Protein AF-A0A956ACK4-F1 (afdb_monomer)

Solvent-accessible surface area (backbone atoms only — not comparable to full-atom values): 22025 Å² total; per-residue (Å²): 106,64,41,70,30,30,50,87,20,28,37,77,74,42,79,50,73,48,74,31,63,62,96,62,75,35,42,36,63,44,78,45,77,43,81,58,92,72,33,70,44,82,41,73,73,76,75,71,66,38,78,25,34,53,89,44,61,48,64,34,34,36,31,44,38,33,87,55,76,46,80,47,61,32,31,38,39,38,31,39,67,45,89,90,58,33,70,43,74,45,75,40,36,38,27,18,34,93,57,49,71,44,77,46,76,47,66,36,56,64,33,45,38,29,27,35,38,36,29,37,45,29,39,66,76,38,56,63,58,40,48,40,49,46,75,26,44,63,38,26,51,52,34,32,63,75,35,59,35,52,43,37,40,35,36,28,45,15,46,60,57,87,88,44,92,59,48,24,37,48,42,54,88,62,40,61,44,51,65,44,90,75,80,38,67,68,58,40,53,52,54,46,47,61,37,60,61,75,51,40,82,48,79,76,92,57,48,12,43,69,48,14,51,50,47,33,72,28,76,64,30,39,30,72,67,83,42,74,29,92,42,45,88,68,28,70,89,91,28,34,42,54,92,45,24,20,16,16,88,32,41,82,54,85,54,90,86,31,32,38,40,35,38,39,36,36,49,53,50,60,58,34,77,50,44,57,68,56,54,43,54,53,54,35,44,75,65,35,66,60,38,61,90,34,34,33,33,27,34,33,20,14,40,94,88,27,44,77,63,99,54,39,65,22,38,42,17,58,55,54,51,53,35,10,58,78,32,73,29,51,81,42,52,47,57,45,92,62,47,35,68,57,32,33,51,53,18,47,67,67,31,44,68,70,42,64,50,70,52,80,52,58,57,39,71,95,50,61,44,44,23,51,72,85,42,74,50,94,64,54,58,48,79,42,75,94,48,38,23,43,35,35,38,88,94,50,42,63,52,68,72,36,38,37,39,38,38,27,39,44,53,71,38,83,86,133

Sequence (416 aa):
DFGLVRVGCASQQRKVTIYNTGTAPLEVTKIEPQNCPGEFKLFNLPILPIEVTNTQPVTIEVYYEPTDLGTDTCNLLIQSSDQNNANFVIPMKGEGTDSDFQVDEFVQLSGQKVDILFVVDNSGSMGEEQDNLSANFDALIKEAKKWNSDFQLGIVTVEIEENNSNRGKLRGDPRIIKLGTPPDYTVVESQFKSTIKVGTGYSGAQEAGLEAARIALTPPLITDTGLSCAQDADCPGADLCVQNICGGYNRGFLREDASLEIVIISDEEDQSPGGTDFYIDFFKNIKGYQNDGLMHVSVIVGPKGGCTNEFGSAEYGKRYIEVANATNGDVESICSPTFSQTLEKIGNRAFGLKVQFFLTRAPVESTIKVFVDNVQKSSGWTFAADSNSIIFDQA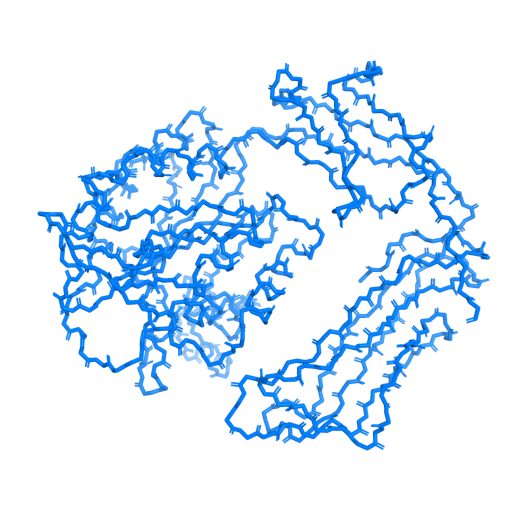NVPQANQKIRVEYTAMCFQYN

Nearest PDB structures (foldseek):
  3vi3-assembly2_D  TM=4.647E-01  e=1.506E-08  Homo sapiens
  8vs6-assembly1_B  TM=4.514E-01  e=1.330E-07  Homo sapiens
  4g1e-assembly1_B  TM=4.912E-01  e=3.837E-07  Homo sapiens
  3fcs-assembly1_B  TM=4.673E-01  e=4.856E-07  Homo sapiens
  7ceb-assembly1_B  TM=4.126E-01  e=2.396E-07  Homo sapiens

pLDDT: mean 92.15, std 6.22, range [60.72, 98.56]

Radius of gyration: 22.8 Å; Cα contacts (8 Å, |Δi|>4): 992; chains: 1; bounding box: 58×52×57 Å

Structure (mmCIF, N/CA/C/O backbone):
data_AF-A0A956ACK4-F1
#
_entry.id   AF-A0A956ACK4-F1
#
loop_
_atom_site.group_PDB
_atom_site.id
_atom_site.type_symbol
_atom_site.label_atom_id
_atom_site.label_alt_id
_atom_site.label_comp_id
_atom_site.label_asym_id
_atom_site.label_entity_id
_atom_site.label_seq_id
_atom_site.pdbx_PDB_ins_code
_atom_site.Cartn_x
_atom_site.Cartn_y
_atom_site.Cartn_z
_atom_site.occupancy
_atom_site.B_iso_or_equiv
_atom_site.auth_seq_id
_atom_site.auth_comp_id
_atom_site.auth_asym_id
_atom_site.auth_atom_id
_atom_site.pdbx_PDB_model_num
ATOM 1 N N . ASP A 1 1 ? -9.048 -9.052 12.118 1.00 89.00 1 ASP A N 1
ATOM 2 C CA . ASP A 1 1 ? -9.277 -8.538 13.481 1.00 89.00 1 ASP A CA 1
ATOM 3 C C . ASP A 1 1 ? -10.528 -7.672 13.465 1.00 89.00 1 ASP A C 1
ATOM 5 O O . ASP A 1 1 ? -10.607 -6.818 12.600 1.00 89.00 1 ASP A O 1
ATOM 9 N N . PHE A 1 2 ? -11.510 -7.927 14.324 1.00 91.06 2 PHE A N 1
ATOM 10 C CA . PHE A 1 2 ? -12.758 -7.170 14.453 1.00 91.06 2 PHE A CA 1
ATOM 11 C C . PHE A 1 2 ? -12.688 -6.073 15.525 1.00 91.06 2 PHE A C 1
ATOM 13 O O . PHE A 1 2 ? -13.624 -5.283 15.628 1.00 91.06 2 PHE A O 1
ATOM 20 N N . GLY A 1 3 ? -11.581 -5.987 16.269 1.00 90.44 3 GLY A N 1
ATOM 21 C CA . GLY A 1 3 ? -11.399 -5.028 17.350 1.00 90.44 3 GLY A CA 1
ATOM 22 C C . GLY A 1 3 ? -12.316 -5.298 18.543 1.00 90.44 3 GLY A C 1
ATOM 23 O O . GLY A 1 3 ? -12.787 -6.418 18.752 1.00 90.44 3 GLY A O 1
ATOM 24 N N . LEU A 1 4 ? -12.557 -4.245 19.325 1.00 94.19 4 LEU A N 1
ATOM 25 C CA . LEU A 1 4 ? -13.415 -4.281 20.507 1.00 94.19 4 LEU A CA 1
ATOM 26 C C . LEU A 1 4 ? -14.894 -4.179 20.123 1.00 94.19 4 LEU A C 1
ATOM 28 O O . LEU A 1 4 ? -15.324 -3.221 19.471 1.00 94.19 4 LEU A O 1
ATOM 32 N N . VAL A 1 5 ? -15.700 -5.124 20.595 1.00 95.38 5 VAL A N 1
ATOM 33 C CA . VAL A 1 5 ? -17.146 -5.171 20.358 1.00 95.38 5 VAL A CA 1
ATOM 34 C C . VAL A 1 5 ? -17.860 -5.356 21.687 1.00 95.38 5 VAL A C 1
ATOM 36 O O . VAL A 1 5 ? -17.441 -6.146 22.528 1.00 95.38 5 VAL A O 1
ATOM 39 N N . ARG A 1 6 ? -18.932 -4.592 21.917 1.00 96.12 6 ARG A N 1
ATOM 40 C CA . ARG A 1 6 ? -19.667 -4.700 23.177 1.00 96.12 6 ARG A CA 1
ATOM 41 C C . ARG A 1 6 ? -20.482 -5.994 23.196 1.00 96.12 6 ARG A C 1
ATOM 43 O O . ARG A 1 6 ? -21.187 -6.255 22.225 1.00 96.12 6 ARG A O 1
ATOM 50 N N . VAL A 1 7 ? -20.462 -6.741 24.298 1.00 96.00 7 VAL A N 1
ATOM 51 C CA . VAL A 1 7 ? -21.335 -7.913 24.495 1.00 96.00 7 VAL A CA 1
ATOM 52 C C . VAL A 1 7 ? -22.799 -7.529 24.248 1.00 96.00 7 VAL A C 1
ATOM 54 O O . VAL A 1 7 ? -23.279 -6.492 24.717 1.00 96.00 7 VAL A O 1
ATOM 57 N N . GLY A 1 8 ? -23.503 -8.354 23.470 1.00 93.19 8 GLY A N 1
ATOM 58 C CA . GLY A 1 8 ? -24.870 -8.079 23.008 1.00 93.19 8 GLY A CA 1
ATOM 59 C C . GLY A 1 8 ? -24.970 -7.185 21.761 1.00 93.19 8 GLY A C 1
ATOM 60 O O . GLY A 1 8 ? -26.079 -6.851 21.346 1.00 93.19 8 GLY A O 1
ATOM 61 N N . CYS A 1 9 ? -23.841 -6.803 21.162 1.00 95.56 9 CYS A N 1
ATOM 62 C CA . CYS A 1 9 ? -23.752 -6.138 19.863 1.00 95.56 9 CYS A CA 1
ATOM 63 C C . CYS A 1 9 ? -22.944 -6.990 18.881 1.00 95.56 9 CYS A C 1
ATOM 65 O O . CYS A 1 9 ? -22.081 -7.761 19.290 1.00 95.56 9 CYS A O 1
ATOM 67 N N . ALA A 1 10 ? -23.167 -6.786 17.586 1.00 95.69 10 ALA A N 1
ATOM 68 C CA . ALA A 1 10 ? -22.303 -7.315 16.540 1.00 95.69 10 ALA A CA 1
ATOM 69 C C . ALA A 1 10 ? -21.249 -6.281 16.106 1.00 95.69 10 ALA A C 1
ATOM 71 O O . ALA A 1 10 ? -21.428 -5.069 16.277 1.00 95.69 10 ALA A O 1
ATOM 72 N N . SER A 1 11 ? -20.153 -6.754 15.511 1.00 93.94 11 SER A N 1
ATOM 73 C CA . SER A 1 11 ? -19.184 -5.920 14.796 1.00 93.94 11 SER A CA 1
ATOM 74 C C . SER A 1 11 ? -19.764 -5.400 13.480 1.00 93.94 11 SER A C 1
ATOM 76 O O . SER A 1 11 ? -20.755 -5.916 12.966 1.00 93.94 11 SER A O 1
ATOM 78 N N . GLN A 1 12 ? -19.083 -4.451 12.838 1.00 90.50 12 GLN A N 1
ATOM 79 C CA . GLN A 1 12 ? -19.294 -4.240 11.405 1.00 90.50 12 GLN A CA 1
ATOM 80 C C . GLN A 1 12 ? -18.927 -5.530 10.647 1.00 90.50 12 GLN A C 1
ATOM 82 O O . GLN A 1 12 ? -17.947 -6.197 10.999 1.00 90.50 12 GLN A O 1
ATOM 87 N N . GLN A 1 13 ? -19.710 -5.888 9.629 1.00 91.94 13 GLN A N 1
ATOM 88 C CA . GLN A 1 13 ? -19.359 -6.960 8.699 1.00 91.94 13 GLN A CA 1
ATOM 89 C C . GLN A 1 13 ? -18.055 -6.627 7.971 1.00 91.94 13 GLN A C 1
ATOM 91 O O . GLN A 1 13 ? -17.860 -5.517 7.474 1.00 91.94 13 GLN A O 1
ATOM 96 N N . ARG A 1 14 ? -17.161 -7.610 7.895 1.00 90.38 14 ARG A N 1
ATOM 97 C CA . ARG A 1 14 ? -15.949 -7.572 7.081 1.00 90.38 14 ARG A CA 1
ATOM 98 C C . ARG A 1 14 ? -16.129 -8.498 5.893 1.00 90.38 14 ARG A C 1
ATOM 100 O O . ARG A 1 14 ? -16.574 -9.632 6.045 1.00 90.38 14 ARG A O 1
ATOM 107 N N . LYS A 1 15 ? -15.767 -8.006 4.714 1.00 92.19 15 LYS A N 1
ATOM 108 C CA . LYS A 1 15 ? -15.808 -8.781 3.477 1.00 92.19 15 LYS A CA 1
ATOM 109 C C . LYS A 1 15 ? -14.541 -9.615 3.346 1.00 92.19 15 LYS A C 1
ATOM 111 O O . LYS A 1 15 ? -13.446 -9.127 3.615 1.00 92.19 15 LYS A O 1
ATOM 116 N N . VAL A 1 16 ? -14.704 -10.856 2.912 1.00 94.06 16 VAL A N 1
ATOM 117 C CA . VAL A 1 16 ? -13.621 -11.725 2.454 1.00 94.06 16 VAL A CA 1
ATOM 118 C C . VAL A 1 16 ? -13.928 -12.065 1.005 1.00 94.06 16 VAL A C 1
ATOM 120 O O . VAL A 1 16 ? -14.880 -12.794 0.727 1.00 94.06 16 VAL A O 1
ATOM 123 N N . THR A 1 17 ? -13.146 -11.503 0.087 1.00 94.38 17 THR A N 1
ATOM 124 C CA . THR A 1 17 ? -13.298 -11.741 -1.350 1.00 94.38 17 THR A CA 1
ATOM 125 C C . THR A 1 17 ? -12.246 -12.732 -1.827 1.00 94.38 17 THR A C 1
ATOM 127 O O . THR A 1 17 ? -11.049 -12.543 -1.619 1.00 94.38 17 THR A O 1
ATOM 130 N N . ILE A 1 18 ? -12.710 -13.804 -2.458 1.00 94.75 18 ILE A N 1
ATOM 131 C CA . ILE A 1 18 ? -11.896 -14.857 -3.049 1.00 94.75 18 ILE A CA 1
ATOM 132 C C . ILE A 1 18 ? -11.708 -14.513 -4.522 1.00 94.75 18 ILE A C 1
ATOM 134 O O . ILE A 1 18 ? -12.677 -14.451 -5.283 1.00 94.75 18 ILE A O 1
ATOM 138 N N . TYR A 1 19 ? -10.454 -14.308 -4.909 1.00 93.81 19 TYR A N 1
ATOM 139 C CA . TYR A 1 19 ? -10.049 -14.039 -6.282 1.00 93.81 19 TYR A CA 1
ATOM 140 C C . TYR A 1 19 ? -9.322 -15.248 -6.865 1.00 93.81 19 TYR A C 1
ATOM 142 O O . TYR A 1 19 ? -8.560 -15.916 -6.168 1.00 93.81 19 TYR A O 1
ATOM 150 N N . ASN A 1 20 ? -9.521 -15.490 -8.158 1.00 91.31 20 ASN A N 1
ATOM 151 C CA . ASN A 1 20 ? -8.718 -16.428 -8.928 1.00 91.31 20 ASN A CA 1
ATOM 152 C C . ASN A 1 20 ? -7.841 -15.649 -9.914 1.00 91.31 20 ASN A C 1
ATOM 154 O O . ASN A 1 20 ? -8.349 -15.047 -10.857 1.00 91.31 20 ASN A O 1
ATOM 158 N N . THR A 1 21 ? -6.530 -15.657 -9.689 1.00 86.62 21 THR A N 1
ATOM 159 C CA . THR A 1 21 ? -5.537 -15.022 -10.572 1.00 86.62 21 THR A CA 1
ATOM 160 C C . THR A 1 21 ? -4.876 -16.011 -11.533 1.00 86.62 21 THR A C 1
ATOM 162 O O . THR A 1 21 ? -4.009 -15.625 -12.317 1.00 86.62 21 THR A O 1
ATOM 165 N N . GLY A 1 22 ? -5.262 -17.288 -11.469 1.00 85.44 22 GLY A N 1
ATOM 166 C CA . GLY A 1 22 ? -4.795 -18.333 -12.366 1.00 85.44 22 GLY A CA 1
ATOM 167 C C . GLY A 1 22 ? -5.517 -18.329 -13.714 1.00 85.44 22 GLY A C 1
ATOM 168 O O . GLY A 1 22 ? -6.481 -17.602 -13.950 1.00 85.44 22 GLY A O 1
ATOM 169 N N . THR A 1 23 ? -5.047 -19.188 -14.615 1.00 82.94 23 THR A N 1
ATOM 170 C CA . THR A 1 23 ? -5.594 -19.336 -15.975 1.00 82.94 23 THR A CA 1
ATOM 171 C C . THR A 1 23 ? -6.707 -20.381 -16.079 1.00 82.94 23 THR A C 1
ATOM 173 O O . THR A 1 23 ? -7.383 -20.454 -17.105 1.00 82.94 23 THR A O 1
ATOM 176 N N . ALA A 1 24 ? -6.911 -21.186 -15.034 1.00 89.19 24 ALA A N 1
ATOM 177 C CA . ALA A 1 24 ? -7.972 -22.183 -14.939 1.00 89.19 24 ALA A CA 1
ATOM 178 C C . ALA A 1 24 ? -8.961 -21.799 -13.827 1.00 89.19 24 ALA A C 1
ATOM 180 O O . ALA A 1 24 ? -8.530 -21.214 -12.830 1.00 89.19 24 ALA A O 1
ATOM 181 N N . PRO A 1 25 ? -10.261 -22.126 -13.957 1.00 90.94 25 PRO A N 1
ATOM 182 C CA . PRO A 1 25 ? -11.226 -21.883 -12.892 1.00 90.94 25 PRO A CA 1
ATOM 183 C C . PRO A 1 25 ? -10.829 -22.570 -11.580 1.00 90.94 25 PRO A C 1
ATOM 185 O O . PRO A 1 25 ? -10.330 -23.697 -11.580 1.00 90.94 25 PRO A O 1
ATOM 188 N N . LEU A 1 26 ? -11.051 -21.876 -10.464 1.00 95.12 26 LEU A N 1
ATOM 189 C CA . LEU A 1 26 ? -10.757 -22.361 -9.121 1.00 95.12 26 LEU A CA 1
ATOM 190 C C . LEU A 1 26 ? -12.045 -22.899 -8.501 1.00 95.12 26 LEU A C 1
ATOM 192 O O . LEU A 1 26 ? -12.998 -22.147 -8.323 1.00 95.12 26 LEU A O 1
ATOM 196 N N . GLU A 1 27 ? -12.085 -24.175 -8.134 1.00 97.25 27 GLU A N 1
ATOM 197 C CA . GLU A 1 27 ? -13.221 -24.743 -7.411 1.00 97.25 27 GLU A CA 1
ATOM 198 C C . GLU A 1 27 ? -13.005 -24.567 -5.906 1.00 97.25 27 GLU A C 1
ATOM 200 O O . GLU A 1 27 ? -12.081 -25.145 -5.336 1.00 97.25 27 GLU A O 1
ATOM 205 N N . VAL A 1 28 ? -13.850 -23.774 -5.248 1.00 97.62 28 VAL A N 1
ATOM 206 C CA . VAL A 1 28 ? -13.884 -23.649 -3.786 1.00 97.62 28 VAL A CA 1
ATOM 207 C C . VAL A 1 28 ? -14.867 -24.677 -3.244 1.00 97.62 28 VAL A C 1
ATOM 209 O O . VAL A 1 28 ? -16.065 -24.614 -3.521 1.00 97.62 28 VAL A O 1
ATOM 212 N N . THR A 1 29 ? -14.371 -25.629 -2.459 1.00 97.56 29 THR A N 1
ATOM 213 C CA . THR A 1 29 ? -15.160 -26.768 -1.966 1.00 97.56 29 THR A CA 1
ATOM 214 C C . THR A 1 29 ? -15.630 -26.583 -0.530 1.00 97.56 29 THR A C 1
ATOM 216 O O . THR A 1 29 ? -16.609 -27.207 -0.117 1.00 97.56 29 THR A O 1
ATOM 219 N N . LYS A 1 30 ? -14.951 -25.727 0.244 1.00 96.81 30 LYS A N 1
ATOM 220 C CA . LYS A 1 30 ? -15.250 -25.520 1.661 1.00 96.81 30 LYS A CA 1
ATOM 221 C C . LYS A 1 30 ? -14.932 -24.100 2.103 1.00 96.81 30 LYS A C 1
ATOM 223 O O . LYS A 1 30 ? -13.857 -23.593 1.806 1.00 96.81 30 LYS A O 1
ATOM 228 N N . ILE A 1 31 ? -15.848 -23.504 2.860 1.00 96.88 31 ILE A N 1
ATOM 229 C CA . ILE A 1 31 ? -15.660 -22.246 3.585 1.00 96.88 31 ILE A CA 1
ATOM 230 C C . ILE A 1 31 ? -16.223 -22.483 4.982 1.00 96.88 31 ILE A C 1
ATOM 232 O O . ILE A 1 31 ? -17.437 -22.604 5.141 1.00 96.88 31 ILE A O 1
ATOM 236 N N . GLU A 1 32 ? -15.358 -22.618 5.984 1.00 93.75 32 GLU A N 1
ATOM 237 C CA . GLU A 1 32 ? -15.812 -22.903 7.345 1.00 93.75 32 GLU A CA 1
ATOM 238 C C . GLU A 1 32 ? -14.960 -22.227 8.424 1.00 93.75 32 GLU A C 1
ATOM 240 O O . GLU A 1 32 ? -13.736 -22.131 8.286 1.00 93.75 32 GLU A O 1
ATOM 245 N N . PRO A 1 33 ? -15.573 -21.815 9.542 1.00 92.56 33 PRO A N 1
ATOM 246 C CA . PRO A 1 33 ? -14.835 -21.429 10.728 1.00 92.56 33 PRO A CA 1
ATOM 247 C C . PRO A 1 33 ? -14.231 -22.683 11.395 1.00 92.56 33 PRO A C 1
ATOM 249 O O . PRO A 1 33 ? -14.919 -23.682 11.607 1.00 92.56 33 PRO A O 1
ATOM 252 N N . GLN A 1 34 ? -12.947 -22.640 11.744 1.00 91.62 34 GLN A N 1
ATOM 253 C CA . GLN A 1 34 ? -12.211 -23.689 12.445 1.00 91.62 34 GLN A CA 1
ATOM 254 C C . GLN A 1 34 ? -11.770 -23.217 13.828 1.00 91.62 34 GLN A C 1
ATOM 256 O O . GLN A 1 34 ? -11.177 -22.146 13.977 1.00 91.62 34 GLN A O 1
ATOM 261 N N . ASN A 1 35 ? -12.006 -24.070 14.831 1.00 85.88 35 ASN A N 1
ATOM 262 C CA . ASN A 1 35 ? -11.687 -23.808 16.238 1.00 85.88 35 ASN A CA 1
ATOM 263 C C . ASN A 1 35 ? -12.356 -22.528 16.777 1.00 85.88 35 ASN A C 1
ATOM 265 O O . ASN A 1 35 ? -11.722 -21.740 17.471 1.00 85.88 35 ASN A O 1
ATOM 269 N N . CYS A 1 36 ? -13.628 -22.298 16.431 1.00 84.56 36 CYS A N 1
ATOM 270 C CA . CYS A 1 36 ? -14.342 -21.067 16.776 1.00 84.56 36 CYS A CA 1
ATOM 271 C C . CYS A 1 36 ? -15.210 -21.227 18.031 1.00 84.56 36 CYS A C 1
ATOM 273 O O . CYS A 1 36 ? -15.959 -22.203 18.109 1.00 84.56 36 CYS A O 1
ATOM 275 N N . PRO A 1 37 ? -15.243 -20.230 18.932 1.00 79.81 37 PRO A N 1
ATOM 276 C CA . PRO A 1 37 ? -16.146 -20.206 20.091 1.00 79.81 37 PRO A CA 1
ATOM 277 C C . PRO A 1 37 ? -17.630 -19.984 19.725 1.00 79.81 37 PRO A C 1
ATOM 279 O O . PRO A 1 37 ? -18.484 -19.869 20.594 1.00 79.81 37 PRO A O 1
ATOM 282 N N . GLY A 1 38 ? -17.973 -19.955 18.431 1.00 87.88 38 GLY A N 1
ATOM 283 C CA . GLY A 1 38 ? -19.333 -19.713 17.937 1.00 87.88 38 GLY A CA 1
ATOM 284 C C . GLY A 1 38 ? -19.689 -18.235 17.764 1.00 87.88 38 GLY A C 1
ATOM 285 O O . GLY A 1 38 ? -20.779 -17.941 17.281 1.00 87.88 38 GLY A O 1
ATOM 286 N N . GLU A 1 39 ? -18.778 -17.326 18.097 1.00 93.62 39 GLU A N 1
ATOM 287 C CA . GLU A 1 39 ? -18.976 -15.869 18.060 1.00 93.62 39 GLU A CA 1
ATOM 288 C C . GLU A 1 39 ? -18.656 -15.236 16.702 1.00 93.62 39 GLU A C 1
ATOM 290 O O . GLU A 1 39 ? -19.141 -14.158 16.373 1.00 93.62 39 GLU A O 1
ATOM 295 N N . PHE A 1 40 ? -17.872 -15.927 15.876 1.00 95.06 40 PHE A N 1
ATOM 296 C CA . PHE A 1 40 ? -17.605 -15.527 14.498 1.00 95.06 40 PHE A CA 1
ATOM 297 C C . PHE A 1 40 ? -18.659 -16.141 13.586 1.00 95.06 40 PHE A C 1
ATOM 299 O O . PHE A 1 40 ? -18.809 -17.365 13.520 1.00 95.06 40 PHE A O 1
ATOM 306 N N . LYS A 1 41 ? -19.399 -15.286 12.889 1.00 93.88 41 LYS A N 1
ATOM 307 C CA . LYS A 1 41 ? -20.527 -15.672 12.047 1.00 93.88 41 LYS A CA 1
ATOM 308 C C . LYS A 1 41 ? -20.198 -15.419 10.588 1.00 93.88 41 LYS A C 1
ATOM 310 O O . LYS A 1 41 ? -19.629 -14.386 10.244 1.00 93.88 41 LYS A O 1
ATOM 315 N N . LEU A 1 42 ? -20.584 -16.368 9.743 1.00 94.12 42 LEU A N 1
ATOM 316 C CA . LEU A 1 42 ? -20.524 -16.237 8.292 1.00 94.12 42 LEU A CA 1
ATOM 317 C C . LEU A 1 42 ? -21.898 -15.819 7.772 1.00 94.12 42 LEU A C 1
ATOM 319 O O . LEU A 1 42 ? -22.920 -16.347 8.209 1.00 94.12 42 LEU A O 1
ATOM 323 N N . PHE A 1 43 ? -21.906 -14.900 6.818 1.00 91.12 43 PHE A N 1
ATOM 324 C CA . PHE A 1 43 ? -23.095 -14.378 6.162 1.00 91.12 43 PHE A CA 1
ATOM 325 C C . PHE A 1 43 ? -22.894 -14.384 4.645 1.00 91.12 43 PHE A C 1
ATOM 327 O O . PHE A 1 43 ? -21.758 -14.372 4.164 1.00 91.12 43 PHE A O 1
ATOM 334 N N . ASN A 1 44 ? -23.996 -14.434 3.889 1.00 89.12 44 ASN A N 1
ATOM 335 C CA . ASN A 1 44 ? -23.971 -14.494 2.423 1.00 89.12 44 ASN A CA 1
ATOM 336 C C . ASN A 1 44 ? -23.079 -15.627 1.867 1.00 89.12 44 ASN A C 1
ATOM 338 O O . ASN A 1 44 ? -22.360 -15.447 0.887 1.00 89.12 44 ASN A O 1
ATOM 342 N N . LEU A 1 45 ? -23.121 -16.811 2.495 1.00 93.50 45 LEU A N 1
ATOM 343 C CA . LEU A 1 45 ? -22.355 -17.965 2.024 1.00 93.50 45 LEU A CA 1
ATOM 344 C C . LEU A 1 45 ? -22.898 -18.492 0.683 1.00 93.50 45 LEU A C 1
ATOM 346 O O . LEU A 1 45 ? -24.104 -18.739 0.576 1.00 93.50 45 LEU A O 1
ATOM 350 N N . PRO A 1 46 ? -22.033 -18.718 -0.322 1.00 93.94 46 PRO A N 1
ATOM 351 C CA . PRO A 1 46 ? -22.436 -19.340 -1.577 1.00 93.94 46 PRO A CA 1
ATOM 352 C C . PRO A 1 46 ? -22.787 -20.821 -1.380 1.00 93.94 46 PRO A C 1
ATOM 354 O O . PRO A 1 46 ? -22.374 -21.464 -0.413 1.00 93.94 46 PRO A O 1
ATOM 357 N N . ILE A 1 47 ? -23.512 -21.390 -2.346 1.00 95.31 47 ILE A N 1
ATOM 358 C CA . ILE A 1 47 ? -23.676 -22.845 -2.443 1.00 95.31 47 ILE A CA 1
ATOM 359 C C . ILE A 1 47 ? -22.336 -23.438 -2.885 1.00 95.31 47 ILE A C 1
ATOM 361 O O . ILE A 1 47 ? -21.792 -23.012 -3.900 1.00 95.31 47 ILE A O 1
ATOM 365 N N . LEU A 1 48 ? -21.821 -24.408 -2.126 1.00 96.31 48 LEU A N 1
ATOM 366 C CA . LEU A 1 48 ? -20.551 -25.079 -2.402 1.00 96.31 48 LEU A CA 1
ATOM 367 C C . LEU A 1 48 ? -20.771 -26.494 -2.983 1.00 96.31 48 LEU A C 1
ATOM 369 O O . LEU A 1 48 ? -21.731 -27.162 -2.584 1.00 96.31 48 LEU A O 1
ATOM 373 N N . PRO A 1 49 ? -19.879 -26.983 -3.867 1.00 96.75 49 PRO A N 1
ATOM 374 C CA . PRO A 1 49 ? -18.716 -26.270 -4.399 1.00 96.75 49 PRO A CA 1
ATOM 375 C C . PRO A 1 49 ? -19.111 -25.137 -5.360 1.00 96.75 49 PRO A C 1
ATOM 377 O O . PRO A 1 49 ? -20.149 -25.210 -6.017 1.00 96.75 49 PRO A O 1
ATOM 380 N N . ILE A 1 50 ? -18.290 -24.088 -5.421 1.00 96.88 50 ILE A N 1
ATOM 381 C CA . ILE A 1 50 ? -18.471 -22.947 -6.329 1.00 96.88 50 ILE A CA 1
ATOM 382 C C . ILE A 1 50 ? -17.223 -22.740 -7.182 1.00 96.88 50 ILE A C 1
ATOM 384 O O . ILE A 1 50 ? -16.100 -22.844 -6.692 1.00 96.88 50 ILE A O 1
ATOM 388 N N . GLU A 1 51 ? -17.428 -22.423 -8.456 1.00 96.44 51 GLU A N 1
ATOM 389 C CA . GLU A 1 51 ? -16.357 -22.040 -9.369 1.00 96.44 51 GLU A CA 1
ATOM 390 C C . GLU A 1 51 ? -16.075 -20.533 -9.259 1.00 96.44 51 GLU A C 1
ATOM 392 O O . GLU A 1 51 ? -16.984 -19.711 -9.377 1.00 96.44 51 GLU A O 1
ATOM 397 N N . VAL A 1 52 ? -14.810 -20.176 -9.043 1.00 94.69 52 VAL A N 1
ATOM 398 C CA . VAL A 1 52 ? -14.301 -18.801 -9.023 1.00 94.69 52 VAL A CA 1
ATOM 399 C C . VAL A 1 52 ? -13.456 -18.585 -10.275 1.00 94.69 52 VAL A C 1
ATOM 401 O O . VAL A 1 52 ? -12.405 -19.210 -10.466 1.00 94.69 52 VAL A O 1
ATOM 404 N N . THR A 1 53 ? -13.912 -17.689 -11.146 1.00 91.19 53 THR A N 1
ATOM 405 C CA . THR A 1 53 ? -13.183 -17.287 -12.358 1.00 91.19 53 THR A CA 1
ATOM 406 C C . THR A 1 53 ? -12.465 -15.958 -12.125 1.00 91.19 53 THR A C 1
ATOM 408 O O . THR A 1 53 ? -12.757 -15.240 -11.169 1.00 91.19 53 THR A O 1
ATOM 411 N N . ASN A 1 54 ? -11.534 -15.600 -13.007 1.00 84.50 54 ASN A N 1
ATOM 412 C CA . ASN A 1 54 ? -10.813 -14.324 -12.942 1.00 84.50 54 ASN A CA 1
ATOM 413 C C . ASN A 1 54 ? -11.726 -13.086 -13.053 1.00 84.50 54 ASN A C 1
ATOM 415 O O . ASN A 1 54 ? -11.390 -12.027 -12.530 1.00 84.50 54 ASN A O 1
ATOM 419 N N . THR A 1 55 ? -12.887 -13.216 -13.696 1.00 84.81 55 THR A N 1
ATOM 420 C CA . THR A 1 55 ? -13.871 -12.133 -13.854 1.00 84.81 55 THR A CA 1
ATOM 421 C C . THR A 1 55 ? -15.019 -12.185 -12.850 1.00 84.81 55 THR A C 1
ATOM 423 O O . THR A 1 55 ? -15.851 -11.281 -12.832 1.00 84.81 55 THR A O 1
ATOM 426 N N . GLN A 1 56 ? -15.114 -13.249 -12.052 1.00 90.19 56 GLN A N 1
ATOM 427 C CA . GLN A 1 56 ? -16.216 -13.452 -11.117 1.00 90.19 56 GLN A CA 1
ATOM 428 C C . GLN A 1 56 ? -15.670 -13.885 -9.752 1.00 90.19 56 GLN A C 1
ATOM 430 O O . GLN A 1 56 ? -15.700 -15.075 -9.424 1.00 90.19 56 GLN A O 1
ATOM 435 N N . PRO A 1 57 ? -15.148 -12.929 -8.961 1.00 93.69 57 PRO A N 1
ATOM 436 C CA . PRO A 1 57 ? -14.755 -13.204 -7.590 1.00 93.69 57 PRO A CA 1
ATOM 437 C C . PRO A 1 57 ? -15.974 -13.546 -6.729 1.00 93.69 57 PRO A C 1
ATOM 439 O O . PRO A 1 57 ? -17.108 -13.157 -7.022 1.00 93.69 57 PRO A O 1
ATOM 442 N N . VAL A 1 58 ? -15.728 -14.264 -5.635 1.00 94.75 58 VAL A N 1
ATOM 443 C CA . VAL A 1 58 ? -16.762 -14.647 -4.666 1.00 94.75 58 VAL A CA 1
ATOM 444 C C . VAL A 1 58 ? -16.497 -13.931 -3.354 1.00 94.75 58 VAL A C 1
ATOM 446 O O . VAL A 1 58 ? -15.454 -14.129 -2.738 1.00 94.75 58 VAL A O 1
ATOM 449 N N . THR A 1 59 ? -17.449 -13.120 -2.906 1.00 95.00 59 THR A N 1
ATOM 450 C CA . THR A 1 59 ? -17.372 -12.432 -1.615 1.00 95.00 59 THR A CA 1
ATOM 451 C C . THR A 1 59 ? -18.273 -13.114 -0.603 1.00 95.00 59 THR A C 1
ATOM 453 O O . THR A 1 59 ? -19.447 -13.360 -0.873 1.00 95.00 59 THR A O 1
ATOM 456 N N . ILE A 1 60 ? -17.726 -13.366 0.581 1.00 95.12 60 ILE A N 1
ATOM 457 C CA . ILE A 1 60 ? -18.489 -13.703 1.780 1.00 95.12 60 ILE A CA 1
ATOM 458 C C . ILE A 1 60 ? -18.340 -12.582 2.802 1.00 95.12 60 ILE A C 1
ATOM 460 O O . ILE A 1 60 ? -17.393 -11.791 2.754 1.00 95.12 60 ILE A O 1
ATOM 464 N N . GLU A 1 61 ? -19.252 -12.536 3.760 1.00 94.75 61 GLU A N 1
ATOM 465 C CA . GLU A 1 61 ? -19.183 -11.591 4.866 1.00 94.75 61 GLU A CA 1
ATOM 466 C C . GLU A 1 61 ? -18.989 -12.339 6.175 1.00 94.75 61 GLU A C 1
ATOM 468 O O . GLU A 1 61 ? -19.549 -13.412 6.402 1.00 94.75 61 GLU A O 1
ATOM 473 N N . VAL A 1 62 ? -18.168 -11.761 7.040 1.00 94.94 62 VAL A N 1
ATOM 474 C CA . VAL A 1 62 ? -17.883 -12.292 8.364 1.00 94.94 62 VAL A CA 1
ATOM 475 C C . VAL A 1 62 ? -18.081 -11.188 9.381 1.00 94.94 62 VAL A C 1
ATOM 477 O O . VAL A 1 62 ? -17.689 -10.045 9.150 1.00 94.94 62 VAL A O 1
ATOM 480 N N . TYR A 1 63 ? -18.673 -11.517 10.517 1.00 94.94 63 TYR A N 1
ATOM 481 C CA . TYR A 1 63 ? -18.805 -10.591 11.634 1.00 94.94 63 TYR A CA 1
ATOM 482 C C . TYR A 1 63 ? -18.610 -11.315 12.966 1.00 94.94 63 TYR A C 1
ATOM 484 O O . TYR A 1 63 ? -18.606 -12.546 13.025 1.00 94.94 63 TYR A O 1
ATOM 492 N N . TYR A 1 64 ? -18.400 -10.537 14.02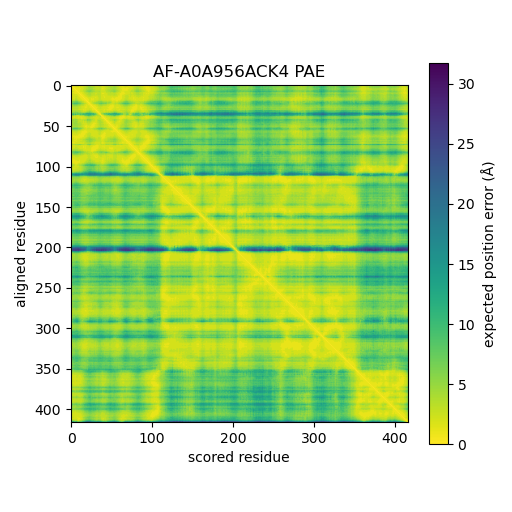3 1.00 95.62 64 TYR A N 1
ATOM 493 C CA . TYR A 1 64 ? -18.120 -11.022 15.370 1.00 95.62 64 TYR A CA 1
ATOM 494 C C . TYR A 1 64 ? -19.209 -10.551 16.341 1.00 95.62 64 TYR A C 1
ATOM 496 O O . TYR A 1 64 ? -19.561 -9.370 16.348 1.00 95.62 64 TYR A O 1
ATOM 504 N N . GLU A 1 65 ? -19.748 -11.478 17.129 1.00 95.56 65 GLU A N 1
ATOM 505 C CA . GLU A 1 65 ? -20.767 -11.264 18.164 1.00 95.56 65 GLU A CA 1
ATOM 506 C C . GLU A 1 65 ? -20.283 -11.859 19.494 1.00 95.56 65 GLU A C 1
ATOM 508 O O . GLU A 1 65 ? -20.534 -13.042 19.748 1.00 95.56 65 GLU A O 1
ATOM 513 N N . PRO A 1 66 ? -19.595 -11.067 20.338 1.00 95.75 66 PRO A N 1
ATOM 514 C CA . PRO A 1 66 ? -19.108 -11.547 21.622 1.00 95.75 66 PRO A CA 1
ATOM 515 C C . PRO A 1 66 ? -20.259 -11.909 22.558 1.00 95.75 66 PRO A C 1
ATOM 517 O O . PRO A 1 66 ? -21.215 -11.140 22.741 1.00 95.75 66 PRO A O 1
ATOM 520 N N . THR A 1 67 ? -20.136 -13.071 23.186 1.00 94.62 67 THR A N 1
ATOM 521 C CA . THR A 1 67 ? -21.041 -13.579 24.221 1.00 94.62 67 THR A CA 1
ATOM 522 C C . THR A 1 67 ? -20.440 -13.464 25.617 1.00 94.62 67 THR A C 1
ATOM 524 O O . THR A 1 67 ? -21.190 -13.429 26.597 1.00 94.62 67 THR A O 1
ATOM 527 N N . ASP A 1 68 ? -19.118 -13.325 25.711 1.00 95.44 68 ASP A N 1
ATOM 528 C CA . ASP A 1 68 ? -18.386 -13.035 26.935 1.00 95.44 68 ASP A CA 1
ATOM 529 C C . ASP A 1 68 ? -17.349 -11.907 26.747 1.00 95.44 68 ASP A C 1
ATOM 531 O O . ASP A 1 68 ? -17.338 -11.189 25.746 1.00 95.44 68 ASP A O 1
ATOM 535 N N . LEU A 1 69 ? -16.583 -11.635 27.806 1.00 96.50 69 LEU A N 1
ATOM 536 C CA . LEU A 1 69 ? -15.548 -10.604 27.815 1.00 96.50 69 LEU A CA 1
ATOM 537 C C . LEU A 1 69 ? -14.184 -11.234 27.559 1.00 96.50 69 LEU A C 1
ATOM 539 O O . LEU A 1 69 ? -13.859 -12.268 28.144 1.00 96.50 69 LEU A O 1
ATOM 543 N N . GLY A 1 70 ? -13.334 -10.514 26.835 1.00 95.62 70 GLY A N 1
ATOM 544 C CA . GLY A 1 70 ? -11.977 -10.948 26.528 1.00 95.62 70 GLY A CA 1
ATOM 545 C C . GLY A 1 70 ? -11.786 -11.258 25.052 1.00 95.62 70 GLY A C 1
ATOM 546 O O . GLY A 1 70 ? -12.632 -10.955 24.220 1.00 95.62 70 GLY A O 1
ATOM 547 N N . THR A 1 71 ? -10.598 -11.756 24.721 1.00 96.06 71 THR A N 1
ATOM 548 C CA . THR A 1 71 ? -10.192 -11.979 23.335 1.00 96.06 71 THR A CA 1
ATOM 549 C C . THR A 1 71 ? -10.626 -13.352 22.843 1.00 96.06 71 THR A C 1
ATOM 551 O O . THR A 1 71 ? -10.213 -14.368 23.401 1.00 96.06 71 THR A O 1
ATOM 554 N N . ASP A 1 72 ? -11.268 -13.367 21.682 1.00 95.44 72 ASP A N 1
ATOM 555 C CA . ASP A 1 72 ? -11.569 -14.568 20.923 1.00 95.44 72 ASP A CA 1
ATOM 556 C C . ASP A 1 72 ? -10.720 -14.634 19.669 1.00 95.44 72 ASP A C 1
ATOM 558 O O . ASP A 1 72 ? -10.489 -13.641 18.975 1.00 95.44 72 ASP A O 1
ATOM 562 N N . THR A 1 73 ? -10.255 -15.837 19.352 1.00 95.31 73 THR A N 1
ATOM 563 C CA . THR A 1 73 ? -9.498 -16.101 18.131 1.00 95.31 73 THR A CA 1
ATOM 564 C C . THR A 1 73 ? -10.025 -17.348 17.461 1.00 95.31 73 THR A C 1
ATOM 566 O O . THR A 1 73 ? -10.468 -18.287 18.120 1.00 95.31 73 THR A O 1
ATOM 569 N N . CYS A 1 74 ? -9.983 -17.356 16.137 1.00 93.19 74 CYS A N 1
ATOM 570 C CA . CYS A 1 74 ? -10.256 -18.542 15.352 1.00 93.19 74 CYS A CA 1
ATOM 571 C C . CYS A 1 74 ? -9.697 -18.402 13.938 1.00 93.19 74 CYS A C 1
ATOM 573 O O . CYS A 1 74 ? -9.073 -17.400 13.606 1.00 93.19 74 CYS A O 1
ATOM 575 N N . ASN A 1 75 ? -9.936 -19.400 13.096 1.00 95.25 75 ASN A N 1
ATOM 576 C CA . ASN A 1 75 ? -9.501 -19.397 11.709 1.00 95.25 75 ASN A CA 1
ATOM 577 C C . ASN A 1 75 ? -10.702 -19.569 10.784 1.00 95.25 75 ASN A C 1
ATOM 579 O O . ASN A 1 75 ? -11.569 -20.389 11.054 1.00 95.25 75 ASN A O 1
ATOM 583 N N . LEU A 1 76 ? -10.742 -18.852 9.668 1.00 96.06 76 LEU A N 1
ATOM 584 C CA . LEU A 1 76 ? -11.611 -19.178 8.543 1.00 96.06 76 LEU A CA 1
ATOM 585 C C . LEU A 1 76 ? -10.799 -20.002 7.540 1.00 96.06 76 LEU A C 1
ATOM 587 O O . LEU A 1 76 ? -9.816 -19.507 6.990 1.00 96.06 76 LEU A O 1
ATOM 591 N N . LEU A 1 77 ? -11.194 -21.257 7.327 1.00 96.12 77 LEU A N 1
ATOM 592 C CA . LEU A 1 77 ? -10.602 -22.130 6.318 1.00 96.12 77 LEU A CA 1
ATOM 593 C C . LEU A 1 77 ? -11.369 -21.997 5.003 1.00 96.12 77 LEU A C 1
ATOM 595 O O . LEU A 1 77 ? -12.588 -22.172 4.968 1.00 96.12 77 LEU A O 1
ATOM 599 N N . ILE A 1 78 ? -10.625 -21.780 3.924 1.00 97.06 78 ILE A N 1
ATOM 600 C CA . ILE A 1 78 ? -11.095 -21.858 2.545 1.00 97.06 78 ILE A CA 1
ATOM 601 C C . ILE A 1 78 ? -10.341 -23.008 1.872 1.00 97.06 78 ILE A C 1
ATOM 603 O O . ILE A 1 78 ? -9.120 -22.948 1.723 1.00 97.06 78 ILE A O 1
ATOM 607 N N . GLN A 1 79 ? -11.056 -24.067 1.485 1.00 97.38 79 GLN A N 1
ATOM 608 C CA . GLN A 1 79 ? -10.486 -25.178 0.718 1.00 97.38 79 GLN A CA 1
ATOM 609 C C . GLN A 1 79 ? -10.819 -25.038 -0.758 1.00 97.38 79 GLN A C 1
ATOM 611 O O . GLN A 1 79 ? -11.962 -24.733 -1.111 1.00 97.38 79 GLN A O 1
ATOM 616 N N . SER A 1 80 ? -9.833 -25.288 -1.615 1.00 96.81 80 SER A N 1
ATOM 617 C CA . SER A 1 80 ? -9.986 -25.136 -3.056 1.00 96.81 80 SER A CA 1
ATOM 618 C C . SER A 1 80 ? -9.170 -26.140 -3.871 1.00 96.81 80 SER A C 1
ATOM 620 O O . SER A 1 80 ? -8.363 -26.897 -3.330 1.00 96.81 80 SER A O 1
ATOM 622 N N . SER A 1 81 ? -9.381 -26.132 -5.186 1.00 95.81 81 SER A N 1
ATOM 623 C CA . SER A 1 81 ? -8.619 -26.911 -6.164 1.00 95.81 81 SER A CA 1
ATOM 624 C C . SER A 1 81 ? -7.231 -26.334 -6.496 1.00 95.81 81 SER A C 1
ATOM 626 O O . SER A 1 81 ? -6.581 -26.841 -7.413 1.00 95.81 81 SER A O 1
ATOM 628 N N . ASP A 1 82 ? -6.768 -25.284 -5.804 1.00 92.06 82 ASP A N 1
ATOM 629 C CA . ASP A 1 82 ? -5.418 -24.730 -5.982 1.00 92.06 82 ASP A CA 1
ATOM 630 C C . ASP A 1 82 ? -4.355 -25.778 -5.598 1.00 92.06 82 ASP A C 1
ATOM 632 O O . ASP A 1 82 ? -4.330 -26.291 -4.480 1.00 92.06 82 ASP A O 1
ATOM 636 N N . GLN A 1 83 ? -3.456 -26.100 -6.530 1.00 87.50 83 GLN A N 1
ATOM 637 C CA . GLN A 1 83 ? -2.418 -27.118 -6.336 1.00 87.50 83 GLN A CA 1
ATOM 638 C C . GLN A 1 83 ? -1.299 -26.675 -5.386 1.00 87.50 83 GLN A C 1
ATOM 640 O O . GLN A 1 83 ? -0.674 -27.517 -4.741 1.00 87.50 83 GLN A O 1
ATOM 645 N N . ASN A 1 84 ? -1.044 -25.370 -5.302 1.00 84.75 84 ASN A N 1
ATOM 646 C CA . ASN A 1 84 ? -0.004 -24.789 -4.461 1.00 84.75 84 ASN A CA 1
ATOM 647 C C . ASN A 1 84 ? -0.548 -24.416 -3.080 1.00 84.75 84 ASN A C 1
ATOM 649 O O . ASN A 1 84 ? 0.192 -24.463 -2.098 1.00 84.75 84 ASN A O 1
ATOM 653 N N . ASN A 1 85 ? -1.831 -24.049 -2.999 1.00 86.25 85 ASN A N 1
ATOM 654 C CA . ASN A 1 85 ? -2.450 -23.581 -1.763 1.00 86.25 85 ASN A CA 1
ATOM 655 C C . ASN A 1 85 ? -3.903 -24.052 -1.585 1.00 86.25 85 ASN A C 1
ATOM 657 O O . ASN A 1 85 ? -4.824 -23.258 -1.393 1.00 86.25 85 ASN A O 1
ATOM 661 N N . ALA A 1 86 ? -4.109 -25.371 -1.603 1.00 93.81 86 ALA A N 1
ATOM 662 C CA . ALA A 1 86 ? -5.433 -25.988 -1.470 1.00 93.81 86 ALA A CA 1
ATOM 663 C C . ALA A 1 86 ? -6.175 -25.630 -0.167 1.00 93.81 86 ALA A C 1
ATOM 665 O O . ALA A 1 86 ? -7.390 -25.795 -0.098 1.00 93.81 86 ALA A O 1
ATOM 666 N N . ASN A 1 87 ? -5.465 -25.183 0.877 1.00 95.00 87 ASN A N 1
ATOM 667 C CA . ASN A 1 87 ? -6.029 -24.812 2.175 1.00 95.00 87 ASN A CA 1
ATOM 668 C C . ASN A 1 87 ? -5.558 -23.408 2.566 1.00 95.00 87 ASN A C 1
ATOM 670 O O . ASN A 1 87 ? -4.496 -23.252 3.168 1.00 95.00 87 ASN A O 1
ATOM 674 N N . PHE A 1 88 ? -6.370 -22.397 2.270 1.00 93.25 88 PHE A N 1
ATOM 675 C CA . PHE A 1 88 ? -6.098 -21.023 2.669 1.00 93.25 88 PHE A CA 1
ATOM 676 C C . PHE A 1 88 ? -6.733 -20.737 4.032 1.00 93.25 88 PHE A C 1
ATOM 678 O O . PHE A 1 88 ? -7.921 -20.985 4.235 1.00 93.25 88 PHE A O 1
ATOM 685 N N . VAL A 1 89 ? -5.951 -20.212 4.975 1.00 93.94 89 VAL A N 1
ATOM 686 C CA . VAL A 1 89 ? -6.407 -19.943 6.344 1.00 93.94 89 VAL A CA 1
ATOM 687 C C . VAL A 1 89 ? -6.330 -18.453 6.638 1.00 93.94 89 VAL A C 1
ATOM 689 O O . VAL A 1 89 ? -5.265 -17.850 6.539 1.00 93.94 89 VAL A O 1
ATOM 692 N N . ILE A 1 90 ? -7.457 -17.872 7.050 1.00 93.75 90 ILE A N 1
ATOM 693 C CA . ILE A 1 90 ? -7.551 -16.473 7.469 1.00 93.75 90 ILE A CA 1
ATOM 694 C C . ILE A 1 90 ? -7.717 -16.439 8.992 1.00 93.75 90 ILE A C 1
ATOM 696 O O . ILE A 1 90 ? -8.779 -16.828 9.487 1.00 93.75 90 ILE A O 1
ATOM 700 N N . PRO A 1 91 ? -6.711 -15.981 9.756 1.00 94.38 91 PRO A N 1
ATOM 701 C CA . PRO A 1 91 ? -6.863 -15.812 11.191 1.00 94.38 91 PRO A CA 1
ATOM 702 C C . PRO A 1 91 ? -7.842 -14.676 11.492 1.00 94.38 91 PRO A C 1
ATOM 704 O O . PRO A 1 91 ? -7.774 -13.576 10.937 1.00 94.38 91 PRO A O 1
ATOM 707 N N . MET A 1 92 ? -8.757 -14.942 12.411 1.00 94.56 92 MET A N 1
ATOM 708 C CA . MET A 1 92 ? -9.771 -14.015 12.883 1.00 94.56 92 MET A CA 1
ATOM 709 C C . MET A 1 92 ? -9.606 -13.818 14.383 1.00 94.56 92 MET A C 1
ATOM 711 O O . MET A 1 92 ? -9.310 -14.747 15.130 1.00 94.56 92 MET A O 1
ATOM 715 N N . LYS A 1 93 ? -9.788 -12.576 14.816 1.00 94.88 93 LYS A N 1
ATOM 716 C CA . LYS A 1 93 ? -9.696 -12.156 16.211 1.00 94.88 93 LYS A CA 1
ATOM 717 C C . LYS A 1 93 ? -10.776 -11.120 16.473 1.00 94.88 93 LYS A C 1
ATOM 719 O O . LYS A 1 93 ? -11.017 -10.305 15.585 1.00 94.88 93 LYS A O 1
ATOM 724 N N . GLY A 1 94 ? -11.386 -11.153 17.646 1.00 95.00 94 GLY A N 1
ATOM 725 C CA . GLY A 1 94 ? -12.269 -10.122 18.182 1.00 95.00 94 GLY A CA 1
ATOM 726 C C . GLY A 1 94 ? -12.077 -10.033 19.692 1.00 95.00 94 GLY A C 1
ATOM 727 O O . GLY A 1 94 ? -11.434 -10.903 20.277 1.00 95.00 94 GLY A O 1
ATOM 728 N N . GLU A 1 95 ? -12.561 -8.966 20.318 1.00 95.88 95 GLU A N 1
ATOM 729 C CA . GLU A 1 95 ? -12.519 -8.845 21.774 1.00 95.88 95 GLU A CA 1
ATOM 730 C C . GLU A 1 95 ? -13.837 -8.295 22.327 1.00 95.88 95 GLU A C 1
ATOM 732 O O . GLU A 1 95 ? -14.267 -7.194 21.969 1.00 95.88 95 GLU A O 1
ATOM 737 N N . GLY A 1 96 ? -14.480 -9.073 23.196 1.00 96.38 96 GLY A N 1
ATOM 738 C CA . GLY A 1 96 ? -15.688 -8.698 23.912 1.00 96.38 96 GLY A CA 1
ATOM 739 C C . GLY A 1 96 ? -15.409 -7.701 25.037 1.00 96.38 96 GLY A C 1
ATOM 740 O O . GLY A 1 96 ? -14.542 -7.915 25.885 1.00 96.38 96 GLY A O 1
ATOM 741 N N . THR A 1 97 ? -16.172 -6.608 25.073 1.00 96.50 97 THR A N 1
ATOM 742 C CA . THR A 1 97 ? -16.122 -5.578 26.125 1.00 96.50 97 THR A CA 1
ATOM 743 C C . THR A 1 97 ? -17.518 -5.267 26.678 1.00 96.50 97 THR A C 1
ATOM 745 O O . THR A 1 97 ? -18.531 -5.542 26.040 1.00 96.50 97 THR A O 1
ATOM 748 N N . ASP A 1 98 ? -17.610 -4.677 27.868 1.00 96.06 98 ASP A N 1
ATOM 749 C CA . ASP A 1 98 ? -18.857 -4.148 28.434 1.00 96.06 98 ASP A CA 1
ATOM 750 C C . ASP A 1 98 ? -19.078 -2.661 28.093 1.00 96.06 98 ASP A C 1
ATOM 752 O O . ASP A 1 98 ? -20.181 -2.138 28.272 1.00 96.06 98 ASP A O 1
ATOM 756 N N . SER A 1 99 ? -18.061 -1.992 27.535 1.00 94.56 99 SER A N 1
ATOM 757 C CA . SER A 1 99 ? -18.090 -0.567 27.206 1.00 94.56 99 SER A CA 1
ATOM 758 C C . SER A 1 99 ? -18.509 -0.296 25.758 1.00 94.56 99 SER A C 1
ATOM 760 O O . SER A 1 99 ? -17.940 -0.809 24.785 1.00 94.56 99 SER A O 1
ATOM 762 N N . ASP A 1 100 ? -19.472 0.607 25.591 1.00 94.56 100 ASP A N 1
ATOM 763 C CA . ASP A 1 100 ? -19.734 1.279 24.316 1.00 94.56 100 ASP A CA 1
ATOM 764 C C . ASP A 1 100 ? -18.924 2.572 24.158 1.00 94.56 100 ASP A C 1
ATOM 766 O O . ASP A 1 100 ? -18.806 3.075 23.047 1.00 94.56 100 ASP A O 1
ATOM 770 N N . PHE A 1 101 ? -18.319 3.098 25.221 1.00 96.75 101 PHE A N 1
ATOM 771 C CA . PHE A 1 101 ? -17.461 4.272 25.141 1.00 96.75 101 PHE A CA 1
ATOM 772 C C . PHE A 1 101 ? -16.069 3.889 24.637 1.00 96.75 101 PHE A C 1
ATOM 774 O O . PHE A 1 101 ? -15.459 2.938 25.136 1.00 96.75 101 PHE A O 1
ATOM 781 N N . GLN A 1 102 ? -15.575 4.650 23.665 1.00 95.75 102 GLN A N 1
ATOM 782 C CA . GLN A 1 102 ? -14.281 4.456 23.029 1.00 95.75 102 GLN A CA 1
ATOM 783 C C . GLN A 1 102 ? -13.482 5.759 23.043 1.00 95.75 102 GLN A C 1
ATOM 785 O O . GLN A 1 102 ? -14.027 6.847 22.833 1.00 95.75 102 GLN A O 1
ATOM 790 N N . VAL A 1 103 ? -12.176 5.624 23.276 1.00 96.81 103 VAL A N 1
ATOM 791 C CA . VAL A 1 103 ? -11.206 6.710 23.154 1.00 96.81 103 VAL A CA 1
ATOM 792 C C . VAL A 1 103 ? -10.068 6.228 22.273 1.00 96.81 103 VAL A C 1
ATOM 794 O O . VAL A 1 103 ? -9.364 5.291 22.641 1.00 96.81 103 VAL A O 1
ATOM 797 N N . ASP A 1 104 ? -9.878 6.893 21.140 1.00 94.81 104 ASP A N 1
ATOM 798 C CA . ASP A 1 104 ? -8.721 6.676 20.279 1.00 94.81 104 ASP A CA 1
ATOM 799 C C . ASP A 1 104 ? -7.738 7.831 20.446 1.00 94.81 104 ASP A C 1
ATOM 801 O O . ASP A 1 104 ? -8.117 9.004 20.376 1.00 94.81 104 ASP A O 1
ATOM 805 N N . GLU A 1 105 ? -6.470 7.502 20.674 1.00 94.38 105 GLU A N 1
ATOM 806 C CA . GLU A 1 105 ? -5.393 8.477 20.794 1.00 94.38 105 GLU A CA 1
ATOM 807 C C . GLU A 1 105 ? -4.389 8.303 19.661 1.00 94.38 105 GLU A C 1
ATOM 809 O O . GLU A 1 105 ? -3.911 7.207 19.375 1.00 94.38 105 GLU A O 1
ATOM 814 N N . PHE A 1 106 ? -4.031 9.423 19.047 1.00 91.06 106 PHE A N 1
ATOM 815 C CA . PHE A 1 106 ? -3.026 9.503 18.005 1.00 91.06 106 PHE A CA 1
ATOM 816 C C . PHE A 1 106 ? -2.003 10.570 18.370 1.00 91.06 106 PHE A C 1
ATOM 818 O O . PHE A 1 106 ? -2.289 11.542 19.073 1.00 91.06 106 PHE A O 1
ATOM 825 N N . VAL A 1 107 ? -0.803 10.424 17.827 1.00 86.81 107 VAL A N 1
ATOM 826 C CA . VAL A 1 107 ? 0.203 11.481 17.825 1.00 86.81 107 VAL A CA 1
ATOM 827 C C . VAL A 1 107 ? 0.473 11.820 16.373 1.00 86.81 107 VAL A C 1
ATOM 829 O O . VAL A 1 107 ? 0.759 10.930 15.573 1.00 86.81 107 VAL A O 1
ATOM 832 N N . GLN A 1 108 ? 0.378 13.098 16.022 1.00 85.50 108 GLN A N 1
ATOM 833 C CA . GLN A 1 108 ? 0.838 13.537 14.716 1.00 85.50 108 GLN A CA 1
ATOM 834 C C . GLN A 1 108 ? 2.358 13.397 14.674 1.00 85.50 108 GLN A C 1
ATOM 836 O O . GLN A 1 108 ? 3.066 14.056 15.434 1.00 85.50 108 GLN A O 1
ATOM 841 N N . LEU A 1 109 ? 2.879 12.575 13.774 1.00 75.50 109 LEU A N 1
ATOM 842 C CA . LEU A 1 109 ? 4.318 12.391 13.629 1.00 75.50 109 LEU A CA 1
ATOM 843 C C . LEU A 1 109 ? 4.836 13.253 12.472 1.00 75.50 109 LEU A C 1
ATOM 845 O O . LEU A 1 109 ? 4.317 13.183 11.359 1.00 75.50 109 LEU A O 1
ATOM 849 N N . SER A 1 110 ? 5.873 14.056 12.731 1.00 65.00 110 SER A N 1
ATOM 850 C CA . SER A 1 110 ? 6.802 14.497 11.677 1.00 65.00 110 SER A CA 1
ATOM 851 C C . SER A 1 110 ? 7.807 13.392 11.390 1.00 65.00 110 SER A C 1
ATOM 853 O O . SER A 1 110 ? 8.106 12.601 12.285 1.00 65.00 110 SER A O 1
ATOM 855 N N . GLY A 1 111 ? 8.390 13.385 10.194 1.00 64.94 111 GLY A N 1
ATOM 856 C CA . GLY A 1 111 ? 9.397 12.395 9.838 1.00 64.94 111 GLY A CA 1
ATOM 857 C C . GLY A 1 111 ? 8.817 10.986 9.750 1.00 64.94 111 GLY A C 1
ATOM 858 O O . GLY A 1 111 ? 9.368 10.047 10.321 1.00 64.94 111 GLY A O 1
ATOM 859 N N . GLN A 1 112 ? 7.665 10.850 9.087 1.00 75.81 112 GLN A N 1
ATOM 860 C CA . GLN A 1 112 ? 7.039 9.547 8.881 1.00 75.81 112 GLN A CA 1
ATOM 861 C C . GLN A 1 112 ? 7.992 8.610 8.144 1.00 75.81 112 GLN A C 1
ATOM 863 O O . GLN A 1 112 ? 8.789 9.037 7.302 1.00 75.81 112 GLN A O 1
ATOM 868 N N . LYS A 1 113 ? 7.892 7.322 8.471 1.00 89.56 113 LYS A N 1
ATOM 869 C CA . LYS A 1 113 ? 8.547 6.289 7.688 1.00 89.56 113 LYS A CA 1
ATOM 870 C C . LYS A 1 113 ? 7.734 6.034 6.432 1.00 89.56 113 LYS A C 1
ATOM 872 O O . LYS A 1 113 ? 6.524 5.846 6.529 1.00 89.56 113 LYS A O 1
ATOM 877 N N . VAL A 1 114 ? 8.395 6.023 5.284 1.00 92.88 114 VAL A N 1
ATOM 878 C CA . VAL A 1 114 ? 7.742 5.825 3.985 1.00 92.88 114 VAL A CA 1
ATOM 879 C C . VAL A 1 114 ? 8.545 4.846 3.147 1.00 92.88 114 VAL A C 1
ATOM 881 O O . VAL A 1 114 ? 9.740 5.039 2.941 1.00 92.88 114 VAL A O 1
ATOM 884 N N . ASP A 1 115 ? 7.908 3.810 2.633 1.00 96.75 115 ASP A N 1
ATOM 885 C CA . ASP A 1 115 ? 8.499 2.938 1.624 1.00 96.75 115 ASP A CA 1
ATOM 886 C C . ASP A 1 115 ? 7.913 3.318 0.265 1.00 96.75 115 ASP A C 1
ATOM 888 O O . ASP A 1 115 ? 6.697 3.387 0.122 1.00 96.75 115 ASP A O 1
ATOM 892 N N . ILE A 1 116 ? 8.759 3.606 -0.723 1.00 97.44 116 ILE A N 1
ATOM 893 C CA . ILE A 1 116 ? 8.325 3.994 -2.068 1.00 97.44 116 ILE A CA 1
ATOM 894 C C . ILE A 1 116 ? 8.798 2.939 -3.057 1.00 97.44 116 ILE A C 1
ATOM 896 O O . ILE A 1 116 ? 10.002 2.718 -3.205 1.00 97.44 116 ILE A O 1
ATOM 900 N N . LEU A 1 117 ? 7.858 2.278 -3.724 1.00 98.50 117 LEU A N 1
ATOM 901 C CA . LEU A 1 117 ? 8.136 1.304 -4.770 1.00 98.50 117 LEU A CA 1
ATOM 902 C C . LEU A 1 117 ? 7.882 1.941 -6.133 1.00 98.50 117 LEU A C 1
ATOM 904 O O . LEU A 1 117 ? 6.740 2.207 -6.486 1.00 98.50 117 LEU A O 1
ATOM 908 N N . PHE A 1 118 ? 8.936 2.134 -6.913 1.00 98.31 118 PHE A N 1
ATOM 909 C CA . PHE A 1 118 ? 8.827 2.472 -8.324 1.00 98.31 118 PHE A CA 1
ATOM 910 C C . PHE A 1 118 ? 8.712 1.195 -9.151 1.00 98.31 118 PHE A C 1
ATOM 912 O O . PHE A 1 118 ? 9.536 0.289 -9.023 1.00 98.31 118 PHE A O 1
ATOM 919 N N . VAL A 1 119 ? 7.712 1.139 -10.017 1.00 98.00 119 VAL A N 1
ATOM 920 C CA . VAL A 1 119 ? 7.532 0.087 -11.014 1.00 98.00 119 VAL A CA 1
ATOM 921 C C . VAL A 1 119 ? 7.711 0.747 -12.366 1.00 98.00 119 VAL A C 1
ATOM 923 O O . VAL A 1 119 ? 6.905 1.590 -12.754 1.00 98.00 119 VAL A O 1
ATOM 926 N N . VAL A 1 120 ? 8.813 0.426 -13.031 1.00 96.38 120 VAL A N 1
ATOM 927 C CA . VAL A 1 120 ? 9.259 1.151 -14.216 1.00 96.38 120 VAL A CA 1
ATOM 928 C C . VAL A 1 120 ? 9.272 0.224 -15.401 1.00 96.38 120 VAL A C 1
ATOM 930 O O . VAL A 1 120 ? 9.963 -0.794 -15.414 1.00 96.38 120 VAL A O 1
ATOM 933 N N . ASP A 1 121 ? 8.515 0.616 -16.400 1.00 94.25 121 ASP A N 1
ATOM 934 C CA . ASP A 1 121 ? 8.538 -0.011 -17.695 1.00 94.25 121 ASP A CA 1
ATOM 935 C C . ASP A 1 121 ? 9.914 0.123 -18.365 1.00 94.25 121 ASP A C 1
ATOM 937 O O . ASP A 1 121 ? 10.573 1.172 -18.344 1.00 94.25 121 ASP A O 1
ATOM 941 N N . ASN A 1 122 ? 10.383 -1.004 -18.885 1.00 92.19 122 ASN A N 1
ATOM 942 C CA . ASN A 1 122 ? 11.690 -1.174 -19.498 1.00 92.19 122 ASN A CA 1
ATOM 943 C C . ASN A 1 122 ? 11.599 -1.594 -20.971 1.00 92.19 122 ASN A C 1
ATOM 945 O O . ASN A 1 122 ? 12.567 -2.153 -21.514 1.00 92.19 122 ASN A O 1
ATOM 949 N N . SER A 1 123 ? 10.454 -1.305 -21.594 1.00 89.88 123 SER A N 1
ATOM 950 C CA . SER A 1 123 ? 10.220 -1.375 -23.030 1.00 89.88 123 SER A CA 1
ATOM 951 C C . SER A 1 123 ? 11.163 -0.451 -23.817 1.00 89.88 123 SER A C 1
ATOM 953 O O . SER A 1 123 ? 11.869 0.413 -23.279 1.00 89.88 123 SER A O 1
ATOM 955 N N . GLY A 1 124 ? 11.219 -0.666 -25.133 1.00 87.56 124 GLY A N 1
ATOM 956 C CA . GLY A 1 124 ? 12.107 0.060 -26.046 1.00 87.56 124 GLY A CA 1
ATOM 957 C C . GLY A 1 124 ? 11.857 1.566 -26.133 1.00 87.56 124 GLY A C 1
ATOM 958 O O . GLY A 1 124 ? 12.795 2.309 -26.431 1.00 87.56 124 GLY A O 1
ATOM 959 N N . SER A 1 125 ? 10.622 2.000 -25.890 1.00 88.81 125 SER A N 1
ATOM 960 C CA . SER A 1 125 ? 10.175 3.394 -25.967 1.00 88.81 125 SER A CA 1
ATOM 961 C C . SER A 1 125 ? 10.446 4.184 -24.693 1.00 88.81 125 SER A C 1
ATOM 963 O O . SER A 1 125 ? 10.593 5.389 -24.779 1.00 88.81 125 SER A O 1
ATOM 965 N N . MET A 1 126 ? 10.643 3.532 -23.547 1.00 92.38 126 MET A N 1
ATOM 966 C CA . MET A 1 126 ? 10.712 4.189 -22.231 1.00 92.38 126 MET A CA 1
ATOM 967 C C . MET A 1 126 ? 12.007 4.970 -21.932 1.00 92.38 126 MET A C 1
ATOM 969 O O . MET A 1 126 ? 12.325 5.286 -20.778 1.00 92.38 126 MET A O 1
ATOM 973 N N . GLY A 1 127 ? 12.827 5.245 -22.947 1.00 92.00 127 GLY A N 1
ATOM 974 C CA . GLY A 1 127 ? 14.140 5.864 -22.776 1.00 92.00 127 GLY A CA 1
ATOM 975 C C . GLY A 1 127 ? 14.045 7.289 -22.234 1.00 92.00 127 GLY A C 1
ATOM 976 O O . GLY A 1 127 ? 14.681 7.612 -21.217 1.00 92.00 127 GLY A O 1
ATOM 977 N N . GLU A 1 128 ? 13.247 8.125 -22.901 1.00 92.06 128 GLU A N 1
ATOM 978 C CA . GLU A 1 128 ? 13.030 9.521 -22.533 1.00 92.06 128 GLU A CA 1
ATOM 979 C C . GLU A 1 128 ? 12.269 9.669 -21.212 1.00 92.06 128 GLU A C 1
ATOM 981 O O . GLU A 1 128 ? 12.607 10.538 -20.406 1.00 92.06 128 GLU A O 1
ATOM 986 N N . GLU A 1 129 ? 11.319 8.785 -20.915 1.00 93.56 129 GLU A N 1
ATOM 987 C CA . GLU A 1 129 ? 10.551 8.781 -19.671 1.00 93.56 129 GLU A CA 1
ATOM 988 C C . GLU A 1 129 ? 11.451 8.463 -18.479 1.00 93.56 129 GLU A C 1
ATOM 990 O O . GLU A 1 129 ? 11.412 9.156 -17.456 1.00 93.56 129 GLU A O 1
ATOM 995 N N . GLN A 1 130 ? 12.328 7.461 -18.616 1.00 94.25 130 GLN A N 1
ATOM 996 C CA . GLN A 1 130 ? 13.328 7.157 -17.595 1.00 94.25 130 GLN A CA 1
ATOM 997 C C . GLN A 1 130 ? 14.302 8.338 -17.400 1.00 94.25 130 GLN A C 1
ATOM 999 O O . GLN A 1 130 ? 14.792 8.556 -16.289 1.00 94.25 130 GLN A O 1
ATOM 1004 N N . ASP A 1 131 ? 14.630 9.101 -18.456 1.00 93.56 131 ASP A N 1
ATOM 1005 C CA . ASP A 1 131 ? 15.456 10.322 -18.350 1.00 93.56 131 ASP A CA 1
ATOM 1006 C C . ASP A 1 131 ? 14.704 11.440 -17.623 1.00 93.56 131 ASP A C 1
ATOM 1008 O O . ASP A 1 131 ? 15.261 12.078 -16.729 1.00 93.56 131 ASP A O 1
ATOM 1012 N N . ASN A 1 132 ? 13.429 11.639 -17.951 1.00 93.06 132 ASN A N 1
ATOM 1013 C CA . ASN A 1 132 ? 12.554 12.628 -17.330 1.00 93.06 132 ASN A CA 1
ATOM 1014 C C . ASN A 1 132 ? 12.382 12.345 -15.829 1.00 93.06 132 ASN A C 1
ATOM 1016 O O . ASN A 1 132 ? 12.560 13.243 -15.001 1.00 93.06 132 ASN A O 1
ATOM 1020 N N . LEU A 1 133 ? 12.137 11.087 -15.452 1.00 93.06 133 LEU A N 1
ATOM 1021 C CA . LEU A 1 133 ? 12.039 10.669 -14.053 1.00 93.06 133 LEU A CA 1
ATOM 1022 C C . LEU A 1 133 ? 13.361 10.885 -13.302 1.00 93.06 133 LEU A C 1
ATOM 1024 O O . LEU A 1 133 ? 13.369 11.460 -12.213 1.00 93.06 133 LEU A O 1
ATOM 1028 N N . SER A 1 134 ? 14.486 10.494 -13.908 1.00 94.31 134 SER A N 1
ATOM 1029 C CA . SER A 1 134 ? 15.829 10.704 -13.354 1.00 94.31 134 SER A CA 1
ATOM 1030 C C . SER A 1 134 ? 16.142 12.193 -13.139 1.00 94.31 134 SER A C 1
ATOM 1032 O O . SER A 1 134 ? 16.614 12.589 -12.070 1.00 94.31 134 SER A O 1
ATOM 1034 N N . ALA A 1 135 ? 15.824 13.046 -14.117 1.00 93.69 135 ALA A N 1
ATOM 1035 C CA . ALA A 1 135 ? 16.098 14.480 -14.072 1.00 93.69 135 ALA A CA 1
ATOM 1036 C C . ALA A 1 135 ? 15.230 15.240 -13.054 1.00 93.69 135 ALA A C 1
ATOM 1038 O O . ALA A 1 135 ? 15.682 16.241 -12.501 1.00 93.69 135 ALA A O 1
ATOM 1039 N N . ASN A 1 136 ? 14.004 14.775 -12.793 1.00 94.38 136 ASN A N 1
ATOM 1040 C CA . ASN A 1 136 ? 13.041 15.477 -11.938 1.00 94.38 136 ASN A CA 1
ATOM 1041 C C . ASN A 1 136 ? 12.899 14.880 -10.528 1.00 94.38 136 ASN A C 1
ATOM 1043 O O . ASN A 1 136 ? 12.143 15.410 -9.712 1.00 94.38 136 ASN A O 1
ATOM 1047 N N . PHE A 1 137 ? 13.652 13.824 -10.208 1.00 94.06 137 PHE A N 1
ATOM 1048 C CA . PHE A 1 137 ? 13.614 13.153 -8.906 1.00 94.06 137 PHE A CA 1
ATOM 1049 C C . PHE A 1 137 ? 13.869 14.086 -7.708 1.00 94.06 137 PHE A C 1
ATOM 1051 O O . PHE A 1 137 ? 13.300 13.899 -6.630 1.00 94.06 137 PHE A O 1
ATOM 1058 N N . ASP A 1 138 ? 14.658 15.146 -7.904 1.00 93.12 138 ASP A N 1
ATOM 1059 C CA . ASP A 1 138 ? 14.971 16.132 -6.865 1.00 93.12 138 ASP A CA 1
ATOM 1060 C C . ASP A 1 138 ? 13.700 16.811 -6.297 1.00 93.12 138 ASP A C 1
ATOM 1062 O O . ASP A 1 138 ? 13.701 17.246 -5.143 1.00 93.12 138 ASP A O 1
ATOM 1066 N N . ALA A 1 139 ? 12.597 16.857 -7.061 1.00 92.94 139 ALA A N 1
ATOM 1067 C CA . ALA A 1 139 ? 11.304 17.369 -6.600 1.00 92.94 139 ALA A CA 1
ATOM 1068 C C . ALA A 1 139 ? 10.696 16.512 -5.475 1.00 92.94 139 ALA A C 1
ATOM 1070 O O . ALA A 1 139 ? 10.219 17.059 -4.481 1.00 92.94 139 ALA A O 1
ATOM 1071 N N . LEU A 1 140 ? 10.789 15.181 -5.581 1.00 92.06 140 LEU A N 1
ATOM 1072 C CA . LEU A 1 140 ? 10.358 14.256 -4.527 1.00 92.06 140 LEU A CA 1
ATOM 1073 C C . LEU A 1 140 ? 11.243 14.413 -3.283 1.00 92.06 140 LEU A C 1
ATOM 1075 O O . LEU A 1 140 ? 10.762 14.540 -2.155 1.00 92.06 140 LEU A O 1
ATOM 1079 N N . ILE A 1 141 ? 12.560 14.445 -3.496 1.00 92.56 141 ILE A N 1
ATOM 1080 C CA . ILE A 1 141 ? 13.550 14.530 -2.419 1.00 92.56 141 ILE A CA 1
ATOM 1081 C C . ILE A 1 141 ? 13.458 15.852 -1.653 1.00 92.56 141 ILE A C 1
ATOM 1083 O O . ILE A 1 141 ? 13.690 15.884 -0.442 1.00 92.56 141 ILE A O 1
ATOM 1087 N N . LYS A 1 142 ? 13.092 16.948 -2.318 1.00 91.44 142 LYS A N 1
ATOM 1088 C CA . LYS A 1 142 ? 12.836 18.235 -1.664 1.00 91.44 142 LYS A CA 1
ATOM 1089 C C . LYS A 1 142 ? 11.736 18.127 -0.602 1.00 91.44 142 LYS A C 1
ATOM 1091 O O . LYS A 1 142 ? 11.905 18.685 0.484 1.00 91.44 142 LYS A O 1
ATOM 1096 N N . GLU A 1 143 ? 10.665 17.382 -0.869 1.00 90.25 143 GLU A N 1
ATOM 1097 C CA . GLU A 1 143 ? 9.602 17.164 0.115 1.00 90.25 143 GLU A CA 1
ATOM 1098 C C . GLU A 1 143 ? 10.062 16.241 1.253 1.00 90.25 143 GLU A C 1
ATOM 1100 O O . GLU A 1 143 ? 9.818 16.552 2.419 1.00 90.25 143 GLU A O 1
ATOM 1105 N N . ALA A 1 144 ? 10.834 15.186 0.964 1.00 90.38 144 ALA A N 1
ATOM 1106 C CA . ALA A 1 144 ? 11.432 14.347 2.011 1.00 90.38 144 ALA A CA 1
ATOM 1107 C C . ALA A 1 144 ? 12.333 15.161 2.961 1.00 90.38 144 ALA A C 1
ATOM 1109 O O . ALA A 1 144 ? 12.224 15.046 4.185 1.00 90.38 144 ALA A O 1
ATOM 1110 N N . LYS A 1 145 ? 13.180 16.042 2.399 1.00 89.88 145 LYS A N 1
ATOM 1111 C CA . LYS A 1 145 ? 14.054 16.970 3.141 1.00 89.88 145 LYS A CA 1
ATOM 1112 C C . LYS A 1 145 ? 13.249 17.908 4.041 1.00 89.88 145 LYS A C 1
ATOM 1114 O O . LYS A 1 145 ? 13.618 18.117 5.194 1.00 89.88 145 LYS A O 1
ATOM 1119 N N . LYS A 1 146 ? 12.157 18.473 3.523 1.00 86.94 146 LYS A N 1
ATOM 1120 C CA . LYS A 1 146 ? 11.284 19.418 4.239 1.00 86.94 146 LYS A CA 1
ATOM 1121 C C . LYS A 1 146 ? 10.624 18.790 5.466 1.00 86.94 146 LYS A C 1
ATOM 1123 O O . LYS A 1 146 ? 10.514 19.458 6.491 1.00 86.94 146 LYS A O 1
ATOM 1128 N N . TRP A 1 147 ? 10.213 17.527 5.370 1.00 84.19 147 TRP A N 1
ATOM 1129 C CA . TRP A 1 147 ? 9.520 16.817 6.451 1.00 84.19 147 TRP A CA 1
ATOM 1130 C C . TRP A 1 147 ? 10.432 15.945 7.324 1.00 84.19 147 TRP A C 1
ATOM 1132 O O . TRP A 1 147 ? 9.965 15.397 8.325 1.00 84.19 147 TRP A O 1
ATOM 1142 N N . ASN A 1 148 ? 11.728 15.866 6.991 1.00 85.25 148 ASN A N 1
ATOM 1143 C CA . ASN A 1 148 ? 12.726 15.029 7.663 1.00 85.25 148 ASN A CA 1
ATOM 1144 C C . ASN A 1 148 ? 12.283 13.554 7.761 1.00 85.25 148 ASN A C 1
ATOM 1146 O O . ASN A 1 148 ? 12.375 12.937 8.823 1.00 85.25 148 ASN A O 1
ATOM 1150 N N . SER A 1 149 ? 11.742 13.022 6.661 1.00 87.12 149 SER A N 1
ATOM 1151 C CA . SER A 1 149 ? 11.163 11.674 6.593 1.00 87.12 149 SER A CA 1
ATOM 1152 C C . SER A 1 149 ? 12.213 10.578 6.427 1.00 87.12 149 SER A C 1
ATOM 1154 O O . SER A 1 149 ? 13.180 10.730 5.681 1.00 87.12 149 SER A O 1
ATOM 1156 N N . ASP A 1 150 ? 11.995 9.449 7.104 1.00 90.50 150 ASP A N 1
ATOM 1157 C CA . ASP A 1 150 ? 12.799 8.231 6.969 1.00 90.50 150 ASP A CA 1
ATOM 1158 C C . ASP A 1 150 ? 12.220 7.369 5.840 1.00 90.50 150 ASP A C 1
ATOM 1160 O O . ASP A 1 150 ? 11.270 6.603 6.031 1.00 90.50 150 ASP A O 1
ATOM 1164 N N . PHE A 1 151 ? 12.786 7.482 4.642 1.00 93.69 151 PHE A N 1
ATOM 1165 C CA . PHE A 1 151 ? 12.274 6.770 3.479 1.00 93.69 151 PHE A CA 1
ATOM 1166 C C . PHE A 1 151 ? 13.211 5.683 2.955 1.00 93.69 151 PHE A C 1
ATOM 1168 O O . PHE A 1 151 ? 14.436 5.742 3.102 1.00 93.69 151 PHE A O 1
ATOM 1175 N N . GLN A 1 152 ? 12.604 4.691 2.309 1.00 95.62 152 GLN A N 1
ATOM 1176 C CA . GLN A 1 152 ? 13.286 3.670 1.524 1.00 95.62 152 GLN A CA 1
ATOM 1177 C C . GLN A 1 152 ? 12.710 3.662 0.113 1.00 95.62 152 GLN A C 1
ATOM 1179 O O . GLN A 1 152 ? 11.500 3.783 -0.051 1.00 95.62 152 GLN A O 1
ATOM 1184 N N . LEU A 1 153 ? 13.565 3.512 -0.896 1.00 97.69 153 LEU A N 1
ATOM 1185 C CA . LEU A 1 153 ? 13.138 3.390 -2.287 1.00 97.69 153 LEU A CA 1
ATOM 1186 C C . LEU A 1 153 ? 13.507 2.010 -2.813 1.00 97.69 153 LEU A C 1
ATOM 1188 O O . LEU A 1 153 ? 14.638 1.547 -2.639 1.00 97.69 153 LEU A O 1
ATOM 1192 N N . GLY A 1 154 ? 12.547 1.389 -3.478 1.00 98.06 154 GLY A N 1
ATOM 1193 C CA . GLY A 1 154 ? 12.719 0.184 -4.264 1.00 98.06 154 GLY A CA 1
ATOM 1194 C C . GLY A 1 154 ? 12.331 0.471 -5.707 1.00 98.06 154 GLY A C 1
ATOM 1195 O O . GLY A 1 154 ? 11.420 1.256 -5.951 1.00 98.06 154 GLY A O 1
ATOM 1196 N N . ILE A 1 155 ? 13.022 -0.144 -6.661 1.00 98.31 155 ILE A N 1
ATOM 1197 C CA . ILE A 1 155 ? 12.696 -0.053 -8.087 1.00 98.31 155 ILE A CA 1
ATOM 1198 C C . ILE A 1 155 ? 12.534 -1.477 -8.615 1.00 98.31 155 ILE A C 1
ATOM 1200 O O . ILE A 1 155 ? 13.408 -2.304 -8.380 1.00 98.31 155 ILE A O 1
ATOM 1204 N N . VAL A 1 156 ? 11.449 -1.774 -9.321 1.00 97.12 156 VAL A N 1
ATOM 1205 C CA . VAL A 1 156 ? 11.226 -3.032 -10.057 1.00 97.12 156 VAL A CA 1
ATOM 1206 C C . VAL A 1 156 ? 10.822 -2.721 -11.495 1.00 97.12 156 VAL A C 1
ATOM 1208 O O . VAL A 1 156 ? 10.457 -1.586 -11.795 1.00 97.12 156 VAL A O 1
ATOM 1211 N N . THR A 1 157 ? 10.902 -3.711 -12.384 1.00 95.44 157 THR A N 1
ATOM 1212 C CA . THR A 1 157 ? 10.375 -3.597 -13.754 1.00 95.44 157 THR A CA 1
ATOM 1213 C C . THR A 1 157 ? 8.969 -4.184 -13.856 1.00 95.44 157 THR A C 1
ATOM 1215 O O . THR A 1 157 ? 8.516 -4.858 -12.932 1.00 95.44 157 THR A O 1
ATOM 1218 N N . VAL A 1 158 ? 8.278 -3.933 -14.969 1.00 93.62 158 VAL A N 1
ATOM 1219 C CA . VAL A 1 158 ? 6.931 -4.470 -15.263 1.00 93.62 158 VAL A CA 1
ATOM 1220 C C . VAL A 1 158 ? 6.930 -5.957 -15.656 1.00 93.62 158 VAL A C 1
ATOM 1222 O O . VAL A 1 158 ? 5.872 -6.545 -15.876 1.00 93.62 158 VAL A O 1
ATOM 1225 N N . GLU A 1 159 ? 8.107 -6.582 -15.736 1.00 88.44 159 GLU A N 1
ATOM 1226 C CA . GLU A 1 159 ? 8.290 -7.944 -16.238 1.00 88.44 159 GLU A CA 1
ATOM 1227 C C . GLU A 1 159 ? 7.824 -9.013 -15.238 1.00 88.44 159 GLU A C 1
ATOM 1229 O O . GLU A 1 159 ? 8.335 -9.118 -14.113 1.00 88.44 159 GLU A O 1
ATOM 1234 N N . ILE A 1 160 ? 6.913 -9.885 -15.686 1.00 88.88 160 ILE A N 1
ATOM 1235 C CA . ILE A 1 160 ? 6.362 -10.970 -14.856 1.00 88.88 160 ILE A CA 1
ATOM 1236 C C . ILE A 1 160 ? 6.490 -12.377 -15.446 1.00 88.88 160 ILE A C 1
ATOM 1238 O O . ILE A 1 160 ? 5.938 -13.323 -14.878 1.00 88.88 160 ILE A O 1
ATOM 1242 N N . GLU A 1 161 ? 7.210 -12.545 -16.555 1.00 86.00 161 GLU A N 1
ATOM 1243 C CA . GLU A 1 161 ? 7.395 -13.862 -17.171 1.00 86.00 161 GLU A CA 1
ATOM 1244 C C . GLU A 1 161 ? 8.046 -14.851 -16.186 1.00 86.00 161 GLU A C 1
ATOM 1246 O O . GLU A 1 161 ? 8.999 -14.527 -15.477 1.00 86.00 161 GLU A O 1
ATOM 1251 N N . GLU A 1 162 ? 7.530 -16.081 -16.112 1.00 76.88 162 GLU A N 1
ATOM 1252 C CA . GLU A 1 162 ? 7.946 -17.061 -15.093 1.00 76.88 162 GLU A CA 1
ATOM 1253 C C . GLU A 1 162 ? 9.409 -17.500 -15.211 1.00 76.88 162 GLU A C 1
ATOM 1255 O O . GLU A 1 162 ? 10.046 -17.836 -14.214 1.00 76.88 162 GLU A O 1
ATOM 1260 N N . ASN A 1 163 ? 9.960 -17.487 -16.424 1.00 79.19 163 ASN A N 1
ATOM 1261 C CA . ASN A 1 163 ? 11.367 -17.786 -16.683 1.00 79.19 163 ASN A CA 1
ATOM 1262 C C . ASN A 1 163 ? 12.300 -16.605 -16.351 1.00 79.19 163 ASN A C 1
ATOM 1264 O O . ASN A 1 163 ? 13.522 -16.775 -16.377 1.00 79.19 163 ASN A O 1
ATOM 1268 N N . ASN A 1 164 ? 11.758 -15.427 -16.025 1.00 82.75 164 ASN A N 1
ATOM 1269 C CA . ASN A 1 164 ? 12.544 -14.265 -15.651 1.00 82.75 164 ASN A CA 1
ATOM 1270 C C . ASN A 1 164 ? 12.958 -14.344 -14.177 1.00 82.75 164 ASN A C 1
ATOM 1272 O O . ASN A 1 164 ? 12.172 -14.123 -13.256 1.00 82.75 164 ASN A O 1
ATOM 1276 N N . SER A 1 165 ? 14.245 -14.594 -13.942 1.00 83.56 165 SER A N 1
ATOM 1277 C CA . SER A 1 165 ? 14.811 -14.680 -12.593 1.00 83.56 165 SER A CA 1
ATOM 1278 C C . SER A 1 165 ? 14.798 -13.353 -11.822 1.00 83.56 165 SER A C 1
ATOM 1280 O O . SER A 1 165 ? 15.055 -13.366 -10.613 1.00 83.56 165 SER A O 1
ATOM 1282 N N . ASN A 1 166 ? 14.501 -12.231 -12.487 1.00 87.56 166 ASN A N 1
ATOM 1283 C CA . ASN A 1 166 ? 14.381 -10.901 -11.890 1.00 87.56 166 ASN A CA 1
ATOM 1284 C C . ASN A 1 166 ? 12.936 -10.484 -11.590 1.00 87.56 166 ASN A C 1
ATOM 1286 O O . ASN A 1 166 ? 12.741 -9.402 -11.041 1.00 87.56 166 ASN A O 1
ATOM 1290 N N . ARG A 1 167 ? 11.940 -11.321 -11.908 1.00 90.75 167 ARG A N 1
ATOM 1291 C CA . ARG A 1 167 ? 10.518 -11.041 -11.668 1.00 90.75 167 ARG A CA 1
ATOM 1292 C C . ARG A 1 167 ? 10.276 -10.543 -10.238 1.00 90.75 167 ARG A C 1
ATOM 1294 O O . ARG A 1 167 ? 10.554 -11.253 -9.270 1.00 90.75 167 ARG A O 1
ATOM 1301 N N . GLY A 1 168 ? 9.778 -9.310 -10.119 1.00 93.44 168 GLY A N 1
ATOM 1302 C CA . GLY A 1 168 ? 9.476 -8.633 -8.851 1.00 93.44 168 GLY A CA 1
ATOM 1303 C C . GLY A 1 168 ? 10.679 -8.333 -7.943 1.00 93.44 168 GLY A C 1
ATOM 1304 O O . GLY A 1 168 ? 10.488 -7.790 -6.856 1.00 93.44 168 GLY A O 1
ATOM 1305 N N . LYS A 1 169 ? 11.916 -8.669 -8.332 1.00 95.56 169 LYS A N 1
ATOM 1306 C CA . LYS A 1 169 ? 13.114 -8.376 -7.532 1.00 95.56 169 LYS A CA 1
ATOM 1307 C C . LYS A 1 169 ? 13.497 -6.907 -7.661 1.00 95.56 169 LYS A C 1
ATOM 1309 O O . LYS A 1 169 ? 13.551 -6.373 -8.768 1.00 95.56 169 LYS A O 1
ATOM 1314 N N . LEU A 1 170 ? 13.827 -6.285 -6.531 1.00 97.44 170 LEU A N 1
ATOM 1315 C CA . LEU A 1 170 ? 14.354 -4.923 -6.508 1.00 97.44 170 LEU A CA 1
ATOM 1316 C C . LEU A 1 170 ? 15.621 -4.798 -7.371 1.00 97.44 170 LEU A C 1
ATOM 1318 O O . LEU A 1 170 ? 16.475 -5.682 -7.389 1.00 97.44 170 LEU A O 1
ATOM 1322 N N . ARG A 1 171 ? 15.741 -3.687 -8.091 1.00 95.62 171 ARG A N 1
ATOM 1323 C CA . ARG A 1 171 ? 16.856 -3.359 -8.979 1.00 95.62 171 ARG A CA 1
ATOM 1324 C C . ARG A 1 171 ? 17.885 -2.495 -8.257 1.00 95.62 171 ARG A C 1
ATOM 1326 O O . ARG A 1 171 ? 17.574 -1.811 -7.287 1.00 95.62 171 ARG A O 1
ATOM 1333 N N . GLY A 1 172 ? 19.100 -2.499 -8.799 1.00 93.62 172 GLY A N 1
ATOM 1334 C CA . GLY A 1 172 ? 20.203 -1.662 -8.335 1.00 93.62 172 GLY A CA 1
ATOM 1335 C C . GLY A 1 172 ? 21.065 -2.302 -7.253 1.00 93.62 172 GLY A C 1
ATOM 1336 O O . GLY A 1 172 ? 20.734 -3.336 -6.673 1.00 93.62 172 GLY A O 1
ATOM 1337 N N . ASP A 1 173 ? 22.201 -1.657 -7.004 1.00 91.62 173 ASP A N 1
ATOM 1338 C CA . ASP A 1 173 ? 23.091 -1.929 -5.879 1.00 91.62 173 ASP A CA 1
ATOM 1339 C C . ASP A 1 173 ? 23.441 -0.579 -5.214 1.00 91.62 173 ASP A C 1
ATOM 1341 O O . ASP A 1 173 ? 24.180 0.217 -5.802 1.00 91.62 173 ASP A O 1
ATOM 1345 N N . PRO A 1 174 ? 22.859 -0.252 -4.045 1.00 94.56 174 PRO A N 1
ATOM 1346 C CA . PRO A 1 174 ? 22.052 -1.130 -3.204 1.00 94.56 174 PRO A CA 1
ATOM 1347 C C . PRO A 1 174 ? 20.645 -1.375 -3.770 1.00 94.56 174 PRO A C 1
ATOM 1349 O O . PRO A 1 174 ? 20.003 -0.470 -4.290 1.00 94.56 174 PRO A O 1
ATOM 1352 N N . ARG A 1 175 ? 20.128 -2.591 -3.557 1.00 94.88 175 ARG A N 1
ATOM 1353 C CA . ARG A 1 175 ? 18.747 -2.997 -3.896 1.00 94.88 175 ARG A CA 1
ATOM 1354 C C . ARG A 1 175 ? 17.657 -2.146 -3.227 1.00 94.88 175 ARG A C 1
ATOM 1356 O O . ARG A 1 175 ? 16.557 -2.025 -3.745 1.00 94.88 175 ARG A O 1
ATOM 1363 N N . ILE A 1 176 ? 17.947 -1.602 -2.043 1.00 97.31 176 ILE A N 1
ATOM 1364 C CA . ILE A 1 176 ? 17.081 -0.647 -1.352 1.00 97.31 176 ILE A CA 1
ATOM 1365 C C . ILE A 1 176 ? 17.895 0.614 -1.121 1.00 97.31 176 ILE A C 1
ATOM 1367 O O . ILE A 1 176 ? 18.888 0.594 -0.387 1.00 97.31 176 ILE A O 1
ATOM 1371 N N . ILE A 1 177 ? 17.445 1.709 -1.714 1.00 97.25 177 ILE A N 1
ATOM 1372 C CA . ILE A 1 177 ? 18.049 3.024 -1.538 1.00 97.25 177 ILE A CA 1
ATOM 1373 C C . ILE A 1 177 ? 17.502 3.593 -0.230 1.00 97.25 177 ILE A C 1
ATOM 1375 O O . ILE A 1 177 ? 16.288 3.687 -0.048 1.00 97.25 177 ILE A O 1
ATOM 1379 N N . LYS A 1 178 ? 18.389 3.941 0.703 1.00 94.56 178 LYS A N 1
ATOM 1380 C CA . LYS A 1 178 ? 18.020 4.428 2.039 1.00 94.56 178 LYS A CA 1
ATOM 1381 C C . LYS A 1 178 ? 18.686 5.759 2.325 1.00 94.56 178 LYS A C 1
ATOM 1383 O O . LYS A 1 178 ? 19.806 6.007 1.881 1.00 94.56 178 LYS A O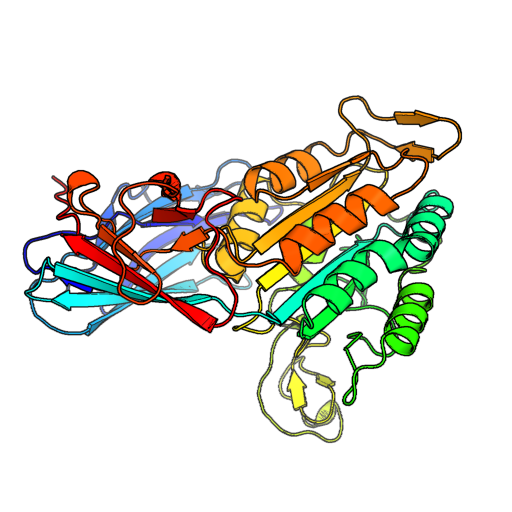 1
ATOM 1388 N N . LEU A 1 179 ? 18.030 6.573 3.143 1.00 90.94 179 LEU A N 1
ATOM 1389 C CA . LEU A 1 179 ? 18.674 7.732 3.740 1.00 90.94 179 LEU A CA 1
ATOM 1390 C C . LEU A 1 179 ? 19.762 7.263 4.724 1.00 90.94 179 LEU A C 1
ATOM 1392 O O . LEU A 1 179 ? 19.501 6.470 5.629 1.00 90.94 179 LEU A O 1
ATOM 1396 N N . GLY A 1 180 ? 20.999 7.722 4.525 1.00 85.50 180 GLY A N 1
ATOM 1397 C CA . GLY A 1 180 ? 22.120 7.404 5.413 1.00 85.50 180 GLY A CA 1
ATOM 1398 C C . GLY A 1 180 ? 21.944 7.956 6.834 1.00 85.50 180 GLY A C 1
ATOM 1399 O O . GLY A 1 180 ? 21.060 8.764 7.115 1.00 85.50 180 GLY A O 1
ATOM 1400 N N . THR A 1 181 ? 22.817 7.538 7.752 1.00 87.62 181 THR A N 1
ATOM 1401 C CA . THR A 1 181 ? 22.941 8.143 9.090 1.00 87.62 181 THR A CA 1
ATOM 1402 C C . THR A 1 181 ? 24.384 8.636 9.273 1.00 87.62 181 THR A C 1
ATOM 1404 O O . THR A 1 181 ? 25.271 7.797 9.442 1.00 87.62 181 THR A O 1
ATOM 1407 N N . PRO A 1 182 ? 24.658 9.959 9.232 1.00 89.94 182 PRO A N 1
ATOM 1408 C CA . PRO A 1 182 ? 23.707 11.074 9.093 1.00 89.94 182 PRO A CA 1
ATOM 1409 C C . PRO A 1 182 ? 23.034 11.146 7.702 1.00 89.94 182 PRO A C 1
ATOM 1411 O O . PRO A 1 182 ? 23.574 10.575 6.753 1.00 89.94 182 PRO A O 1
ATOM 1414 N N . PRO A 1 183 ? 21.886 11.846 7.565 1.00 90.25 183 PRO A N 1
ATOM 1415 C CA . PRO A 1 183 ? 21.177 11.987 6.292 1.00 90.25 183 PRO A CA 1
ATOM 1416 C C . PRO A 1 183 ? 22.047 12.542 5.160 1.00 90.25 183 PRO A C 1
ATOM 1418 O O . PRO A 1 183 ? 22.536 13.669 5.248 1.00 90.25 183 PRO A O 1
ATOM 1421 N N . ASP A 1 184 ? 22.177 11.777 4.075 1.00 92.69 184 ASP A N 1
ATOM 1422 C CA . ASP A 1 184 ? 22.847 12.196 2.841 1.00 92.69 184 ASP A CA 1
ATOM 1423 C C . ASP A 1 184 ? 21.932 11.973 1.635 1.00 92.69 184 ASP A C 1
ATOM 1425 O O . ASP A 1 184 ? 21.802 10.874 1.096 1.00 92.69 184 ASP A O 1
ATOM 1429 N N . TYR A 1 185 ? 21.282 13.051 1.210 1.00 92.50 185 TYR A N 1
ATOM 1430 C CA . TYR A 1 185 ? 20.367 13.028 0.077 1.00 92.50 185 TYR A CA 1
ATOM 1431 C C . TYR A 1 185 ? 21.085 13.009 -1.275 1.00 92.50 185 TYR A C 1
ATOM 1433 O O . TYR A 1 185 ? 20.486 12.602 -2.263 1.00 92.50 185 TYR A O 1
ATOM 1441 N N . THR A 1 186 ? 22.356 13.417 -1.333 1.00 92.88 186 THR A N 1
ATOM 1442 C CA . THR A 1 186 ? 23.117 13.405 -2.591 1.00 92.88 186 THR A CA 1
ATOM 1443 C C . THR A 1 186 ? 23.449 11.976 -3.013 1.00 92.88 186 THR A C 1
ATOM 1445 O O . THR A 1 186 ? 23.374 11.639 -4.194 1.00 92.88 186 THR A O 1
ATOM 1448 N N . VAL A 1 187 ? 23.727 11.104 -2.036 1.00 94.00 187 VAL A N 1
ATOM 1449 C CA . VAL A 1 187 ? 23.898 9.663 -2.262 1.00 94.00 187 VAL A CA 1
ATOM 1450 C C . VAL A 1 187 ? 22.594 9.030 -2.739 1.00 94.00 187 VAL A C 1
ATOM 1452 O O . VAL A 1 187 ? 22.619 8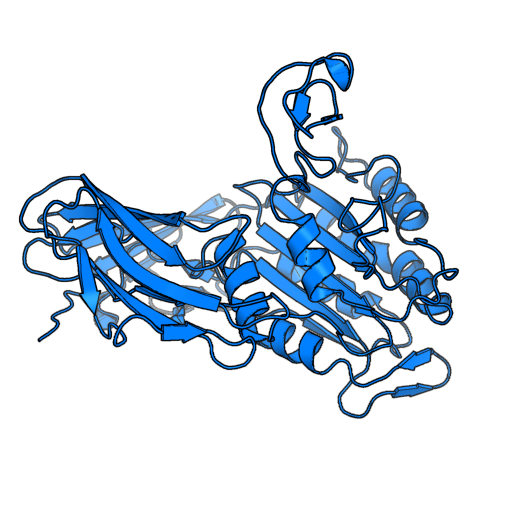.284 -3.714 1.00 94.00 187 VAL A O 1
ATOM 1455 N N . VAL A 1 188 ? 21.460 9.369 -2.115 1.00 95.19 188 VAL A N 1
ATOM 1456 C CA . VAL A 1 188 ? 20.136 8.883 -2.539 1.00 95.19 188 VAL A CA 1
ATOM 1457 C C . VAL A 1 188 ? 19.832 9.297 -3.979 1.00 95.19 188 VAL A C 1
ATOM 1459 O O . VAL A 1 188 ? 19.467 8.451 -4.789 1.00 95.19 188 VAL A O 1
ATOM 1462 N N . GLU A 1 189 ? 20.001 10.579 -4.313 1.00 94.31 189 GLU A N 1
ATOM 1463 C CA . GLU A 1 189 ? 19.763 11.100 -5.664 1.00 94.31 189 GLU A CA 1
ATOM 1464 C C . GLU A 1 189 ? 20.654 10.385 -6.693 1.00 94.31 189 GLU A C 1
ATOM 1466 O O . GLU A 1 189 ? 20.172 9.976 -7.746 1.00 94.31 189 GLU A O 1
ATOM 1471 N N . SER A 1 190 ? 21.935 10.172 -6.377 1.00 94.94 190 SER A N 1
ATOM 1472 C CA . SER A 1 190 ? 22.877 9.454 -7.246 1.00 94.94 190 SER A CA 1
ATOM 1473 C C . SER A 1 190 ? 22.483 7.986 -7.461 1.00 94.94 190 SER A C 1
ATOM 1475 O O . SER A 1 190 ? 22.434 7.519 -8.599 1.00 94.94 190 SER A O 1
ATOM 1477 N N . GLN A 1 191 ? 22.148 7.268 -6.382 1.00 96.25 191 GLN A N 1
ATOM 1478 C CA . GLN A 1 191 ? 21.721 5.866 -6.436 1.00 96.25 191 GLN A CA 1
ATOM 1479 C C . GLN A 1 191 ? 20.392 5.696 -7.176 1.00 96.25 191 GLN A C 1
ATOM 1481 O O . GLN A 1 191 ? 20.219 4.735 -7.924 1.00 96.25 191 GLN A O 1
ATOM 1486 N N . PHE A 1 192 ? 19.455 6.629 -7.003 1.00 96.31 192 PHE A N 1
ATOM 1487 C CA . PHE A 1 192 ? 18.190 6.600 -7.727 1.00 96.31 192 PHE A CA 1
ATOM 1488 C C . PHE A 1 192 ? 18.411 6.837 -9.220 1.00 96.31 192 PHE A C 1
ATOM 1490 O O . PHE A 1 192 ? 17.977 6.027 -10.035 1.00 96.31 192 PHE A O 1
ATOM 1497 N N . LYS A 1 193 ? 19.145 7.898 -9.585 1.00 94.94 193 LYS A N 1
ATOM 1498 C CA . LYS A 1 193 ? 19.423 8.257 -10.985 1.00 94.94 193 LYS A CA 1
ATOM 1499 C C . LYS A 1 193 ? 20.147 7.138 -11.739 1.00 94.94 193 LYS A C 1
ATOM 1501 O O . LYS A 1 193 ? 19.900 6.962 -12.929 1.00 94.94 193 LYS A O 1
ATOM 1506 N N . SER A 1 194 ? 21.007 6.366 -11.066 1.00 94.94 194 SER A N 1
ATOM 1507 C CA . SER A 1 194 ? 21.652 5.194 -11.670 1.00 94.94 194 SER A CA 1
ATOM 1508 C C . SER A 1 194 ? 20.722 3.983 -11.778 1.00 94.94 194 SER A C 1
ATOM 1510 O O . SER A 1 194 ? 20.767 3.276 -12.781 1.00 94.94 194 SER A O 1
ATOM 1512 N N . THR A 1 195 ? 19.872 3.743 -10.778 1.00 95.81 195 THR A N 1
ATOM 1513 C CA . THR A 1 195 ? 19.028 2.539 -10.708 1.00 95.81 195 THR A CA 1
ATOM 1514 C C . THR A 1 195 ? 17.769 2.646 -11.564 1.00 95.81 195 THR A C 1
ATOM 1516 O O . THR A 1 195 ? 17.331 1.645 -12.127 1.00 95.81 195 THR A O 1
ATOM 1519 N N . ILE A 1 196 ? 17.198 3.848 -11.698 1.00 94.38 196 ILE A N 1
ATOM 1520 C CA . ILE A 1 196 ? 15.958 4.078 -12.453 1.00 94.38 196 ILE A CA 1
ATOM 1521 C C . ILE A 1 196 ? 16.128 3.834 -13.956 1.00 94.38 196 ILE A C 1
ATOM 1523 O O . ILE A 1 196 ? 15.154 3.607 -14.667 1.00 94.38 196 ILE A O 1
ATOM 1527 N N . LYS A 1 197 ? 17.379 3.816 -14.430 1.00 93.50 197 LYS A N 1
ATOM 1528 C CA . LYS A 1 197 ? 17.766 3.366 -15.766 1.00 93.50 197 LYS A CA 1
ATOM 1529 C C . LYS A 1 197 ? 17.758 1.844 -15.848 1.00 93.50 197 LYS A C 1
ATOM 1531 O O . LYS A 1 197 ? 18.793 1.202 -16.019 1.00 93.50 197 LYS A O 1
ATOM 1536 N N . VAL A 1 198 ? 16.565 1.273 -15.713 1.00 89.44 198 VAL A N 1
ATOM 1537 C CA . VAL A 1 198 ? 16.326 -0.177 -15.711 1.00 89.44 198 VAL A CA 1
ATOM 1538 C C . VAL A 1 198 ? 16.580 -0.833 -17.075 1.00 89.44 198 VAL A C 1
ATOM 1540 O O . VAL A 1 198 ? 16.693 -2.057 -17.155 1.00 89.44 198 VAL A O 1
ATOM 1543 N N . GLY A 1 199 ? 16.764 -0.018 -18.116 1.00 85.44 199 GLY A N 1
ATOM 1544 C CA . GLY A 1 199 ? 17.051 -0.428 -19.487 1.00 85.44 199 GLY A CA 1
ATOM 1545 C C . GLY A 1 199 ? 15.832 -0.265 -20.391 1.00 85.44 199 GLY A C 1
ATOM 1546 O O . GLY A 1 199 ? 14.735 -0.017 -19.909 1.00 85.44 199 GLY A O 1
ATOM 1547 N N . THR A 1 200 ? 16.056 -0.399 -21.697 1.00 80.56 200 THR A N 1
ATOM 1548 C CA . THR A 1 200 ? 15.021 -0.347 -22.753 1.00 80.56 200 THR A CA 1
ATOM 1549 C C . THR A 1 200 ? 15.126 -1.550 -23.701 1.00 80.56 200 THR A C 1
ATOM 1551 O O . THR A 1 200 ? 14.742 -1.522 -24.865 1.00 80.56 200 THR A O 1
ATOM 1554 N N . GLY A 1 201 ? 15.793 -2.613 -23.244 1.00 68.00 201 GLY A N 1
ATOM 1555 C CA . GLY A 1 201 ? 16.118 -3.779 -24.069 1.00 68.00 201 GLY A CA 1
ATOM 1556 C C . GLY A 1 201 ? 15.052 -4.869 -24.047 1.00 68.00 201 GLY A C 1
ATOM 1557 O O . GLY A 1 201 ? 15.231 -5.888 -24.719 1.00 68.00 201 GLY A O 1
ATOM 1558 N N . TYR A 1 202 ? 13.997 -4.705 -23.247 1.00 67.94 202 TYR A N 1
ATOM 1559 C CA . TYR A 1 202 ? 12.943 -5.697 -23.150 1.00 67.94 202 TYR A CA 1
ATOM 1560 C C . TYR A 1 202 ? 11.964 -5.519 -24.313 1.00 67.94 202 TYR A C 1
ATOM 1562 O O . TYR A 1 202 ? 11.553 -4.415 -24.649 1.00 67.94 202 TYR A O 1
ATOM 1570 N N . SER A 1 203 ? 11.663 -6.632 -24.974 1.00 60.72 203 SER A N 1
ATOM 1571 C CA . SER A 1 203 ? 10.679 -6.733 -26.062 1.00 60.72 203 SER A CA 1
ATOM 1572 C C . SER A 1 203 ? 9.681 -7.859 -25.788 1.00 60.72 203 SER A C 1
ATOM 1574 O O . SER A 1 203 ? 9.029 -8.353 -26.709 1.00 60.72 203 SER A O 1
ATOM 1576 N N . GLY A 1 204 ? 9.636 -8.336 -24.537 1.00 62.72 204 GLY A N 1
ATOM 1577 C CA . GLY A 1 204 ? 8.674 -9.350 -24.132 1.00 62.72 204 GLY A CA 1
ATOM 1578 C C . GLY A 1 204 ? 7.266 -8.772 -24.137 1.00 62.72 204 GLY A C 1
ATOM 1579 O O . GLY A 1 204 ? 7.075 -7.566 -24.060 1.00 62.72 204 GLY A O 1
ATOM 1580 N N . ALA A 1 205 ? 6.284 -9.651 -24.304 1.00 63.06 205 ALA A N 1
ATOM 1581 C CA . ALA A 1 205 ? 4.946 -9.243 -24.713 1.00 63.06 205 ALA A CA 1
ATOM 1582 C C . ALA A 1 205 ? 4.044 -8.783 -23.559 1.00 63.06 205 ALA A C 1
ATOM 1584 O O . ALA A 1 205 ? 2.970 -8.274 -23.855 1.00 63.06 205 ALA A O 1
ATOM 1585 N N . GLN A 1 206 ? 4.429 -9.015 -22.293 1.00 84.75 206 GLN A N 1
ATOM 1586 C CA . GLN A 1 206 ? 3.562 -8.784 -21.136 1.00 84.75 206 GLN A CA 1
ATOM 1587 C C . GLN A 1 206 ? 4.128 -7.757 -20.153 1.00 84.75 206 GLN A C 1
ATOM 1589 O O . GLN A 1 206 ? 4.940 -8.082 -19.283 1.00 84.75 206 GLN A O 1
ATOM 1594 N N . GLU A 1 207 ? 3.611 -6.538 -20.249 1.00 89.38 207 GLU A N 1
ATOM 1595 C CA . GLU A 1 207 ? 3.885 -5.439 -19.328 1.00 89.38 207 GLU A CA 1
ATOM 1596 C C . GLU A 1 207 ? 2.817 -5.398 -18.234 1.00 89.38 207 GLU A C 1
ATOM 1598 O O . GLU A 1 207 ? 1.679 -4.985 -18.441 1.00 89.38 207 GLU A O 1
ATOM 1603 N N . ALA A 1 208 ? 3.156 -5.906 -17.051 1.00 94.50 208 ALA A N 1
ATOM 1604 C CA . ALA A 1 208 ? 2.197 -6.149 -15.978 1.00 94.50 208 ALA A CA 1
ATOM 1605 C C . ALA A 1 208 ? 2.642 -5.460 -14.686 1.00 94.50 208 ALA A C 1
ATOM 1607 O O . ALA A 1 208 ? 3.026 -6.106 -13.706 1.00 94.50 208 ALA A O 1
ATOM 1608 N N . GLY A 1 209 ? 2.611 -4.126 -14.684 1.00 96.38 209 GLY A N 1
ATOM 1609 C CA . GLY A 1 209 ? 3.089 -3.314 -13.570 1.00 96.38 209 GLY A CA 1
ATOM 1610 C C . GLY A 1 209 ? 2.337 -3.566 -12.260 1.00 96.38 209 GLY A C 1
ATOM 1611 O O . GLY A 1 209 ? 2.964 -3.595 -11.197 1.00 96.38 209 GLY A O 1
ATOM 1612 N N . LEU A 1 210 ? 1.021 -3.817 -12.306 1.00 97.94 210 LEU A N 1
ATOM 1613 C CA . LEU A 1 210 ? 0.250 -4.128 -11.093 1.00 97.94 210 LEU A CA 1
ATOM 1614 C C . LEU A 1 210 ? 0.693 -5.463 -10.475 1.00 97.94 210 LEU A C 1
ATOM 1616 O O . LEU A 1 210 ? 0.911 -5.564 -9.265 1.00 97.94 210 LEU A O 1
ATOM 1620 N N . GLU A 1 211 ? 0.883 -6.491 -11.298 1.00 96.38 211 GLU A N 1
ATOM 1621 C CA . GLU A 1 211 ? 1.353 -7.796 -10.843 1.00 96.38 211 GLU A CA 1
ATOM 1622 C C . GLU A 1 211 ? 2.812 -7.753 -10.390 1.00 96.38 211 GLU A C 1
ATOM 1624 O O . GLU A 1 211 ? 3.148 -8.348 -9.365 1.00 96.38 211 GLU A O 1
ATOM 1629 N N . ALA A 1 212 ? 3.672 -7.008 -11.086 1.00 96.75 212 ALA A N 1
ATOM 1630 C CA . ALA A 1 212 ? 5.058 -6.806 -10.685 1.00 96.75 212 ALA A CA 1
ATOM 1631 C C . ALA A 1 212 ? 5.158 -6.168 -9.291 1.00 96.75 212 ALA A C 1
ATOM 1633 O O . ALA A 1 212 ? 5.891 -6.676 -8.436 1.00 96.75 212 ALA A O 1
ATOM 1634 N N . ALA A 1 213 ? 4.364 -5.122 -9.024 1.00 98.25 213 ALA A N 1
ATOM 1635 C CA . ALA A 1 213 ? 4.255 -4.516 -7.698 1.00 98.25 213 ALA A CA 1
ATOM 1636 C C . ALA A 1 213 ? 3.790 -5.534 -6.650 1.00 98.25 213 ALA A C 1
ATOM 1638 O O . ALA A 1 213 ? 4.390 -5.656 -5.580 1.00 98.25 213 ALA A O 1
ATOM 1639 N N . ARG A 1 214 ? 2.744 -6.308 -6.968 1.00 97.38 214 ARG A N 1
ATOM 1640 C CA . ARG A 1 214 ? 2.202 -7.341 -6.080 1.00 97.38 214 ARG A CA 1
ATOM 1641 C C . ARG A 1 214 ? 3.268 -8.365 -5.698 1.00 97.38 214 ARG A C 1
ATOM 1643 O O . ARG A 1 214 ? 3.457 -8.640 -4.515 1.00 97.38 214 ARG A O 1
ATOM 1650 N N . ILE A 1 215 ? 3.987 -8.915 -6.676 1.00 96.00 215 ILE A N 1
ATOM 1651 C CA . ILE A 1 215 ? 5.046 -9.908 -6.450 1.00 96.00 215 ILE A CA 1
ATOM 1652 C C . ILE A 1 215 ? 6.172 -9.306 -5.611 1.00 96.00 215 ILE A C 1
ATOM 1654 O O . ILE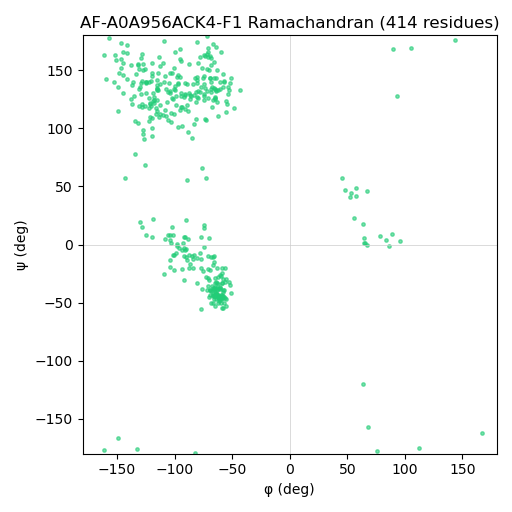 A 1 215 ? 6.613 -9.933 -4.648 1.00 96.00 215 ILE A O 1
ATOM 1658 N N . ALA A 1 216 ? 6.599 -8.081 -5.932 1.00 97.75 216 ALA A N 1
ATOM 1659 C CA . ALA A 1 216 ? 7.660 -7.386 -5.211 1.00 97.75 216 ALA A CA 1
ATOM 1660 C C . ALA A 1 216 ? 7.347 -7.175 -3.721 1.00 97.75 216 ALA A C 1
ATOM 1662 O O . ALA A 1 216 ? 8.274 -7.092 -2.913 1.00 97.75 216 ALA A O 1
ATOM 1663 N N . LEU A 1 217 ? 6.058 -7.112 -3.376 1.00 97.56 217 LEU A N 1
ATOM 1664 C CA . LEU A 1 217 ? 5.519 -6.849 -2.043 1.00 97.56 217 LEU A CA 1
ATOM 1665 C C . LEU A 1 217 ? 4.937 -8.096 -1.354 1.00 97.56 217 LEU A C 1
ATOM 1667 O O . LEU A 1 217 ? 4.317 -7.967 -0.302 1.00 97.56 217 LEU A O 1
ATOM 1671 N N . THR A 1 218 ? 5.117 -9.298 -1.912 1.00 94.38 218 THR A N 1
ATOM 1672 C CA . THR A 1 218 ? 4.579 -10.549 -1.343 1.00 94.38 218 THR A CA 1
ATOM 1673 C C . THR A 1 218 ? 5.705 -11.534 -1.014 1.00 94.38 218 THR A C 1
ATOM 1675 O O . THR A 1 218 ? 6.727 -11.571 -1.709 1.00 94.38 218 THR A O 1
ATOM 1678 N N . PRO A 1 219 ? 5.566 -12.366 0.036 1.00 92.00 219 PRO A N 1
ATOM 1679 C CA . PRO A 1 219 ? 6.394 -13.553 0.186 1.00 92.00 219 PRO A CA 1
ATOM 1680 C C . PRO A 1 219 ? 6.396 -14.417 -1.098 1.00 92.00 219 PRO A C 1
ATOM 1682 O O . PRO A 1 219 ? 5.374 -14.521 -1.774 1.00 92.00 219 PRO A O 1
ATOM 1685 N N . PRO A 1 220 ? 7.526 -15.047 -1.456 1.00 92.44 220 PRO A N 1
ATOM 1686 C CA . PRO A 1 220 ? 8.736 -15.123 -0.652 1.00 92.44 220 PRO A CA 1
ATOM 1687 C C . PRO A 1 220 ? 9.652 -13.897 -0.769 1.00 92.44 220 PRO A C 1
ATOM 1689 O O . PRO A 1 220 ? 10.587 -13.797 0.011 1.00 92.44 220 PRO A O 1
ATOM 1692 N N . LEU A 1 221 ? 9.427 -12.950 -1.692 1.00 95.31 221 LEU A N 1
ATOM 1693 C CA . LEU A 1 221 ? 10.401 -11.880 -1.958 1.00 95.31 221 LEU A CA 1
ATOM 1694 C C . LEU A 1 221 ? 10.618 -10.933 -0.778 1.00 95.31 221 LEU A C 1
ATOM 1696 O O . LEU A 1 221 ? 11.751 -10.510 -0.564 1.00 95.31 221 LEU A O 1
ATOM 1700 N N . ILE A 1 222 ? 9.583 -10.616 -0.004 1.00 95.50 222 ILE A N 1
ATOM 1701 C CA . ILE A 1 222 ? 9.722 -9.767 1.192 1.00 95.50 222 ILE A CA 1
ATOM 1702 C C . ILE A 1 222 ? 9.953 -10.551 2.488 1.00 95.50 222 ILE A C 1
ATOM 1704 O O . ILE A 1 222 ? 10.058 -9.926 3.541 1.00 95.50 222 ILE A O 1
ATOM 1708 N N . THR A 1 223 ? 10.027 -11.887 2.435 1.00 94.81 223 THR A N 1
ATOM 1709 C CA . THR A 1 223 ? 10.178 -12.725 3.631 1.00 94.81 223 THR A CA 1
ATOM 1710 C C . THR A 1 223 ? 11.381 -12.277 4.454 1.00 94.81 223 THR A C 1
ATOM 1712 O O . THR A 1 223 ? 12.487 -12.144 3.930 1.00 94.81 223 THR A O 1
ATOM 1715 N N . ASP A 1 224 ? 11.169 -12.080 5.752 1.00 92.88 224 ASP A N 1
ATOM 1716 C CA . ASP A 1 224 ? 12.220 -11.851 6.736 1.00 92.88 224 ASP A CA 1
ATOM 1717 C C . ASP A 1 224 ? 12.131 -12.941 7.804 1.00 92.88 224 ASP A C 1
ATOM 1719 O O . ASP A 1 224 ? 11.176 -12.986 8.576 1.00 92.88 224 ASP A O 1
ATOM 1723 N N . THR A 1 225 ? 13.103 -13.854 7.825 1.00 93.75 225 THR A N 1
ATOM 1724 C CA . THR A 1 225 ? 13.088 -14.970 8.783 1.00 93.75 225 THR A CA 1
ATOM 1725 C C . THR A 1 225 ? 13.728 -14.616 10.126 1.00 93.75 225 THR A C 1
ATOM 1727 O O . THR A 1 225 ? 13.574 -15.359 11.093 1.00 93.75 225 THR A O 1
ATOM 1730 N N . GLY A 1 226 ? 14.510 -13.530 10.189 1.00 93.31 226 GLY A N 1
ATOM 1731 C CA . GLY A 1 226 ? 15.363 -13.206 11.336 1.00 93.31 226 GLY A CA 1
ATOM 1732 C C . GLY A 1 226 ? 16.519 -14.189 11.599 1.00 93.31 226 GLY A C 1
ATOM 1733 O O . GLY A 1 226 ? 17.273 -13.991 12.553 1.00 93.31 226 GLY A O 1
ATOM 1734 N N . LEU A 1 227 ? 16.693 -15.236 10.782 1.00 95.75 227 LEU A N 1
ATOM 1735 C CA . LEU A 1 227 ? 17.770 -16.219 10.926 1.00 95.75 227 LEU A CA 1
ATOM 1736 C C . LEU A 1 227 ? 19.078 -15.664 10.360 1.00 95.75 227 LEU A C 1
ATOM 1738 O O . LEU A 1 227 ? 19.128 -15.258 9.205 1.00 95.75 227 LEU A O 1
ATOM 1742 N N . SER A 1 228 ? 20.144 -15.670 11.160 1.00 97.12 228 SER A N 1
ATOM 1743 C CA . SER A 1 228 ? 21.473 -15.227 10.720 1.00 97.12 228 SER A CA 1
ATOM 1744 C C . SER A 1 228 ? 22.093 -16.199 9.710 1.00 97.12 228 SER A C 1
ATOM 1746 O O . SER A 1 228 ? 21.966 -17.412 9.870 1.00 97.12 228 SER A O 1
ATOM 1748 N N . CYS A 1 229 ? 22.817 -15.673 8.724 1.00 97.31 229 CYS A N 1
ATOM 1749 C CA . CYS A 1 229 ? 23.527 -16.445 7.701 1.00 97.31 229 CYS A CA 1
ATOM 1750 C C . CYS A 1 229 ? 24.827 -15.755 7.274 1.00 97.31 229 CYS A C 1
ATOM 1752 O O . CYS A 1 229 ? 24.990 -14.546 7.447 1.00 97.31 229 CYS A O 1
ATOM 1754 N N . ALA A 1 230 ? 25.746 -16.521 6.688 1.00 97.19 230 ALA A N 1
ATOM 1755 C CA . ALA A 1 230 ? 26.938 -16.011 6.014 1.00 97.19 230 ALA A CA 1
ATOM 1756 C C . ALA A 1 230 ? 26.867 -16.189 4.486 1.00 97.19 230 ALA A C 1
ATOM 1758 O O . ALA A 1 230 ? 27.517 -15.449 3.749 1.00 97.19 230 ALA A O 1
ATOM 1759 N N . GLN A 1 231 ? 26.093 -17.165 4.010 1.00 96.69 231 GLN A N 1
ATOM 1760 C CA . GLN A 1 231 ? 25.900 -17.484 2.593 1.00 96.69 231 GLN A CA 1
ATOM 1761 C C . GLN A 1 231 ? 24.522 -18.118 2.366 1.00 96.69 231 GLN A C 1
ATOM 1763 O O . GLN A 1 231 ? 23.909 -18.625 3.302 1.00 96.69 231 GLN A O 1
ATOM 1768 N N . ASP A 1 232 ? 24.054 -18.145 1.116 1.00 95.00 232 ASP A N 1
ATOM 1769 C CA . ASP A 1 232 ? 22.720 -18.662 0.762 1.00 95.00 232 ASP A CA 1
ATOM 1770 C C . ASP A 1 232 ? 22.488 -20.112 1.221 1.00 95.00 232 ASP A C 1
ATOM 1772 O O . ASP A 1 232 ? 21.382 -20.471 1.607 1.00 95.00 232 ASP A O 1
ATOM 1776 N N . ALA A 1 233 ? 23.539 -20.941 1.254 1.00 95.94 233 ALA A N 1
ATOM 1777 C CA . ALA A 1 233 ? 23.455 -22.334 1.701 1.00 95.94 233 ALA A CA 1
ATOM 1778 C C . ALA A 1 233 ? 23.099 -22.500 3.194 1.00 95.94 233 ALA A C 1
ATOM 1780 O O . ALA A 1 233 ? 22.743 -23.603 3.608 1.00 95.94 233 ALA A O 1
ATOM 1781 N N . ASP A 1 234 ? 23.197 -21.433 3.993 1.00 96.31 234 ASP A N 1
ATOM 1782 C CA . ASP A 1 234 ? 22.799 -21.445 5.403 1.00 96.31 234 ASP A CA 1
ATOM 1783 C C . ASP A 1 234 ? 21.273 -21.273 5.573 1.00 96.31 234 ASP A C 1
ATOM 1785 O O . ASP A 1 234 ? 20.751 -21.465 6.674 1.00 96.31 234 ASP A O 1
ATOM 1789 N N . CYS A 1 235 ? 20.553 -20.910 4.504 1.00 95.75 235 CYS A N 1
ATOM 1790 C CA . CYS A 1 235 ? 19.140 -20.545 4.545 1.00 95.75 235 CYS A CA 1
ATOM 1791 C C . CYS A 1 235 ? 18.195 -21.699 4.167 1.00 95.75 235 CYS A C 1
ATOM 1793 O O . CYS A 1 235 ? 18.526 -22.539 3.327 1.00 95.75 235 CYS A O 1
ATOM 1795 N N . PRO A 1 236 ? 17.002 -21.780 4.790 1.00 92.00 236 PRO A N 1
ATOM 1796 C CA . PRO A 1 236 ? 16.049 -22.846 4.516 1.00 92.00 236 PRO A CA 1
ATOM 1797 C C . PRO A 1 236 ? 15.321 -22.642 3.179 1.00 92.00 236 PRO A C 1
ATOM 1799 O O . PRO A 1 236 ? 14.922 -21.539 2.816 1.00 92.00 236 PRO A O 1
ATOM 1802 N N . GLY A 1 237 ? 15.055 -23.745 2.476 1.00 88.69 237 GLY A N 1
ATOM 1803 C CA . GLY A 1 237 ? 14.199 -23.736 1.290 1.00 88.69 237 GLY A CA 1
ATOM 1804 C C . GLY A 1 237 ? 14.765 -22.888 0.148 1.00 88.69 237 GLY A C 1
ATOM 1805 O O . GLY A 1 237 ? 15.825 -23.203 -0.384 1.00 88.69 237 GLY A O 1
ATOM 1806 N N . ALA A 1 238 ? 14.010 -21.865 -0.260 1.00 87.81 238 ALA A N 1
ATOM 1807 C CA . ALA A 1 238 ? 14.346 -20.967 -1.368 1.00 87.81 238 ALA A CA 1
ATOM 1808 C C . ALA A 1 238 ? 14.846 -19.583 -0.904 1.00 87.81 238 ALA A C 1
ATOM 1810 O O . ALA A 1 238 ? 14.987 -18.680 -1.731 1.00 87.81 238 ALA A O 1
ATOM 1811 N N . ASP A 1 239 ? 15.080 -19.405 0.399 1.00 93.88 239 ASP A N 1
ATOM 1812 C CA . ASP A 1 239 ? 15.557 -18.144 0.962 1.00 93.88 239 ASP A CA 1
ATOM 1813 C C . ASP A 1 239 ? 17.028 -17.880 0.601 1.00 93.88 239 ASP A C 1
ATOM 1815 O O . ASP A 1 239 ? 17.831 -18.797 0.432 1.00 93.88 239 ASP A O 1
ATOM 1819 N N . LEU A 1 240 ? 17.384 -16.600 0.512 1.00 94.25 240 LEU A N 1
ATOM 1820 C CA . LEU A 1 240 ? 18.729 -16.103 0.227 1.00 94.25 240 LEU A CA 1
ATOM 1821 C C . LEU A 1 240 ? 19.330 -15.447 1.471 1.00 94.25 240 LEU A C 1
ATOM 1823 O O . LEU A 1 240 ? 18.606 -14.930 2.327 1.00 94.25 240 LEU A O 1
ATOM 1827 N N . CYS A 1 241 ? 20.658 -15.395 1.545 1.00 95.31 241 CYS A N 1
ATOM 1828 C CA . CYS A 1 241 ? 21.354 -14.685 2.604 1.00 95.31 241 CYS A CA 1
ATOM 1829 C C . CYS A 1 241 ? 21.493 -13.197 2.265 1.00 95.31 241 CYS A C 1
ATOM 1831 O O . CYS A 1 241 ? 22.456 -12.747 1.641 1.00 95.31 241 CYS A O 1
ATOM 1833 N N . VAL A 1 242 ? 20.517 -12.400 2.697 1.00 93.06 242 VAL A N 1
ATOM 1834 C CA . VAL A 1 242 ? 20.424 -10.978 2.363 1.00 93.06 242 VAL A CA 1
ATOM 1835 C C . VAL A 1 242 ? 20.808 -10.130 3.570 1.00 93.06 242 VAL A C 1
ATOM 1837 O O . VAL A 1 242 ? 20.044 -9.979 4.524 1.00 93.06 242 VAL A O 1
ATOM 1840 N N . GLN A 1 243 ? 21.997 -9.520 3.503 1.00 90.88 243 GLN A N 1
ATOM 1841 C CA . GLN A 1 243 ? 22.573 -8.718 4.595 1.00 90.88 243 GLN A CA 1
ATOM 1842 C C . GLN A 1 243 ? 22.704 -9.526 5.901 1.00 90.88 243 GLN A C 1
ATOM 1844 O O . GLN A 1 243 ? 22.316 -9.060 6.971 1.00 90.88 243 GLN A O 1
ATOM 1849 N N . ASN A 1 244 ? 23.273 -10.733 5.791 1.00 94.88 244 ASN A N 1
ATOM 1850 C CA . ASN A 1 244 ? 23.490 -11.699 6.878 1.00 94.88 244 ASN A CA 1
ATOM 1851 C C . ASN A 1 244 ? 22.212 -12.234 7.541 1.00 94.88 244 ASN A C 1
ATOM 1853 O O . ASN A 1 244 ? 22.281 -12.757 8.651 1.00 94.88 244 ASN A O 1
ATOM 1857 N N . ILE A 1 245 ? 21.051 -12.091 6.897 1.00 96.31 245 ILE A N 1
ATOM 1858 C CA . ILE A 1 245 ? 19.787 -12.649 7.381 1.00 96.31 245 ILE A CA 1
ATOM 1859 C C . ILE A 1 245 ? 19.098 -13.399 6.241 1.00 96.31 245 ILE A C 1
ATOM 1861 O O . ILE A 1 245 ? 18.996 -12.881 5.128 1.00 96.31 245 ILE A O 1
ATOM 1865 N N . CYS A 1 246 ? 18.618 -14.606 6.523 1.00 96.62 246 CYS A N 1
ATOM 1866 C CA . CYS A 1 246 ? 17.866 -15.409 5.572 1.00 96.62 246 CYS A CA 1
ATOM 1867 C C . CYS A 1 246 ? 16.510 -14.777 5.259 1.00 96.62 246 CYS A C 1
ATOM 1869 O O . CYS A 1 246 ? 15.774 -14.350 6.157 1.00 96.62 246 CYS A O 1
ATOM 1871 N N . GLY A 1 247 ? 16.153 -14.751 3.983 1.00 96.00 247 GLY A N 1
ATOM 1872 C CA . GLY A 1 247 ? 14.835 -14.334 3.539 1.00 96.00 247 GLY A CA 1
ATOM 1873 C C . GLY A 1 247 ? 14.774 -14.095 2.041 1.00 96.00 247 GLY A C 1
ATOM 1874 O O . GLY A 1 247 ? 15.636 -14.522 1.275 1.00 96.00 247 GLY A O 1
ATOM 1875 N N . GLY A 1 248 ? 13.745 -13.374 1.620 1.00 95.56 248 GLY A N 1
ATOM 1876 C CA . GLY A 1 248 ? 13.561 -13.027 0.223 1.00 95.56 248 GLY A CA 1
ATOM 1877 C C . GLY A 1 248 ? 14.517 -11.947 -0.270 1.00 95.56 248 GLY A C 1
ATOM 1878 O O . GLY A 1 248 ? 15.081 -11.165 0.496 1.00 95.56 248 GLY A O 1
ATOM 1879 N N . TYR A 1 249 ? 14.650 -11.838 -1.590 1.00 95.62 249 TYR A N 1
ATOM 1880 C CA . TYR A 1 249 ? 15.522 -10.841 -2.217 1.00 95.62 249 TYR A CA 1
ATOM 1881 C C . TYR A 1 249 ? 15.156 -9.384 -1.848 1.00 95.62 249 TYR A C 1
ATOM 1883 O O . TYR A 1 249 ? 16.026 -8.526 -1.679 1.00 95.62 249 TYR A O 1
ATOM 1891 N N . ASN A 1 250 ? 13.866 -9.103 -1.651 1.00 97.19 250 ASN A N 1
ATOM 1892 C CA . ASN A 1 250 ? 13.337 -7.786 -1.289 1.00 97.19 250 ASN A CA 1
ATOM 1893 C C . ASN A 1 250 ? 13.243 -7.581 0.233 1.00 97.19 250 ASN A C 1
ATOM 1895 O O . ASN A 1 250 ? 12.736 -6.549 0.676 1.00 97.19 250 ASN A O 1
ATOM 1899 N N . ARG A 1 251 ? 13.756 -8.516 1.049 1.00 95.88 251 ARG A N 1
ATOM 1900 C CA . ARG A 1 251 ? 13.729 -8.455 2.519 1.00 95.88 251 ARG A CA 1
ATOM 1901 C C . ARG A 1 251 ? 14.077 -7.061 3.046 1.00 95.88 251 ARG A C 1
ATOM 1903 O O . ARG A 1 251 ? 15.078 -6.462 2.643 1.00 95.88 251 ARG A O 1
ATOM 1910 N N . GLY A 1 252 ? 13.283 -6.560 3.988 1.00 94.25 252 GLY A N 1
ATOM 1911 C CA . GLY A 1 252 ? 13.535 -5.293 4.676 1.00 94.25 252 GLY A CA 1
ATOM 1912 C C . GLY A 1 252 ? 13.174 -4.030 3.889 1.00 94.25 252 GLY A C 1
ATOM 1913 O O . GLY A 1 252 ? 13.517 -2.946 4.360 1.00 94.25 252 GLY A O 1
ATOM 1914 N N . PHE A 1 253 ? 12.525 -4.164 2.724 1.00 97.25 253 PHE A N 1
ATOM 1915 C CA . PHE A 1 253 ? 11.931 -3.044 1.992 1.00 97.25 253 PHE A CA 1
ATOM 1916 C C . PHE A 1 253 ? 10.605 -2.600 2.615 1.00 97.25 253 PHE A C 1
ATOM 1918 O O . PHE A 1 253 ? 10.479 -1.446 3.000 1.00 97.25 253 PHE A O 1
ATOM 1925 N N . LEU A 1 254 ? 9.646 -3.521 2.759 1.00 95.62 254 LEU A N 1
ATOM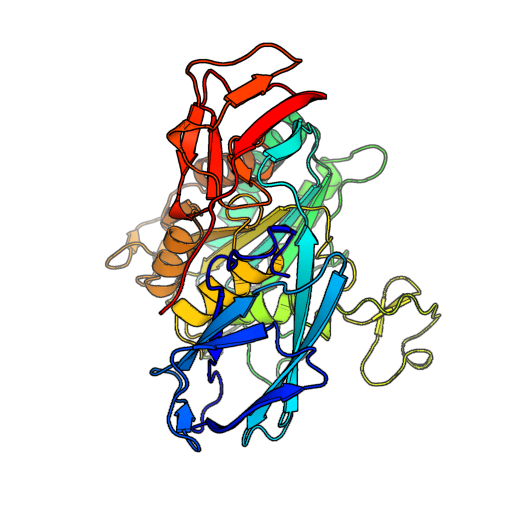 1926 C CA . LEU A 1 254 ? 8.323 -3.228 3.308 1.00 95.62 254 LEU A CA 1
ATOM 1927 C C . LEU A 1 254 ? 8.359 -3.245 4.845 1.00 95.62 254 LEU A C 1
ATOM 1929 O O . LEU A 1 254 ? 8.397 -4.312 5.456 1.00 95.62 254 LEU A O 1
ATOM 1933 N N . ARG A 1 255 ? 8.352 -2.069 5.476 1.00 93.06 255 ARG A N 1
ATOM 1934 C CA . ARG A 1 255 ? 8.323 -1.904 6.938 1.00 93.06 255 ARG A CA 1
ATOM 1935 C C . ARG A 1 255 ? 6.890 -1.852 7.453 1.00 93.06 255 ARG A C 1
ATOM 1937 O O . ARG A 1 255 ? 6.053 -1.164 6.877 1.00 93.06 255 ARG A O 1
ATOM 1944 N N . GLU A 1 256 ? 6.602 -2.511 8.571 1.00 86.75 256 GLU A N 1
ATOM 1945 C CA . GLU A 1 256 ? 5.254 -2.501 9.165 1.00 86.75 256 GLU A CA 1
ATOM 1946 C C . GLU A 1 256 ? 4.811 -1.101 9.620 1.00 86.75 256 GLU A C 1
ATOM 1948 O O . GLU A 1 256 ? 3.655 -0.732 9.438 1.00 86.75 256 GLU A O 1
ATOM 1953 N N . ASP A 1 257 ? 5.734 -0.296 10.157 1.00 83.12 257 ASP A N 1
ATOM 1954 C CA . ASP A 1 257 ? 5.454 1.029 10.725 1.00 83.12 257 ASP A CA 1
ATOM 1955 C C . ASP A 1 257 ? 5.596 2.197 9.729 1.00 83.12 257 ASP A C 1
ATOM 1957 O O . ASP A 1 257 ? 5.490 3.362 10.119 1.00 83.12 257 ASP A O 1
ATOM 1961 N N . ALA A 1 258 ? 5.821 1.896 8.447 1.00 89.56 258 ALA A N 1
ATOM 1962 C CA . ALA A 1 258 ? 5.894 2.876 7.366 1.00 89.56 258 ALA A CA 1
ATOM 1963 C C . ALA A 1 258 ? 4.589 2.949 6.561 1.00 89.56 258 ALA A C 1
ATOM 1965 O O . ALA A 1 258 ? 3.894 1.941 6.414 1.00 89.56 258 ALA A O 1
ATOM 1966 N N . SER A 1 259 ? 4.278 4.105 5.972 1.00 90.88 259 SER A N 1
ATOM 1967 C CA . SER A 1 259 ? 3.360 4.155 4.826 1.00 90.88 259 SER A CA 1
ATOM 1968 C C . SER A 1 259 ? 4.032 3.561 3.580 1.00 90.88 259 SER A C 1
ATOM 1970 O O . SER A 1 259 ? 5.252 3.399 3.537 1.00 90.88 259 SER A O 1
ATOM 1972 N N . LEU A 1 260 ? 3.235 3.190 2.583 1.00 94.88 260 LEU A N 1
ATOM 1973 C CA . LEU A 1 260 ? 3.679 2.641 1.307 1.00 94.88 260 LEU A CA 1
ATOM 1974 C C . LEU A 1 260 ? 3.156 3.509 0.159 1.00 94.88 260 LEU A C 1
ATOM 1976 O O . LEU A 1 260 ? 1.957 3.722 0.038 1.00 94.88 260 LEU A O 1
ATOM 1980 N N . GLU A 1 261 ? 4.041 3.965 -0.711 1.00 96.00 261 GLU A N 1
ATOM 1981 C CA . GLU A 1 261 ? 3.680 4.629 -1.961 1.00 96.00 261 GLU A CA 1
ATOM 1982 C C . GLU A 1 261 ? 4.148 3.754 -3.124 1.00 96.00 261 GLU A C 1
ATOM 1984 O O . GLU A 1 261 ? 5.324 3.401 -3.204 1.00 96.00 261 GLU A O 1
ATOM 1989 N N . ILE A 1 262 ? 3.246 3.380 -4.023 1.00 98.19 262 ILE A N 1
ATOM 1990 C CA . ILE A 1 262 ? 3.591 2.643 -5.242 1.00 98.19 262 ILE A CA 1
ATOM 1991 C C . ILE A 1 262 ? 3.478 3.623 -6.403 1.00 98.19 262 ILE A C 1
ATOM 1993 O O . ILE A 1 262 ? 2.417 4.197 -6.605 1.00 98.19 262 ILE A O 1
ATOM 1997 N N . VAL A 1 263 ? 4.550 3.819 -7.167 1.00 98.06 263 VAL A N 1
ATOM 1998 C CA . VAL A 1 263 ? 4.566 4.698 -8.340 1.00 98.06 263 VAL A CA 1
ATOM 1999 C C . VAL A 1 263 ? 4.823 3.854 -9.579 1.00 98.06 263 VAL A C 1
ATOM 2001 O O . VAL A 1 263 ? 5.912 3.304 -9.727 1.00 98.06 263 VAL A O 1
ATOM 2004 N N . ILE A 1 264 ? 3.833 3.742 -10.462 1.00 98.19 264 ILE A N 1
ATOM 2005 C CA . ILE A 1 264 ? 3.940 2.947 -11.692 1.00 98.19 264 ILE A CA 1
ATOM 2006 C C . ILE A 1 264 ? 4.087 3.871 -12.897 1.00 98.19 264 ILE A C 1
ATOM 2008 O O . ILE A 1 264 ? 3.328 4.828 -13.041 1.00 98.19 264 ILE A O 1
ATOM 2012 N N . ILE A 1 265 ? 5.061 3.584 -13.757 1.00 96.56 265 ILE A N 1
ATOM 2013 C CA . ILE A 1 265 ? 5.331 4.335 -14.983 1.00 96.56 265 ILE A CA 1
ATOM 2014 C C . ILE A 1 265 ? 5.388 3.350 -16.146 1.00 96.56 265 ILE A C 1
ATOM 2016 O O . ILE A 1 265 ? 6.211 2.437 -16.104 1.00 96.56 265 ILE A O 1
ATOM 2020 N N . SER A 1 266 ? 4.526 3.536 -17.146 1.00 95.69 266 SER A N 1
ATOM 2021 C CA . SER A 1 266 ? 4.454 2.699 -18.353 1.00 95.69 266 SER A CA 1
ATOM 2022 C C . SER A 1 266 ? 3.753 3.447 -19.484 1.00 95.69 266 SER A C 1
ATOM 2024 O O . SER A 1 266 ? 2.814 4.216 -19.234 1.00 95.69 266 SER A O 1
ATOM 2026 N N . ASP A 1 267 ? 4.232 3.253 -20.711 1.00 94.50 267 ASP A N 1
ATOM 2027 C CA . ASP A 1 267 ? 3.619 3.785 -21.924 1.00 94.50 267 ASP A CA 1
ATOM 2028 C C . ASP A 1 267 ? 2.600 2.821 -22.557 1.00 94.50 267 ASP A C 1
ATOM 2030 O O . ASP A 1 267 ? 1.870 3.231 -23.463 1.00 94.50 267 ASP A O 1
ATOM 2034 N N . GLU A 1 268 ? 2.443 1.605 -22.028 1.00 93.94 268 GLU A N 1
ATOM 2035 C CA . GLU A 1 268 ? 1.414 0.643 -22.433 1.00 93.94 268 GLU A CA 1
ATOM 2036 C C . GLU A 1 268 ? 0.307 0.443 -21.371 1.00 93.94 268 GLU A C 1
ATOM 2038 O O . GLU A 1 268 ? 0.290 1.013 -20.272 1.00 93.94 268 GLU A O 1
ATOM 2043 N N . GLU A 1 269 ? -0.703 -0.353 -21.729 1.00 95.56 269 GLU A N 1
ATOM 2044 C CA . GLU A 1 269 ? -1.763 -0.778 -20.814 1.00 95.56 269 GLU A CA 1
ATOM 2045 C C . GLU A 1 269 ? -1.311 -1.953 -19.920 1.00 95.56 269 GLU A C 1
ATOM 2047 O O . GLU A 1 269 ? -0.598 -2.845 -20.367 1.00 95.56 269 GLU A O 1
ATOM 2052 N N . ASP A 1 270 ? -1.761 -1.989 -18.657 1.00 96.56 270 ASP A N 1
ATOM 2053 C CA . ASP A 1 270 ? -1.465 -3.080 -17.721 1.00 96.56 270 ASP A CA 1
ATOM 2054 C C . ASP A 1 270 ? -2.012 -4.450 -18.164 1.00 96.56 270 ASP A C 1
ATOM 2056 O O . ASP A 1 270 ? -3.189 -4.798 -18.025 1.00 96.56 270 ASP A O 1
ATOM 2060 N N . GLN A 1 271 ? -1.101 -5.341 -18.518 1.00 94.44 271 GLN A N 1
ATOM 2061 C CA . GLN A 1 271 ? -1.420 -6.702 -18.924 1.00 94.44 271 GLN A CA 1
ATOM 2062 C C . GLN A 1 271 ? -1.445 -7.694 -17.750 1.00 94.44 271 GLN A C 1
ATOM 2064 O O . GLN A 1 271 ? -1.302 -8.906 -17.945 1.00 94.44 271 GLN A O 1
ATOM 2069 N N . SER A 1 272 ? -1.614 -7.219 -16.510 1.00 94.44 272 SER A N 1
ATOM 2070 C CA . SER A 1 272 ? -1.614 -8.093 -15.335 1.00 94.44 272 SER A CA 1
ATOM 2071 C C . SER A 1 272 ? -2.789 -9.088 -15.361 1.00 94.44 272 SER A C 1
ATOM 2073 O O . SER A 1 272 ? -3.889 -8.726 -15.793 1.00 94.44 272 SER A O 1
ATOM 2075 N N . PRO A 1 273 ? -2.609 -10.338 -14.890 1.00 91.50 273 PRO A N 1
ATOM 2076 C CA . PRO A 1 273 ? -3.604 -11.404 -15.055 1.00 91.50 273 PRO A CA 1
ATOM 2077 C C . PRO A 1 273 ? -4.877 -11.227 -14.211 1.00 91.50 273 PRO A C 1
ATOM 2079 O O . PRO A 1 273 ? -5.940 -11.704 -14.608 1.00 91.50 273 PRO A O 1
ATOM 2082 N N . GLY A 1 274 ? -4.786 -10.571 -13.047 1.00 91.00 274 GLY A N 1
ATOM 2083 C CA . GLY A 1 274 ? -5.943 -10.288 -12.191 1.00 91.00 274 GLY A CA 1
ATOM 2084 C C . GLY A 1 274 ? -6.789 -9.115 -12.699 1.00 91.00 274 GLY A C 1
ATOM 2085 O O . GLY A 1 274 ? -6.313 -8.295 -13.477 1.00 91.00 274 GLY A O 1
ATOM 2086 N N . GLY A 1 275 ? -8.037 -9.004 -12.238 1.00 92.56 275 GLY A N 1
ATOM 2087 C CA . GLY A 1 275 ? -8.840 -7.787 -12.425 1.00 92.56 275 GLY A CA 1
ATOM 2088 C C . GLY A 1 275 ? -8.354 -6.627 -11.544 1.00 92.56 275 GLY A C 1
ATOM 2089 O O . GLY A 1 275 ? -7.638 -6.843 -10.567 1.00 92.56 275 GLY A O 1
ATOM 2090 N N . THR A 1 276 ? -8.767 -5.392 -11.844 1.00 95.44 276 THR A N 1
ATOM 2091 C CA . THR A 1 276 ? -8.379 -4.205 -11.056 1.00 95.44 276 THR A CA 1
ATOM 2092 C C . THR A 1 276 ? -8.845 -4.289 -9.603 1.00 95.44 276 THR A C 1
ATOM 2094 O O . THR A 1 276 ? -8.064 -3.960 -8.714 1.00 95.44 276 THR A O 1
ATOM 2097 N N . ASP A 1 277 ? -10.038 -4.833 -9.345 1.00 94.31 277 ASP A N 1
ATOM 2098 C CA . ASP A 1 277 ? -10.564 -5.046 -7.987 1.00 94.31 277 ASP A CA 1
ATOM 2099 C C . ASP A 1 277 ? -9.630 -5.902 -7.117 1.00 94.31 277 ASP A C 1
ATOM 2101 O O . ASP A 1 277 ? -9.394 -5.579 -5.954 1.00 94.31 277 ASP A O 1
ATOM 2105 N N . PHE A 1 278 ? -9.014 -6.942 -7.694 1.00 95.31 278 PHE A N 1
ATOM 2106 C CA . PHE A 1 278 ? -8.036 -7.767 -6.982 1.00 95.31 278 PHE A CA 1
ATOM 2107 C C . PHE A 1 278 ? -6.820 -6.948 -6.542 1.00 95.31 278 PHE A C 1
ATOM 2109 O O . PHE A 1 278 ? -6.398 -7.047 -5.392 1.00 95.31 278 PHE A O 1
ATOM 2116 N N . TYR A 1 279 ? -6.254 -6.137 -7.440 1.00 97.19 279 TYR A N 1
ATOM 2117 C CA . TYR A 1 279 ? -5.081 -5.318 -7.130 1.00 97.19 279 TYR A CA 1
ATOM 2118 C C . TYR A 1 279 ? -5.410 -4.209 -6.129 1.00 97.19 279 TYR A C 1
ATOM 2120 O O . TYR A 1 279 ? -4.633 -3.982 -5.203 1.00 97.19 279 TYR A O 1
ATOM 2128 N N . ILE A 1 280 ? -6.576 -3.570 -6.262 1.00 95.56 280 ILE A N 1
ATOM 2129 C CA . ILE A 1 280 ? -7.074 -2.569 -5.309 1.00 95.56 280 ILE A CA 1
ATOM 2130 C C . ILE A 1 280 ? -7.177 -3.187 -3.915 1.00 95.56 280 ILE A C 1
ATOM 2132 O O . ILE A 1 280 ? -6.570 -2.675 -2.972 1.00 95.56 280 ILE A O 1
ATOM 2136 N N . ASP A 1 281 ? -7.888 -4.310 -3.789 1.00 93.88 281 ASP A N 1
ATOM 2137 C CA . ASP A 1 281 ? -8.060 -5.001 -2.513 1.00 93.88 281 ASP A CA 1
ATOM 2138 C C . ASP A 1 281 ? -6.714 -5.469 -1.957 1.00 93.88 281 ASP A C 1
ATOM 2140 O O . ASP A 1 281 ? -6.439 -5.281 -0.770 1.00 93.88 281 ASP A O 1
ATOM 2144 N N . PHE A 1 282 ? -5.850 -6.044 -2.796 1.00 95.38 282 PHE A N 1
ATOM 2145 C CA . PHE A 1 282 ? -4.530 -6.506 -2.385 1.00 95.38 282 PHE A CA 1
ATOM 2146 C C . PHE A 1 282 ? -3.697 -5.361 -1.799 1.00 95.38 282 PHE A C 1
ATOM 2148 O O . PHE A 1 282 ? -3.247 -5.464 -0.656 1.00 95.38 282 PHE A O 1
ATOM 2155 N N . PHE A 1 283 ? -3.522 -4.259 -2.537 1.00 96.25 283 PHE A N 1
ATOM 2156 C CA . PHE A 1 283 ? -2.688 -3.151 -2.080 1.00 96.25 283 PHE A CA 1
ATOM 2157 C C . PHE A 1 283 ? -3.265 -2.494 -0.824 1.00 96.25 283 PHE A C 1
ATOM 2159 O O . PHE A 1 283 ? -2.516 -2.252 0.126 1.00 96.25 283 PHE A O 1
ATOM 2166 N N . LYS A 1 284 ? -4.591 -2.287 -0.755 1.00 90.88 284 LYS A N 1
ATOM 2167 C CA . LYS A 1 284 ? -5.261 -1.773 0.456 1.00 90.88 284 LYS A CA 1
ATOM 2168 C C . LYS A 1 284 ? -5.002 -2.663 1.664 1.00 90.88 284 LYS A C 1
ATOM 2170 O O . LYS A 1 284 ? -4.746 -2.164 2.755 1.00 90.88 284 LYS A O 1
ATOM 2175 N N . ASN A 1 285 ? -4.990 -3.981 1.488 1.00 90.88 285 ASN A N 1
ATOM 2176 C CA . ASN A 1 285 ? -4.743 -4.904 2.590 1.00 90.88 285 ASN A CA 1
ATOM 2177 C C . ASN A 1 285 ? -3.291 -4.910 3.101 1.00 90.88 285 ASN A C 1
ATOM 2179 O O . ASN A 1 285 ? -3.103 -5.263 4.264 1.00 90.88 285 ASN A O 1
ATOM 2183 N N . ILE A 1 286 ? -2.286 -4.462 2.330 1.00 92.56 286 ILE A N 1
ATOM 2184 C CA . ILE A 1 286 ? -0.872 -4.447 2.773 1.00 92.56 286 ILE A CA 1
ATOM 2185 C C . ILE A 1 286 ? -0.692 -3.653 4.067 1.00 92.56 286 ILE A C 1
ATOM 2187 O O . ILE A 1 286 ? 0.002 -4.090 4.984 1.00 92.56 286 ILE A O 1
ATOM 2191 N N . LYS A 1 287 ? -1.308 -2.470 4.139 1.00 87.62 287 LYS A N 1
ATOM 2192 C CA . LYS A 1 287 ? -1.274 -1.613 5.331 1.00 87.62 287 LYS A CA 1
ATOM 2193 C C . LYS A 1 287 ? -2.555 -1.715 6.150 1.00 87.62 287 LYS A C 1
ATOM 2195 O O . LYS A 1 287 ? -2.698 -0.987 7.124 1.00 87.62 287 LYS A O 1
ATOM 2200 N N . GLY A 1 288 ? -3.444 -2.646 5.800 1.00 82.56 288 GLY A N 1
ATOM 2201 C CA . GLY A 1 288 ? -4.783 -2.817 6.353 1.00 82.56 288 GLY A CA 1
ATOM 2202 C C . GLY A 1 288 ? -5.835 -2.080 5.526 1.00 82.56 288 GLY A C 1
ATOM 2203 O O . GLY A 1 288 ? -5.712 -0.883 5.304 1.00 82.56 288 GLY A O 1
ATOM 2204 N N . TYR A 1 289 ? -6.896 -2.786 5.124 1.00 77.00 289 TYR A N 1
ATOM 2205 C CA . TYR A 1 289 ? -7.894 -2.302 4.156 1.00 77.00 289 TYR A CA 1
ATOM 2206 C C . TYR A 1 289 ? -8.521 -0.941 4.490 1.00 77.00 289 TYR A C 1
ATOM 2208 O O . TYR A 1 289 ? -8.879 -0.187 3.597 1.00 77.00 289 TYR A O 1
ATOM 2216 N N . GLN A 1 290 ? -8.665 -0.634 5.780 1.00 72.00 290 GLN A N 1
ATOM 2217 C CA . GLN A 1 290 ? -9.244 0.625 6.247 1.00 72.00 290 GLN A CA 1
ATOM 2218 C C . GLN A 1 290 ? -8.208 1.742 6.381 1.00 72.00 290 GLN A C 1
ATOM 2220 O O . GLN A 1 290 ? -8.602 2.871 6.594 1.00 72.00 290 GLN A O 1
ATOM 2225 N N . ASN A 1 291 ? -6.908 1.469 6.251 1.00 72.62 291 ASN A N 1
ATOM 2226 C CA . ASN A 1 291 ? -5.841 2.455 6.397 1.00 72.62 291 ASN A CA 1
ATOM 2227 C C . ASN A 1 291 ? -5.529 3.144 5.056 1.00 72.62 291 ASN A C 1
ATOM 2229 O O . ASN A 1 291 ? -4.377 3.167 4.621 1.00 72.62 291 ASN A O 1
ATOM 2233 N N . ASP A 1 292 ? -6.549 3.734 4.422 1.00 68.31 292 ASP A N 1
ATOM 2234 C CA . ASP A 1 292 ? -6.467 4.356 3.085 1.00 68.31 292 ASP A CA 1
ATOM 2235 C C . ASP A 1 292 ? -5.391 5.457 2.968 1.00 68.31 292 ASP A C 1
ATOM 2237 O O . ASP A 1 292 ? -4.961 5.776 1.870 1.00 68.31 292 ASP A O 1
ATOM 2241 N N . GLY A 1 293 ? -4.932 6.038 4.083 1.00 75.12 293 GLY A N 1
ATOM 2242 C CA . GLY A 1 293 ? -3.861 7.044 4.104 1.00 75.12 293 GLY A CA 1
ATOM 2243 C C . GLY A 1 293 ? -2.450 6.475 4.296 1.00 75.12 293 GLY A C 1
ATOM 2244 O O . GLY A 1 293 ? -1.486 7.239 4.334 1.00 75.12 293 GLY A O 1
ATOM 2245 N N . LEU A 1 294 ? -2.310 5.159 4.488 1.00 81.50 294 LEU A N 1
ATOM 2246 C CA . LEU A 1 294 ? -1.015 4.489 4.651 1.00 81.50 294 LEU A CA 1
ATOM 2247 C C . LEU A 1 294 ? -0.548 3.784 3.381 1.00 81.50 294 LEU A C 1
ATOM 2249 O O . LEU A 1 294 ? 0.591 3.328 3.363 1.00 81.50 294 LEU A O 1
ATOM 2253 N N . MET A 1 295 ? -1.388 3.681 2.351 1.00 90.62 295 MET A N 1
ATOM 2254 C CA . MET A 1 295 ? -1.026 3.079 1.074 1.00 90.62 295 MET A CA 1
ATOM 2255 C C . MET A 1 295 ? -1.717 3.801 -0.078 1.00 90.62 295 MET A C 1
ATOM 2257 O O . MET A 1 295 ? -2.934 3.959 -0.035 1.00 90.62 295 MET A O 1
ATOM 2261 N N . HIS A 1 296 ? -0.960 4.171 -1.111 1.00 93.19 296 HIS A N 1
ATOM 2262 C CA . HIS A 1 296 ? -1.518 4.672 -2.368 1.00 93.19 296 HIS A CA 1
ATOM 2263 C C . HIS A 1 296 ? -0.782 4.078 -3.572 1.00 93.19 296 HIS A C 1
ATOM 2265 O O . HIS A 1 296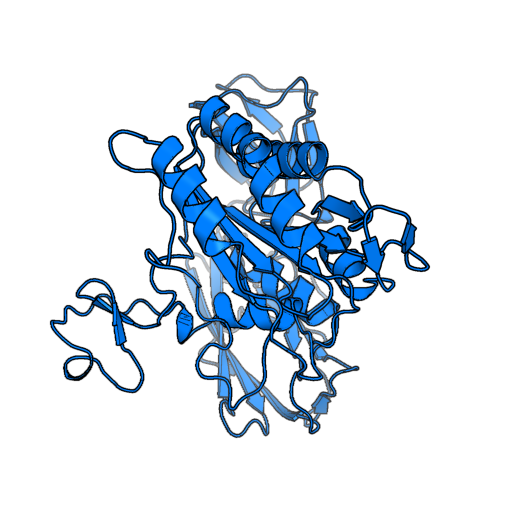 ? 0.399 3.723 -3.484 1.00 93.19 296 HIS A O 1
ATOM 2271 N N . VAL A 1 297 ? -1.477 4.014 -4.708 1.00 97.06 297 VAL A N 1
ATOM 2272 C CA . VAL A 1 297 ? -0.878 3.738 -6.016 1.00 97.06 297 VAL A CA 1
ATOM 2273 C C . VAL A 1 297 ? -0.991 4.993 -6.870 1.00 97.06 297 VAL A C 1
ATOM 2275 O O . VAL A 1 297 ? -2.084 5.385 -7.258 1.00 97.06 297 VAL A O 1
ATOM 2278 N N . SER A 1 298 ? 0.133 5.622 -7.179 1.00 97.12 298 SER A N 1
ATOM 2279 C CA . SER A 1 298 ? 0.228 6.738 -8.115 1.00 97.12 298 SER A CA 1
ATOM 2280 C C . SER A 1 298 ? 0.773 6.253 -9.459 1.00 97.12 298 SER A C 1
ATOM 2282 O O . SER A 1 298 ? 1.563 5.310 -9.522 1.00 97.12 298 SER A O 1
ATOM 2284 N N . VAL A 1 299 ? 0.345 6.871 -10.558 1.00 97.69 299 VAL A N 1
ATOM 2285 C CA . VAL A 1 299 ? 0.656 6.404 -11.915 1.00 97.69 299 VAL A CA 1
ATOM 2286 C C . VAL A 1 299 ? 1.049 7.553 -12.837 1.00 97.69 299 VAL A C 1
ATOM 2288 O O . VAL A 1 299 ? 0.449 8.628 -12.811 1.00 97.69 299 VAL A O 1
ATOM 2291 N N . ILE A 1 300 ? 2.056 7.306 -13.670 1.00 97.00 300 ILE A N 1
ATOM 2292 C CA . ILE A 1 300 ? 2.482 8.168 -14.774 1.00 97.00 300 ILE A CA 1
ATOM 2293 C C . ILE A 1 300 ? 2.323 7.334 -16.047 1.00 97.00 300 ILE A C 1
ATOM 2295 O O . ILE A 1 300 ? 3.190 6.532 -16.378 1.00 97.00 300 ILE A O 1
ATOM 2299 N N . VAL A 1 301 ? 1.174 7.459 -16.706 1.00 97.38 301 VAL A N 1
ATOM 2300 C CA . VAL A 1 301 ? 0.753 6.573 -17.809 1.00 97.38 301 VAL A CA 1
ATOM 2301 C C . VAL A 1 301 ? 0.045 7.373 -18.899 1.00 97.38 301 VAL A C 1
ATOM 2303 O O . VAL A 1 301 ? -0.244 8.559 -18.720 1.00 97.38 301 VAL A O 1
ATOM 2306 N N . GLY A 1 302 ? -0.254 6.769 -20.049 1.00 97.12 302 GLY A N 1
ATOM 2307 C CA . GLY A 1 302 ? -1.020 7.474 -21.075 1.00 97.12 302 GLY A CA 1
ATOM 2308 C C . GLY A 1 302 ? -2.459 7.789 -20.613 1.00 97.12 302 GLY A C 1
ATOM 2309 O O . GLY A 1 302 ? -3.139 6.939 -20.023 1.00 97.12 302 GLY A O 1
ATOM 2310 N N . PRO A 1 303 ? -2.957 9.020 -20.848 1.00 96.44 303 PRO A N 1
ATOM 2311 C CA . PRO A 1 303 ? -4.268 9.462 -20.380 1.00 96.44 303 PRO A CA 1
ATOM 2312 C C . PRO A 1 303 ? -5.406 8.785 -21.158 1.00 96.44 303 PRO A C 1
ATOM 2314 O O . PRO A 1 303 ? -5.193 8.004 -22.084 1.00 96.44 303 PRO A O 1
ATOM 2317 N N . LYS A 1 304 ? -6.662 9.102 -20.815 1.00 95.75 304 LYS A N 1
ATOM 2318 C CA . LYS A 1 304 ? -7.833 8.580 -21.538 1.00 95.75 304 LYS A CA 1
ATOM 2319 C C . LYS A 1 304 ? -7.753 8.900 -23.035 1.00 95.75 304 LYS A C 1
ATOM 2321 O O . LYS A 1 304 ? -7.892 10.055 -23.426 1.00 95.75 304 LYS A O 1
ATOM 2326 N N . GLY A 1 305 ? -7.626 7.852 -23.851 1.00 94.50 305 GLY A N 1
ATOM 2327 C CA . GLY A 1 305 ? -7.453 7.948 -25.305 1.00 94.50 305 GLY A CA 1
ATOM 2328 C C . GLY A 1 305 ? -5.999 7.883 -25.788 1.00 94.50 305 GLY A C 1
ATOM 2329 O O . GLY A 1 305 ? -5.786 7.981 -26.992 1.00 94.50 305 GLY A O 1
ATOM 2330 N N . GLY A 1 306 ? -5.036 7.694 -24.882 1.00 96.19 306 GLY A N 1
ATOM 2331 C CA . GLY A 1 306 ? -3.604 7.707 -25.170 1.00 96.19 306 GLY A CA 1
ATOM 2332 C C . GLY A 1 306 ? -3.059 9.120 -25.372 1.00 96.19 306 GLY A C 1
ATOM 2333 O O . GLY A 1 306 ? -3.774 10.120 -25.244 1.00 96.19 306 GLY A O 1
ATOM 2334 N N . CYS A 1 307 ? -1.774 9.212 -25.691 1.00 96.56 307 CYS A N 1
ATOM 2335 C CA . CYS A 1 307 ? -1.134 10.462 -26.082 1.00 96.56 307 CYS A CA 1
ATOM 2336 C C . CYS A 1 307 ? -0.035 10.219 -27.114 1.00 96.56 307 CYS A C 1
ATOM 2338 O O . CYS A 1 307 ? 0.571 9.157 -27.151 1.00 96.56 307 CYS A O 1
ATOM 2340 N N . THR A 1 308 ? 0.217 11.224 -27.952 1.00 95.75 308 THR A N 1
ATOM 2341 C CA . THR A 1 308 ? 1.370 11.270 -28.857 1.00 95.75 308 THR A CA 1
ATOM 2342 C C . THR A 1 308 ? 1.754 12.731 -29.044 1.00 95.75 308 THR A C 1
ATOM 2344 O O . THR A 1 308 ? 0.965 13.521 -29.573 1.00 95.75 308 THR A O 1
ATOM 2347 N N . ASN A 1 309 ? 2.938 13.119 -28.583 1.00 91.88 309 ASN A N 1
ATOM 2348 C CA . ASN A 1 309 ? 3.474 14.468 -28.751 1.00 91.88 309 ASN A CA 1
ATOM 2349 C C . ASN A 1 309 ? 5.013 14.436 -28.840 1.00 91.88 309 ASN A C 1
ATOM 2351 O O . ASN A 1 309 ? 5.606 13.390 -29.080 1.00 91.88 309 ASN A O 1
ATOM 2355 N N . GLU A 1 310 ? 5.667 15.592 -28.709 1.00 87.69 310 GLU A N 1
ATOM 2356 C CA . GLU A 1 310 ? 7.136 15.689 -28.756 1.00 87.69 310 GLU A CA 1
ATOM 2357 C C . GLU A 1 310 ? 7.851 15.098 -27.525 1.00 87.69 310 GLU A C 1
ATOM 2359 O O . GLU A 1 310 ? 9.073 14.979 -27.541 1.00 87.69 310 GLU A O 1
ATOM 2364 N N . PHE A 1 311 ? 7.103 14.745 -26.476 1.00 84.50 311 PHE A N 1
ATOM 2365 C CA . PHE A 1 311 ? 7.593 14.228 -25.195 1.00 84.50 311 PHE A CA 1
ATOM 2366 C C . PHE A 1 311 ? 7.307 12.736 -24.990 1.00 84.50 311 PHE A C 1
ATOM 2368 O O . PHE A 1 311 ? 7.559 12.252 -23.896 1.00 84.50 311 PHE A O 1
ATOM 2375 N N . GLY A 1 312 ? 6.745 12.048 -25.990 1.00 86.94 312 GLY A N 1
ATOM 2376 C CA . GLY A 1 312 ? 6.484 10.611 -25.935 1.00 86.94 312 GLY A CA 1
ATOM 2377 C C . GLY A 1 312 ? 5.191 10.205 -26.640 1.00 86.94 312 GLY A C 1
ATOM 2378 O O . GLY A 1 312 ? 4.411 11.034 -27.138 1.00 86.94 312 GLY A O 1
ATOM 2379 N N . SER A 1 313 ? 4.954 8.899 -26.683 1.00 92.94 313 SER A N 1
ATOM 2380 C CA . SER A 1 313 ? 3.702 8.302 -27.138 1.00 92.94 313 SER A CA 1
ATOM 2381 C C . SER A 1 313 ? 3.316 7.179 -26.193 1.00 92.94 313 SER A C 1
ATOM 2383 O O . SER A 1 313 ? 4.169 6.386 -25.842 1.00 92.94 313 SER A O 1
ATOM 2385 N N . ALA A 1 314 ? 2.041 7.093 -25.826 1.00 95.62 314 ALA A N 1
ATOM 2386 C CA . ALA A 1 314 ? 1.559 6.071 -24.909 1.00 95.62 314 ALA A CA 1
ATOM 2387 C C . ALA A 1 314 ? 0.119 5.655 -25.201 1.00 95.62 314 ALA A C 1
ATOM 2389 O O . ALA A 1 314 ? -0.723 6.471 -25.607 1.00 95.62 314 ALA A O 1
ATOM 2390 N N . GLU A 1 315 ? -0.174 4.387 -24.940 1.00 96.31 315 GLU A N 1
ATOM 2391 C CA . GLU A 1 315 ? -1.521 3.841 -24.913 1.00 96.31 315 GLU A CA 1
ATOM 2392 C C . GLU A 1 315 ? -2.305 4.335 -23.692 1.00 96.31 315 GLU A C 1
ATOM 2394 O O . GLU A 1 315 ? -1.777 4.907 -22.742 1.00 96.31 315 GLU A O 1
ATOM 2399 N N . TYR A 1 316 ? -3.622 4.143 -23.709 1.00 97.62 316 TYR A N 1
ATOM 2400 C CA . TYR A 1 316 ? -4.444 4.494 -22.557 1.00 97.62 316 TYR A CA 1
ATOM 2401 C C . TYR A 1 316 ? -4.213 3.497 -21.414 1.00 97.62 316 TYR A C 1
ATOM 2403 O O . TYR A 1 316 ? -4.767 2.403 -21.461 1.00 97.62 316 TYR A O 1
ATOM 2411 N N . GLY A 1 317 ? -3.515 3.913 -20.352 1.00 97.38 317 GLY A N 1
ATOM 2412 C CA . GLY A 1 317 ? -3.266 3.125 -19.135 1.00 97.38 317 GLY A CA 1
ATOM 2413 C C . GLY A 1 317 ? -4.505 2.961 -18.247 1.00 97.38 317 GLY A C 1
ATOM 2414 O O . GLY A 1 317 ? -4.520 3.377 -17.087 1.00 97.38 317 GLY A O 1
ATOM 2415 N N . LYS A 1 318 ? -5.590 2.411 -18.798 1.00 98.12 318 LYS A N 1
ATOM 2416 C CA . LYS A 1 318 ? -6.917 2.373 -18.172 1.00 98.12 318 LYS A CA 1
ATOM 2417 C C . LYS A 1 318 ? -6.891 1.732 -16.785 1.00 98.12 318 LYS A C 1
ATOM 2419 O O . LYS A 1 318 ? -7.393 2.342 -15.840 1.00 98.12 318 LYS A O 1
ATOM 2424 N N . ARG A 1 319 ? -6.333 0.526 -16.656 1.00 98.00 319 ARG A N 1
ATOM 2425 C CA . ARG A 1 319 ? -6.351 -0.226 -15.394 1.00 98.00 319 ARG A CA 1
ATOM 2426 C C . ARG A 1 319 ? -5.478 0.427 -14.332 1.00 98.00 319 ARG A C 1
ATOM 2428 O O . ARG A 1 319 ? -5.901 0.521 -13.184 1.00 98.00 319 ARG A O 1
ATOM 2435 N N . TYR A 1 320 ? -4.318 0.957 -14.719 1.00 98.56 320 TYR A N 1
ATOM 2436 C CA . TYR A 1 320 ? -3.470 1.756 -13.833 1.00 98.56 320 TYR A CA 1
ATOM 2437 C C . TYR A 1 320 ? -4.240 2.941 -13.237 1.00 98.56 320 TYR A C 1
ATOM 2439 O O . TYR A 1 320 ? -4.234 3.140 -12.024 1.00 98.56 320 TYR A O 1
ATOM 2447 N N . ILE A 1 321 ? -4.972 3.686 -14.072 1.00 98.44 321 ILE A N 1
ATOM 2448 C CA . ILE A 1 321 ? -5.773 4.839 -13.638 1.00 98.44 321 ILE A CA 1
ATOM 2449 C C . ILE A 1 321 ? -6.937 4.417 -12.730 1.00 98.44 321 ILE A C 1
ATOM 2451 O O . ILE A 1 321 ? -7.249 5.124 -11.771 1.00 98.44 321 ILE A O 1
ATOM 2455 N N . GLU A 1 322 ? -7.591 3.286 -12.998 1.00 98.12 322 GLU A N 1
ATOM 2456 C CA . GLU A 1 322 ? -8.639 2.747 -12.118 1.00 98.12 322 GLU A CA 1
ATOM 2457 C C . GLU A 1 322 ? -8.091 2.424 -10.721 1.00 98.12 322 GLU A C 1
ATOM 2459 O O . GLU A 1 322 ? -8.652 2.888 -9.725 1.00 98.12 322 GLU A O 1
ATOM 2464 N N . VAL A 1 323 ? -6.962 1.708 -10.641 1.00 98.19 323 VAL A N 1
ATOM 2465 C CA . VAL A 1 323 ? -6.313 1.374 -9.363 1.00 98.19 323 VAL A CA 1
ATOM 2466 C C . VAL A 1 323 ? -5.843 2.631 -8.635 1.00 98.19 323 VAL A C 1
ATOM 2468 O O . VAL A 1 323 ? -6.067 2.757 -7.429 1.00 98.19 323 VAL A O 1
ATOM 2471 N N . ALA A 1 324 ? -5.245 3.587 -9.348 1.00 96.94 324 ALA A N 1
ATOM 2472 C CA . ALA A 1 324 ? -4.764 4.822 -8.743 1.00 96.94 324 ALA A CA 1
ATOM 2473 C C . ALA A 1 324 ? -5.895 5.627 -8.096 1.00 96.94 324 ALA A C 1
ATOM 2475 O O . ALA A 1 324 ? -5.818 5.990 -6.925 1.00 96.94 324 ALA A O 1
ATOM 2476 N N . ASN A 1 325 ? -7.008 5.815 -8.812 1.00 95.06 325 ASN A N 1
ATOM 2477 C CA . ASN A 1 325 ? -8.168 6.518 -8.266 1.00 95.06 325 ASN A CA 1
ATOM 2478 C C . ASN A 1 325 ? -8.789 5.776 -7.072 1.00 95.06 325 ASN A C 1
ATOM 2480 O O . ASN A 1 325 ? -9.131 6.402 -6.072 1.00 95.06 325 ASN A O 1
ATOM 2484 N N . ALA A 1 326 ? -8.920 4.447 -7.145 1.00 93.94 326 ALA A N 1
ATOM 2485 C CA . ALA A 1 326 ? -9.515 3.647 -6.071 1.00 93.94 326 ALA A CA 1
ATOM 2486 C C . ALA A 1 326 ? -8.645 3.571 -4.801 1.00 93.94 326 ALA A C 1
ATOM 2488 O O . ALA A 1 326 ? -9.153 3.304 -3.707 1.00 93.94 326 ALA A O 1
ATOM 2489 N N . THR A 1 327 ? -7.341 3.817 -4.939 1.00 92.38 327 THR A N 1
ATOM 2490 C CA . THR A 1 327 ? -6.367 3.882 -3.838 1.00 92.38 327 THR A CA 1
ATOM 2491 C C . THR A 1 327 ? -6.000 5.318 -3.461 1.00 92.38 327 THR A C 1
ATOM 2493 O O . THR A 1 327 ? -5.032 5.528 -2.741 1.00 92.38 327 THR A O 1
ATOM 2496 N N . ASN A 1 328 ? -6.778 6.311 -3.915 1.00 88.81 328 ASN A N 1
ATOM 2497 C CA . ASN A 1 328 ? -6.561 7.739 -3.664 1.00 88.81 328 ASN A CA 1
ATOM 2498 C C . ASN A 1 328 ? -5.176 8.265 -4.091 1.00 88.81 328 ASN A C 1
ATOM 2500 O O . ASN A 1 328 ? -4.738 9.283 -3.554 1.00 88.81 328 ASN A O 1
ATOM 2504 N N . GLY A 1 329 ? -4.481 7.607 -5.019 1.00 91.31 329 GLY A N 1
ATOM 2505 C CA . GLY A 1 329 ? -3.200 8.063 -5.559 1.00 91.31 329 GLY A CA 1
ATOM 2506 C C . GLY A 1 329 ? -3.341 9.103 -6.670 1.00 91.31 329 GLY A C 1
ATOM 2507 O O . GLY A 1 329 ? -4.440 9.540 -7.020 1.00 91.31 329 GLY A O 1
ATOM 2508 N N . ASP A 1 330 ? -2.204 9.542 -7.203 1.00 92.12 330 ASP A N 1
ATOM 2509 C CA . ASP A 1 330 ? -2.138 10.572 -8.239 1.00 92.12 330 ASP A CA 1
ATOM 2510 C C . ASP A 1 330 ? -2.054 9.959 -9.646 1.00 92.12 330 ASP A C 1
ATOM 2512 O O . ASP A 1 330 ? -1.419 8.931 -9.858 1.00 92.12 330 ASP A O 1
ATOM 2516 N N . VAL A 1 331 ? -2.690 10.608 -10.626 1.00 95.38 331 VAL A N 1
ATOM 2517 C CA . VAL A 1 331 ? -2.666 10.205 -12.040 1.00 95.38 331 VAL A CA 1
ATOM 2518 C C . VAL A 1 331 ? -2.044 11.325 -12.861 1.00 95.38 331 VAL A C 1
ATOM 2520 O O . VAL A 1 331 ? -2.549 12.449 -12.860 1.00 95.38 331 VAL A O 1
ATOM 2523 N N . GLU A 1 332 ? -0.982 11.008 -13.592 1.00 95.62 332 GLU A N 1
ATOM 2524 C CA . GLU A 1 332 ? -0.286 11.928 -14.486 1.00 95.62 332 GLU A CA 1
ATOM 2525 C C . GLU A 1 332 ? -0.142 11.341 -15.890 1.00 95.62 332 GLU A C 1
ATOM 2527 O O . GLU A 1 332 ? -0.033 10.127 -16.065 1.00 95.62 332 GLU A O 1
ATOM 2532 N N . SER A 1 333 ? -0.116 12.224 -16.891 1.00 95.44 333 SER A N 1
ATOM 2533 C CA . SER A 1 333 ? 0.207 11.850 -18.263 1.00 95.44 333 SER A CA 1
ATOM 2534 C C . SER A 1 333 ? 1.704 11.593 -18.419 1.00 95.44 333 SER A C 1
ATOM 2536 O O . SER A 1 333 ? 2.520 12.472 -18.155 1.00 95.44 333 SER A O 1
ATOM 2538 N N . ILE A 1 334 ? 2.067 10.438 -18.966 1.00 94.62 334 ILE A N 1
ATOM 2539 C CA . ILE A 1 334 ? 3.462 10.124 -19.301 1.00 94.62 334 ILE A CA 1
ATOM 2540 C C . ILE A 1 334 ? 4.041 11.047 -20.383 1.00 94.62 334 ILE A C 1
ATOM 2542 O O . ILE A 1 334 ? 5.177 11.485 -20.267 1.00 94.62 334 ILE A O 1
ATOM 2546 N N . CYS A 1 335 ? 3.215 11.512 -21.328 1.00 94.94 335 CYS A N 1
ATOM 2547 C CA . CYS A 1 335 ? 3.612 12.515 -22.325 1.00 94.94 335 CYS A CA 1
ATOM 2548 C C . CYS A 1 335 ? 3.730 13.959 -21.767 1.00 94.94 335 CYS A C 1
ATOM 2550 O O . CYS A 1 335 ? 3.655 14.931 -22.531 1.00 94.94 335 CYS A O 1
ATOM 2552 N N . SER A 1 336 ? 3.806 14.136 -20.442 1.00 93.62 336 SER A N 1
ATOM 2553 C CA . SER A 1 336 ? 4.020 15.443 -19.811 1.00 93.62 336 SER A CA 1
ATOM 2554 C C . SER A 1 336 ? 5.484 15.884 -19.983 1.00 93.62 336 SER A C 1
ATOM 2556 O O . SER A 1 336 ? 6.398 15.094 -19.756 1.00 93.62 336 SER A O 1
ATOM 2558 N N . PRO A 1 337 ? 5.752 17.169 -20.295 1.00 90.00 337 PRO A N 1
ATOM 2559 C CA . PRO A 1 337 ? 7.113 17.661 -20.554 1.00 90.00 337 PRO A CA 1
ATOM 2560 C C . PRO A 1 337 ? 8.061 17.549 -19.350 1.00 90.00 337 PRO A C 1
ATOM 2562 O O . PRO A 1 337 ? 9.277 17.629 -19.499 1.00 90.00 337 PRO A O 1
ATOM 2565 N N . THR A 1 338 ? 7.517 17.431 -18.138 1.00 91.88 338 THR A N 1
ATOM 2566 C CA . THR A 1 338 ? 8.272 17.237 -16.898 1.00 91.88 338 THR A CA 1
ATOM 2567 C C . THR A 1 338 ? 7.418 16.493 -15.881 1.00 91.88 338 THR A C 1
ATOM 2569 O O . THR A 1 338 ? 6.240 16.810 -15.710 1.00 91.88 338 THR A O 1
ATOM 2572 N N . PHE A 1 339 ? 8.029 15.561 -15.150 1.00 92.69 339 PHE A N 1
ATOM 2573 C CA . PHE A 1 339 ? 7.388 14.874 -14.022 1.00 92.69 339 PHE A CA 1
ATOM 2574 C C . PHE A 1 339 ? 7.561 15.596 -12.677 1.00 92.69 339 PHE A C 1
ATOM 2576 O O . PHE A 1 339 ? 7.120 15.095 -11.645 1.00 92.69 339 PHE A O 1
ATOM 2583 N N . SER A 1 340 ? 8.168 16.790 -12.647 1.00 90.75 340 SER A N 1
ATOM 2584 C CA . SER A 1 340 ? 8.474 17.496 -11.393 1.00 90.75 340 SER A CA 1
ATOM 2585 C C . SER A 1 340 ? 7.234 17.808 -10.552 1.00 90.75 340 SER A C 1
ATOM 2587 O O . SER A 1 340 ? 7.280 17.616 -9.340 1.00 90.75 340 SER A O 1
ATOM 2589 N N . GLN A 1 341 ? 6.136 18.271 -11.162 1.00 87.81 341 GLN A N 1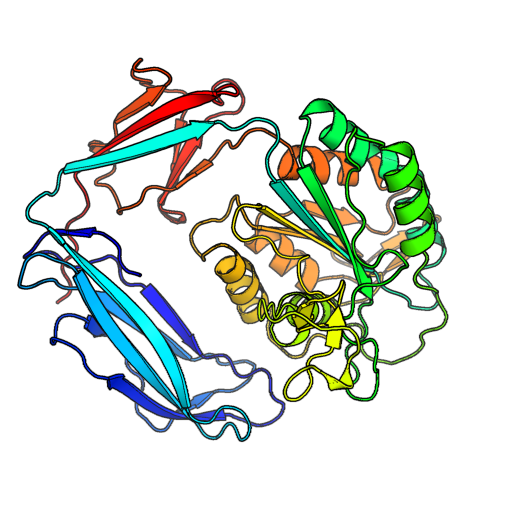
ATOM 2590 C CA . GLN A 1 341 ? 4.914 18.611 -10.417 1.00 87.81 341 GLN A CA 1
ATOM 2591 C C . GLN A 1 341 ? 4.271 17.369 -9.795 1.00 87.81 341 GLN A C 1
ATOM 2593 O O . GLN A 1 341 ? 3.764 17.410 -8.677 1.00 87.81 341 GLN A O 1
ATOM 2598 N N . THR A 1 342 ? 4.306 16.252 -10.510 1.00 89.19 342 THR A N 1
ATOM 2599 C CA . THR A 1 342 ? 3.751 14.976 -10.059 1.00 89.19 342 THR A CA 1
ATOM 2600 C C . THR A 1 342 ? 4.587 14.392 -8.935 1.00 89.19 342 THR A C 1
ATOM 2602 O O . THR A 1 342 ? 4.042 14.019 -7.904 1.00 89.19 342 THR A O 1
ATOM 2605 N N . LEU A 1 343 ? 5.914 14.400 -9.075 1.00 92.56 343 LEU A N 1
ATOM 2606 C CA . LEU A 1 343 ? 6.833 13.972 -8.021 1.00 92.56 343 LEU A CA 1
ATOM 2607 C C . LEU A 1 343 ? 6.730 14.861 -6.773 1.00 92.56 343 LEU A C 1
ATOM 2609 O O . LEU A 1 343 ? 6.842 14.362 -5.657 1.00 92.56 343 LEU A O 1
ATOM 2613 N N . GLU A 1 344 ? 6.451 16.156 -6.936 1.00 90.94 344 GLU A N 1
ATOM 2614 C CA . GLU A 1 344 ? 6.138 17.053 -5.820 1.00 90.94 344 GLU A CA 1
ATOM 2615 C C . GLU A 1 344 ? 4.800 16.694 -5.149 1.00 90.94 344 GLU A C 1
ATOM 2617 O O . GLU A 1 344 ? 4.723 16.684 -3.920 1.00 90.94 344 GLU A O 1
ATOM 2622 N N . LYS A 1 345 ? 3.745 16.365 -5.909 1.00 89.06 345 LYS A N 1
ATOM 2623 C CA . LYS A 1 345 ? 2.458 15.906 -5.345 1.00 89.06 345 LYS A CA 1
ATOM 2624 C C . LYS A 1 345 ? 2.613 14.597 -4.574 1.00 89.06 345 LYS A C 1
ATOM 2626 O O . LYS A 1 345 ? 2.226 14.542 -3.406 1.00 89.06 345 LYS A O 1
ATOM 2631 N N . ILE A 1 346 ? 3.253 13.603 -5.193 1.00 88.19 346 ILE A N 1
ATOM 2632 C CA . ILE A 1 346 ? 3.571 12.312 -4.573 1.00 88.19 346 ILE A CA 1
ATOM 2633 C C . ILE A 1 346 ? 4.392 12.547 -3.300 1.00 88.19 346 ILE A C 1
ATOM 2635 O O . ILE A 1 346 ? 4.055 12.022 -2.246 1.00 88.19 346 ILE A O 1
ATOM 2639 N N . GLY A 1 347 ? 5.409 13.414 -3.346 1.00 88.50 347 GLY A N 1
ATOM 2640 C CA . GLY A 1 347 ? 6.222 13.758 -2.178 1.00 88.50 347 GLY A CA 1
ATOM 2641 C C . GLY A 1 347 ? 5.432 14.427 -1.052 1.00 88.50 347 GLY A C 1
ATOM 2642 O O . GLY A 1 347 ? 5.588 14.060 0.111 1.00 88.50 347 GLY A O 1
ATOM 2643 N N . ASN A 1 348 ? 4.552 15.378 -1.369 1.00 85.31 348 ASN A N 1
ATOM 2644 C CA . ASN A 1 348 ? 3.703 16.030 -0.369 1.00 85.31 348 ASN A CA 1
ATOM 2645 C C . ASN A 1 348 ? 2.748 15.039 0.309 1.00 85.31 348 ASN A C 1
ATOM 2647 O O . ASN A 1 348 ? 2.545 15.129 1.519 1.00 85.31 348 ASN A O 1
ATOM 2651 N N . ARG A 1 349 ? 2.182 14.097 -0.452 1.00 85.25 349 ARG A N 1
ATOM 2652 C CA . ARG A 1 349 ? 1.312 13.036 0.071 1.00 85.25 349 ARG A CA 1
ATOM 2653 C C . ARG A 1 349 ? 2.088 12.047 0.933 1.00 85.25 349 ARG A C 1
ATOM 2655 O O . ARG A 1 349 ? 1.684 11.768 2.056 1.00 85.25 349 ARG A O 1
ATOM 2662 N N . ALA A 1 350 ? 3.204 11.552 0.411 1.00 84.88 350 ALA A N 1
ATOM 2663 C CA . ALA A 1 350 ? 4.013 10.528 1.047 1.00 84.88 350 ALA A CA 1
ATOM 2664 C C . ALA A 1 350 ? 4.661 11.031 2.346 1.00 84.88 350 ALA A C 1
ATOM 2666 O O . ALA A 1 350 ? 4.662 10.326 3.352 1.00 84.88 350 ALA A O 1
ATOM 2667 N N . PHE A 1 351 ? 5.198 12.256 2.345 1.00 86.12 351 PHE A N 1
ATOM 2668 C CA . PHE A 1 351 ? 6.005 12.781 3.452 1.00 86.12 351 PHE A CA 1
ATOM 2669 C C . PHE A 1 351 ? 5.279 13.789 4.350 1.00 86.12 351 PHE A C 1
ATOM 2671 O O . PHE A 1 351 ? 5.789 14.111 5.424 1.00 86.12 351 PHE A O 1
ATOM 2678 N N . GLY A 1 352 ? 4.124 14.303 3.923 1.00 82.00 352 GLY A N 1
ATOM 2679 C CA . GLY A 1 352 ? 3.364 15.308 4.656 1.00 82.00 352 GLY A CA 1
ATOM 2680 C C . GLY A 1 352 ? 2.774 14.812 5.979 1.00 82.00 352 GLY A C 1
ATOM 2681 O O . GLY A 1 352 ? 2.798 13.631 6.325 1.00 82.00 352 GLY A O 1
ATOM 2682 N N . LEU A 1 353 ? 2.215 15.748 6.748 1.00 82.50 353 LEU A N 1
ATOM 2683 C CA . LEU A 1 353 ? 1.474 15.421 7.968 1.00 82.50 353 LEU A CA 1
ATOM 2684 C C . LEU A 1 353 ? 0.198 14.639 7.632 1.00 82.50 353 LEU A C 1
ATOM 2686 O O . LEU A 1 353 ? -0.484 14.949 6.654 1.00 82.50 353 LEU A O 1
ATOM 2690 N N . LYS A 1 354 ? -0.166 13.667 8.478 1.00 82.38 354 LYS A N 1
ATOM 2691 C CA . LYS A 1 354 ? -1.422 12.927 8.314 1.00 82.38 354 LYS A CA 1
ATOM 2692 C C . LYS A 1 354 ? -2.596 13.874 8.498 1.00 82.38 354 LYS A C 1
ATOM 2694 O O . LYS A 1 354 ? -2.711 14.545 9.525 1.00 82.38 354 LYS A O 1
ATOM 2699 N N . VAL A 1 355 ? -3.479 13.894 7.510 1.00 85.44 355 VAL A N 1
ATOM 2700 C CA . VAL A 1 355 ? -4.757 14.611 7.589 1.00 85.44 355 VAL A CA 1
ATOM 2701 C C . VAL A 1 355 ? -5.887 13.701 8.064 1.00 85.44 355 VAL A C 1
ATOM 2703 O O . VAL A 1 355 ? -6.875 14.193 8.592 1.00 85.44 355 VAL A O 1
ATOM 2706 N N . GLN A 1 356 ? -5.723 12.384 7.930 1.00 86.19 356 GLN A N 1
ATOM 2707 C CA . GLN A 1 356 ? -6.728 11.370 8.232 1.00 86.19 356 GLN A CA 1
ATOM 2708 C C . GLN A 1 356 ? -6.274 10.472 9.390 1.00 86.19 356 GLN A C 1
ATOM 2710 O O . GLN A 1 356 ? -5.131 10.012 9.415 1.00 86.19 356 GLN A O 1
ATOM 2715 N N . PHE A 1 357 ? -7.177 10.217 10.339 1.00 88.12 357 PHE A N 1
ATOM 2716 C CA . PHE A 1 357 ? -6.943 9.373 11.512 1.00 88.12 357 PHE A CA 1
ATOM 2717 C C . PHE A 1 357 ? -8.078 8.356 11.661 1.00 88.12 357 PHE A C 1
ATOM 2719 O O . PHE A 1 357 ? -9.244 8.729 11.806 1.00 88.12 357 PHE A O 1
ATOM 2726 N N . PHE A 1 358 ? -7.728 7.073 11.595 1.00 86.50 358 PHE A N 1
ATOM 2727 C CA . PHE A 1 358 ? -8.660 5.945 11.566 1.00 86.50 358 PHE A CA 1
ATOM 2728 C C . PHE A 1 358 ? -9.110 5.552 12.965 1.00 86.50 358 PHE A C 1
ATOM 2730 O O . PHE A 1 358 ? -8.279 5.343 13.847 1.00 86.50 358 PHE A O 1
ATOM 2737 N N . LEU A 1 359 ? -10.420 5.445 13.157 1.00 91.31 359 LEU A N 1
ATOM 2738 C CA . LEU A 1 359 ? -11.010 5.073 14.435 1.00 91.31 359 LEU A CA 1
ATOM 2739 C C . LEU A 1 359 ? -10.991 3.550 14.602 1.00 91.31 359 LEU A C 1
ATOM 2741 O O . LEU A 1 359 ? -11.200 2.803 13.646 1.00 91.31 359 LEU A O 1
ATOM 2745 N N . THR A 1 360 ? -10.752 3.076 15.823 1.00 89.44 360 THR A N 1
ATOM 2746 C CA . THR A 1 360 ? -10.618 1.637 16.112 1.00 89.44 360 THR A CA 1
ATOM 2747 C C . THR A 1 360 ? -11.956 0.895 16.116 1.00 89.44 360 THR A C 1
ATOM 2749 O O . THR A 1 360 ? -11.989 -0.317 15.902 1.00 89.44 360 THR A O 1
ATOM 2752 N N . ARG A 1 361 ? -13.071 1.607 16.329 1.00 91.25 361 ARG A N 1
ATOM 2753 C CA . ARG A 1 361 ? -14.446 1.089 16.274 1.00 91.25 361 ARG A CA 1
ATOM 2754 C C . ARG A 1 361 ? -15.297 2.019 15.413 1.00 91.25 361 ARG A C 1
ATOM 2756 O O . ARG A 1 361 ? -15.034 3.217 15.344 1.00 91.25 361 ARG A O 1
ATOM 2763 N N . ALA A 1 362 ? -16.330 1.485 14.765 1.00 92.06 362 ALA A N 1
ATOM 2764 C CA . ALA A 1 362 ? -17.295 2.324 14.058 1.00 92.06 362 ALA A CA 1
ATOM 2765 C C . ALA A 1 362 ? -18.047 3.199 15.079 1.00 92.06 362 ALA A C 1
ATOM 2767 O O . ALA A 1 362 ? -18.603 2.641 16.028 1.00 92.06 362 ALA A O 1
ATOM 2768 N N . PRO A 1 363 ? -18.074 4.533 14.947 1.00 95.69 363 PRO A N 1
ATOM 2769 C CA . PRO A 1 363 ? -18.748 5.414 15.891 1.00 95.69 363 PRO A CA 1
ATOM 2770 C C . PRO A 1 363 ? -20.229 5.610 15.548 1.00 95.69 363 PRO A C 1
ATOM 2772 O O . PRO A 1 363 ? -20.637 5.573 14.388 1.00 95.69 363 PRO A O 1
ATOM 2775 N N . VAL A 1 364 ? -21.035 5.950 16.552 1.00 96.69 364 VAL A N 1
ATOM 2776 C CA . VAL A 1 364 ? -22.267 6.716 16.337 1.00 96.69 364 VAL A CA 1
ATOM 2777 C C . VAL A 1 3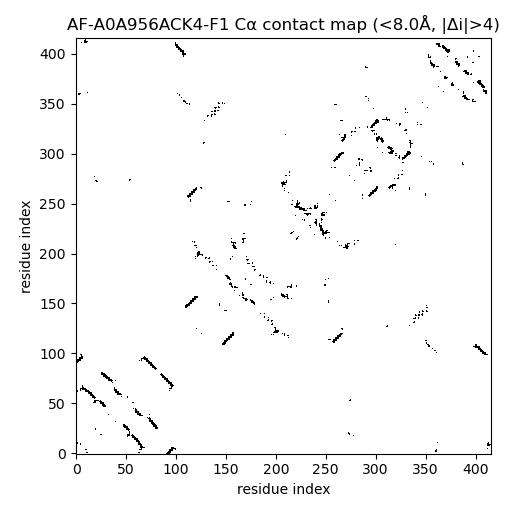64 ? -21.850 8.155 16.036 1.00 96.69 364 VAL A C 1
ATOM 2779 O O . VAL A 1 364 ? -21.400 8.865 16.936 1.00 96.69 364 VAL A O 1
ATOM 2782 N N . GLU A 1 365 ? -21.986 8.590 14.782 1.00 95.50 365 GLU A N 1
ATOM 2783 C CA . GLU A 1 365 ? -21.402 9.844 14.272 1.00 95.50 365 GLU A CA 1
ATOM 2784 C C . GLU A 1 365 ? -21.715 11.075 15.139 1.00 95.50 365 GLU A C 1
ATOM 2786 O O . GLU A 1 365 ? -20.824 11.857 15.468 1.00 95.50 365 GLU A O 1
ATOM 2791 N N . SER A 1 366 ? -22.955 11.203 15.623 1.00 96.62 366 SER A N 1
ATOM 2792 C CA . SER A 1 366 ? -23.382 12.330 16.465 1.00 96.62 366 SER A CA 1
ATOM 2793 C C . SER A 1 366 ? -22.700 12.401 17.839 1.00 96.62 366 SER A C 1
ATOM 2795 O O . SER A 1 366 ? -22.901 13.369 18.571 1.00 96.62 366 SER A O 1
ATOM 2797 N N . THR A 1 367 ? -21.950 11.369 18.231 1.00 97.94 367 THR A N 1
ATOM 2798 C CA . THR A 1 367 ? -21.249 11.290 19.522 1.00 97.94 367 THR A CA 1
ATOM 2799 C C . THR A 1 367 ? -19.759 11.607 19.422 1.00 97.94 367 THR A C 1
ATOM 2801 O O . THR A 1 367 ? -19.119 11.764 20.463 1.00 97.94 367 THR A O 1
ATOM 2804 N N . ILE A 1 368 ? -19.217 11.731 18.203 1.00 98.44 368 ILE A N 1
ATOM 2805 C CA . ILE A 1 368 ? -17.790 11.965 17.974 1.00 98.44 368 ILE A CA 1
ATOM 2806 C C . ILE A 1 368 ? -17.381 13.328 18.539 1.00 98.44 368 ILE A C 1
ATOM 2808 O O . ILE A 1 368 ? -17.941 14.372 18.197 1.00 98.44 368 ILE A O 1
ATOM 2812 N N . LYS A 1 369 ? -16.348 13.326 19.381 1.00 98.50 369 LYS A N 1
ATOM 2813 C CA . LYS A 1 369 ? -15.675 14.524 19.887 1.00 98.50 369 LYS A CA 1
ATOM 2814 C C . LYS A 1 369 ? -14.186 14.420 19.606 1.00 98.50 369 LYS A C 1
ATOM 2816 O O . LYS A 1 369 ? -13.516 13.530 20.119 1.00 98.50 369 LYS A O 1
ATOM 2821 N N . VAL A 1 370 ? -13.664 15.367 18.833 1.00 98.38 370 VAL A N 1
ATOM 2822 C CA . VAL A 1 370 ? -12.240 15.441 18.484 1.00 98.38 370 VAL A CA 1
ATOM 2823 C C . VAL A 1 370 ? -11.544 16.481 19.353 1.00 98.38 370 VAL A C 1
ATOM 2825 O O . VAL A 1 370 ? -12.028 17.603 19.511 1.00 98.38 370 VAL A O 1
ATOM 2828 N N . PHE A 1 371 ? -10.383 16.127 19.891 1.00 98.25 371 PHE A N 1
ATOM 2829 C CA . PHE A 1 371 ? -9.521 16.990 20.688 1.00 98.25 371 PHE A CA 1
ATOM 2830 C C . PHE A 1 371 ? -8.122 17.026 20.075 1.00 98.25 371 PHE A C 1
ATOM 2832 O O . PHE A 1 371 ? -7.594 15.990 19.682 1.00 98.25 371 PHE A O 1
ATOM 2839 N N . VAL A 1 372 ? -7.503 18.207 20.047 1.00 97.56 372 VAL A N 1
ATOM 2840 C CA . VAL A 1 372 ? -6.078 18.381 19.716 1.00 97.56 372 VAL A CA 1
ATOM 2841 C C . VAL A 1 372 ? -5.406 19.062 20.901 1.00 97.56 372 VAL A C 1
ATOM 2843 O O . VAL A 1 372 ? -5.857 20.127 21.320 1.00 97.56 372 VAL A O 1
ATOM 2846 N N . ASP A 1 373 ? -4.386 18.425 21.477 1.00 96.19 373 ASP A N 1
ATOM 2847 C CA . ASP A 1 373 ? -3.724 18.836 22.725 1.00 96.19 373 ASP A CA 1
ATOM 2848 C C . ASP A 1 373 ? -4.728 19.165 23.845 1.00 96.19 373 ASP A C 1
ATOM 2850 O O . ASP A 1 373 ? -4.648 20.188 24.524 1.00 96.19 373 ASP A O 1
ATOM 2854 N N . ASN A 1 374 ? -5.714 18.276 24.021 1.00 95.19 374 ASN A N 1
ATOM 2855 C CA . ASN A 1 374 ? -6.824 18.393 24.976 1.00 95.19 374 ASN A CA 1
ATOM 2856 C C . ASN A 1 374 ? -7.808 19.551 24.731 1.00 95.19 374 ASN A C 1
ATOM 2858 O O . ASN A 1 374 ? -8.739 19.729 25.515 1.00 95.19 374 ASN A O 1
ATOM 2862 N N . VAL A 1 375 ? -7.674 20.297 23.632 1.00 97.31 375 VAL A N 1
ATOM 2863 C CA . VAL A 1 375 ? -8.643 21.320 23.224 1.00 97.31 375 VAL A CA 1
ATOM 2864 C C . VAL A 1 375 ? -9.644 20.710 22.252 1.00 97.31 375 VAL A C 1
ATOM 2866 O O . VAL A 1 375 ? -9.267 20.272 21.164 1.00 97.31 375 VAL A O 1
ATOM 2869 N N . GLN A 1 376 ? -10.925 20.701 22.626 1.00 97.69 376 GLN A N 1
ATOM 2870 C CA . GLN A 1 376 ? -11.986 20.194 21.756 1.00 97.69 376 GLN A CA 1
ATOM 2871 C C . GLN A 1 376 ? -12.103 21.054 20.490 1.00 97.69 376 GLN A C 1
ATOM 2873 O O . GLN A 1 376 ? -12.171 22.283 20.558 1.00 97.69 376 GLN A O 1
ATOM 2878 N N . LYS A 1 377 ? -12.153 20.399 19.331 1.00 97.44 377 LYS A N 1
ATOM 2879 C CA . LYS A 1 377 ? -12.363 21.018 18.023 1.00 97.44 377 LYS A CA 1
ATOM 2880 C C . LYS A 1 377 ? -13.820 20.829 17.611 1.00 97.44 377 LYS A C 1
ATOM 2882 O O . LYS A 1 377 ? -14.258 19.711 17.363 1.00 97.44 377 LYS A O 1
ATOM 2887 N N . SER A 1 378 ? -14.577 21.923 17.547 1.00 93.50 378 SER A N 1
ATOM 2888 C CA . SER A 1 378 ? -15.982 21.923 17.101 1.00 93.50 378 SER A CA 1
ATOM 2889 C C . SER A 1 378 ? -16.151 22.005 15.579 1.00 93.50 378 SER A C 1
ATOM 2891 O O . SER A 1 378 ? -17.262 21.870 15.082 1.00 93.50 378 SER A O 1
ATOM 2893 N N . SER A 1 379 ? -15.069 22.274 14.849 1.00 95.31 379 SER A N 1
ATOM 2894 C CA . SER A 1 379 ? -15.002 22.367 13.386 1.00 95.31 379 SER A CA 1
ATOM 2895 C C . SER A 1 379 ? -13.559 22.117 12.930 1.00 95.31 379 SER A C 1
ATOM 2897 O O . SER A 1 379 ? -12.675 21.928 13.774 1.00 95.31 379 SER A O 1
ATOM 2899 N N . GLY A 1 380 ? -13.311 22.124 11.618 1.00 94.69 380 GLY A N 1
ATOM 2900 C CA . GLY A 1 380 ? -11.980 21.887 11.053 1.00 94.69 380 GLY A CA 1
ATOM 2901 C C . GLY A 1 380 ? -11.669 20.415 10.783 1.00 94.69 380 GLY A C 1
ATOM 2902 O O . GLY A 1 380 ? -10.514 20.074 10.529 1.00 94.69 380 GLY A O 1
ATOM 2903 N N . TRP A 1 381 ? -12.675 19.548 10.904 1.00 96.50 381 TRP A N 1
ATOM 2904 C CA . TRP A 1 381 ? -12.594 18.122 10.630 1.00 96.50 381 TRP A CA 1
ATOM 2905 C C . TRP A 1 381 ? -13.954 17.587 10.165 1.00 96.50 381 TRP A C 1
ATOM 2907 O O . TRP A 1 381 ? -14.996 18.180 10.452 1.00 96.50 381 TRP A O 1
ATOM 2917 N N . THR A 1 382 ? -13.936 16.450 9.477 1.00 95.88 382 THR A N 1
ATOM 2918 C CA . THR A 1 382 ? -15.116 15.699 9.029 1.00 95.88 382 THR A CA 1
ATOM 2919 C C . THR A 1 382 ? -14.967 14.220 9.375 1.00 95.88 382 THR A C 1
ATOM 2921 O O . THR A 1 382 ? -13.848 13.735 9.545 1.00 95.88 382 THR A O 1
ATOM 2924 N N . PHE A 1 383 ? -16.082 13.503 9.521 1.00 95.06 383 PHE A N 1
ATOM 2925 C CA . PHE A 1 383 ? -16.074 12.045 9.626 1.00 95.06 383 PHE A CA 1
ATOM 2926 C C . PHE A 1 383 ? -16.312 11.436 8.241 1.00 95.06 383 PHE A C 1
ATOM 2928 O O . PHE A 1 383 ? -17.271 11.792 7.560 1.00 95.06 383 PHE A O 1
ATOM 2935 N N . ALA A 1 384 ? -15.436 10.523 7.830 1.00 89.81 384 ALA A N 1
ATOM 2936 C CA . ALA A 1 384 ? -15.580 9.731 6.618 1.00 89.81 384 ALA A CA 1
ATOM 2937 C C . ALA A 1 384 ? -16.033 8.319 7.004 1.00 89.81 384 ALA A C 1
ATOM 2939 O O . ALA A 1 384 ? -15.247 7.532 7.539 1.00 89.81 384 ALA A O 1
ATOM 2940 N N . ALA A 1 385 ? -17.311 8.023 6.755 1.00 87.38 385 ALA A N 1
ATOM 2941 C CA . ALA A 1 385 ? -17.932 6.755 7.130 1.00 87.38 385 ALA A CA 1
ATOM 2942 C C . ALA A 1 385 ? -17.342 5.559 6.366 1.00 87.38 385 ALA A C 1
ATOM 2944 O O . ALA A 1 385 ? -17.116 4.513 6.971 1.00 87.38 385 ALA A O 1
ATOM 2945 N N . ASP A 1 386 ? -17.034 5.731 5.075 1.00 78.75 386 ASP A N 1
ATOM 2946 C CA . ASP A 1 386 ? -16.511 4.661 4.210 1.00 78.75 386 ASP A CA 1
ATOM 2947 C C . ASP A 1 386 ? -15.179 4.098 4.721 1.00 78.75 386 ASP A C 1
ATOM 2949 O O . ASP A 1 386 ? -14.952 2.889 4.697 1.00 78.75 386 ASP A O 1
ATOM 2953 N N . SER A 1 387 ? -14.323 4.976 5.243 1.00 76.81 387 SER A N 1
ATOM 2954 C CA . SER A 1 387 ? -12.996 4.639 5.754 1.00 76.81 387 SER A CA 1
ATOM 2955 C C . SER A 1 387 ? -12.925 4.608 7.286 1.00 76.81 387 SER A C 1
ATOM 2957 O O . SER A 1 387 ? -11.848 4.435 7.842 1.00 76.81 387 SER A O 1
ATOM 2959 N N . ASN A 1 388 ? -14.046 4.802 7.990 1.00 88.75 388 ASN A N 1
ATOM 2960 C CA . ASN A 1 388 ? -14.124 4.908 9.452 1.00 88.75 388 ASN A CA 1
ATOM 2961 C C . ASN A 1 388 ? -13.045 5.819 10.079 1.00 88.75 388 ASN A C 1
ATOM 2963 O O . ASN A 1 388 ? -12.250 5.400 10.924 1.00 88.75 388 ASN A O 1
ATOM 2967 N N . SER A 1 389 ? -12.984 7.079 9.654 1.00 90.75 389 SER A N 1
ATOM 2968 C CA . SER A 1 389 ? -11.897 7.984 10.053 1.00 90.75 389 SER A CA 1
ATOM 2969 C C . SER A 1 389 ? -12.346 9.423 10.223 1.00 90.75 389 SER A C 1
ATOM 2971 O O . SER A 1 389 ? -13.280 9.863 9.555 1.00 90.75 389 SER A O 1
ATOM 2973 N N . ILE A 1 390 ? -11.613 10.191 11.026 1.00 94.56 390 ILE A N 1
ATOM 2974 C CA . ILE A 1 390 ? -11.701 11.653 11.004 1.00 94.56 390 ILE A CA 1
ATOM 2975 C C . ILE A 1 390 ? -10.683 12.228 10.013 1.00 94.56 390 ILE A C 1
ATOM 2977 O O . ILE A 1 390 ? -9.546 11.762 9.950 1.00 94.56 390 ILE A O 1
ATOM 2981 N N . ILE A 1 391 ? -11.080 13.243 9.250 1.00 90.94 391 ILE A N 1
ATOM 2982 C CA . ILE A 1 391 ? -10.230 13.954 8.289 1.00 90.94 391 ILE A CA 1
ATOM 2983 C C . ILE A 1 391 ? -10.196 15.426 8.681 1.00 90.94 391 ILE A C 1
ATOM 2985 O O . ILE A 1 391 ? -11.240 16.070 8.731 1.00 90.94 391 ILE A O 1
ATOM 2989 N N . PHE A 1 392 ? -9.010 15.961 8.960 1.00 93.25 392 PHE A N 1
ATOM 2990 C CA . PHE A 1 392 ? -8.799 17.383 9.212 1.00 93.25 392 PHE A CA 1
ATOM 2991 C C . PHE A 1 392 ? -8.721 18.166 7.903 1.00 93.25 392 PHE A C 1
ATOM 2993 O O . PHE A 1 392 ? -8.047 17.759 6.956 1.00 93.25 392 PHE A O 1
ATOM 3000 N N . ASP A 1 393 ? -9.340 19.343 7.885 1.00 91.88 393 ASP A N 1
ATOM 3001 C CA . ASP A 1 393 ? -9.169 20.294 6.789 1.00 91.88 393 ASP A CA 1
ATOM 3002 C C . ASP A 1 393 ? -7.706 20.758 6.728 1.00 91.88 393 ASP A C 1
ATOM 3004 O O . ASP A 1 393 ? -7.060 20.900 7.767 1.00 91.88 393 ASP A O 1
ATOM 3008 N N . GLN A 1 394 ? -7.191 21.097 5.539 1.00 82.06 394 GLN A N 1
ATOM 3009 C CA . GLN A 1 394 ? -5.783 21.503 5.357 1.00 82.06 394 GLN A CA 1
ATOM 3010 C C . GLN A 1 394 ? -5.321 22.621 6.313 1.00 82.06 394 GLN A C 1
ATOM 3012 O O . GLN A 1 394 ? -4.180 22.615 6.767 1.00 82.06 394 GLN A O 1
ATOM 3017 N N . ALA A 1 395 ? -6.203 23.566 6.655 1.00 88.25 395 ALA A N 1
ATOM 3018 C CA . ALA A 1 395 ? -5.895 24.665 7.576 1.00 88.25 395 ALA A CA 1
ATOM 3019 C C . ALA A 1 395 ? -5.880 24.258 9.065 1.00 88.25 395 ALA A C 1
ATOM 3021 O O . ALA A 1 395 ? -5.431 25.032 9.908 1.00 88.25 395 ALA A O 1
ATOM 3022 N N . ASN A 1 396 ? -6.388 23.069 9.393 1.00 92.12 396 ASN A N 1
ATOM 3023 C CA . ASN A 1 396 ? -6.592 22.576 10.755 1.00 92.12 396 ASN A CA 1
ATOM 3024 C C . ASN A 1 396 ? -5.816 21.287 11.055 1.00 92.12 396 ASN A C 1
ATOM 3026 O O . ASN A 1 396 ? -5.985 20.723 12.137 1.00 92.12 396 ASN A O 1
ATOM 3030 N N . VAL A 1 397 ? -4.966 20.830 10.128 1.00 90.25 397 VAL A N 1
ATOM 3031 C CA . VAL A 1 397 ? -4.129 19.641 10.311 1.00 90.25 397 VAL A CA 1
ATOM 3032 C C . VAL A 1 397 ? -3.289 19.803 11.584 1.00 90.25 397 VAL A C 1
ATOM 3034 O O . VAL A 1 397 ? -2.544 20.789 11.702 1.00 90.25 397 VAL A O 1
ATOM 3037 N N . PRO A 1 398 ? -3.388 18.864 12.547 1.00 91.81 398 PRO A N 1
ATOM 3038 C CA . PRO A 1 398 ? -2.555 18.878 13.739 1.00 91.81 398 PRO A CA 1
ATOM 3039 C C . PRO A 1 398 ? -1.084 18.941 13.340 1.00 91.81 398 PRO A C 1
ATOM 3041 O O . PRO A 1 398 ? -0.661 18.243 12.422 1.00 91.81 398 PRO A O 1
ATOM 3044 N N . GLN A 1 399 ? -0.315 19.790 14.006 1.00 90.38 399 GLN A N 1
ATOM 3045 C CA . GLN A 1 399 ? 1.119 19.939 13.801 1.00 90.38 399 GLN A CA 1
ATOM 3046 C C . GLN A 1 399 ? 1.881 18.756 14.401 1.00 90.38 399 GLN A C 1
ATOM 3048 O O . GLN A 1 399 ? 1.364 18.018 15.239 1.00 90.38 399 GLN A O 1
ATOM 3053 N N . ALA A 1 400 ? 3.133 18.586 13.987 1.00 86.00 400 ALA A N 1
ATOM 3054 C CA . ALA A 1 400 ? 3.997 17.532 14.501 1.00 86.00 400 ALA A CA 1
ATOM 3055 C C . ALA A 1 400 ? 4.065 17.518 16.040 1.00 86.00 400 ALA A C 1
ATOM 3057 O O . ALA A 1 400 ? 4.179 18.560 16.684 1.00 86.00 400 ALA A O 1
ATOM 3058 N N . ASN A 1 401 ? 4.040 16.314 16.608 1.00 85.56 401 ASN A N 1
ATOM 3059 C CA . ASN A 1 401 ? 4.001 15.981 18.033 1.00 85.56 401 ASN A CA 1
ATOM 3060 C C . ASN A 1 401 ? 2.717 16.368 18.784 1.00 85.56 401 ASN A C 1
ATOM 3062 O O . ASN A 1 401 ? 2.618 16.068 19.977 1.00 85.56 401 ASN A O 1
ATOM 3066 N N . GLN A 1 402 ? 1.729 16.984 18.128 1.00 93.69 402 GLN A N 1
ATOM 3067 C CA . GLN A 1 402 ? 0.433 17.226 18.760 1.00 93.69 402 GLN A CA 1
ATOM 3068 C C . GLN A 1 402 ? -0.319 15.912 18.971 1.00 93.69 402 GLN A C 1
ATOM 3070 O O . GLN A 1 402 ? -0.267 15.001 18.138 1.00 93.69 402 GLN A O 1
ATOM 3075 N N . LYS A 1 403 ? -1.039 15.825 20.091 1.00 94.50 403 LYS A N 1
ATOM 3076 C CA . LYS A 1 403 ? -1.874 14.668 20.420 1.00 94.50 403 LYS A CA 1
ATOM 3077 C C . LYS A 1 403 ? -3.285 14.887 19.908 1.00 94.50 403 LYS A C 1
ATOM 3079 O O . LYS A 1 403 ? -3.912 15.890 20.248 1.00 94.50 403 LYS A O 1
ATOM 3084 N N . ILE A 1 404 ? -3.791 13.935 19.140 1.00 97.19 404 ILE A N 1
ATOM 3085 C CA . ILE A 1 404 ? -5.196 13.865 18.761 1.00 97.19 404 ILE A CA 1
ATOM 3086 C C . ILE A 1 404 ? -5.860 12.849 19.679 1.00 97.19 404 ILE A C 1
ATOM 3088 O O . ILE A 1 404 ? -5.345 11.753 19.867 1.00 97.19 404 ILE A O 1
ATOM 3092 N N . ARG A 1 405 ? -7.007 13.203 20.243 1.00 97.88 405 ARG A N 1
ATOM 3093 C CA . ARG A 1 405 ? -7.835 12.289 21.028 1.00 97.88 405 ARG A CA 1
ATOM 3094 C C . ARG A 1 405 ? -9.255 12.355 20.499 1.00 97.88 405 ARG A C 1
ATOM 3096 O O . ARG A 1 405 ? -9.787 13.452 20.338 1.00 97.88 405 ARG A O 1
ATOM 3103 N N . VAL A 1 406 ? -9.852 11.210 20.211 1.00 98.25 406 VAL A N 1
ATOM 3104 C CA . VAL A 1 406 ? -11.214 11.109 19.687 1.00 98.25 406 VAL A CA 1
ATOM 3105 C C . VAL A 1 406 ? -12.035 10.279 20.654 1.00 98.25 406 VAL A C 1
ATOM 3107 O O . VAL A 1 406 ? -11.706 9.128 20.910 1.00 98.25 406 VAL A O 1
ATOM 3110 N N . GLU A 1 407 ? -13.086 10.872 21.208 1.00 98.38 407 GLU A N 1
ATOM 3111 C CA . GLU A 1 407 ? -14.054 10.178 22.058 1.00 98.38 407 GLU A CA 1
ATOM 3112 C C . GLU A 1 407 ? -15.340 9.937 21.279 1.00 98.38 407 GLU A C 1
ATOM 3114 O O . GLU A 1 407 ? -15.803 10.833 20.570 1.00 98.38 407 GLU A O 1
ATOM 3119 N N . TYR A 1 408 ? -15.942 8.762 21.433 1.00 98.19 408 TYR A N 1
ATOM 3120 C CA . TYR A 1 408 ? -17.224 8.444 20.810 1.00 98.19 408 TYR A CA 1
ATOM 3121 C C . TYR A 1 408 ? -17.903 7.253 21.485 1.00 98.19 408 TYR A C 1
ATOM 3123 O O . TYR A 1 408 ? -17.281 6.469 22.203 1.00 98.19 408 TYR A O 1
ATOM 3131 N N . THR A 1 409 ? -19.201 7.111 21.235 1.00 97.81 409 THR A N 1
ATOM 3132 C CA . THR A 1 409 ? -19.932 5.871 21.490 1.00 97.81 409 THR A CA 1
ATOM 3133 C C . THR A 1 409 ? -19.799 4.980 20.261 1.00 97.81 409 THR A C 1
ATOM 3135 O O . THR A 1 409 ? -20.115 5.401 19.149 1.00 97.81 409 THR A O 1
ATOM 3138 N N . ALA A 1 410 ? -19.321 3.757 20.444 1.00 95.69 410 ALA A N 1
ATOM 3139 C CA . ALA A 1 410 ? -19.223 2.758 19.398 1.00 95.69 410 ALA A CA 1
ATOM 3140 C C . ALA A 1 410 ? -20.615 2.290 18.948 1.00 95.69 410 ALA A C 1
ATOM 3142 O O . ALA A 1 410 ? -21.526 2.089 19.753 1.00 95.69 410 ALA A O 1
ATOM 3143 N N . MET A 1 411 ? -20.761 2.097 17.643 1.00 95.12 411 MET A N 1
ATOM 3144 C CA . MET A 1 411 ? -21.962 1.583 17.006 1.00 95.12 411 MET A CA 1
ATOM 3145 C C . MET A 1 411 ? -22.223 0.143 17.463 1.00 95.12 411 MET A C 1
ATOM 3147 O O . MET A 1 411 ? -21.332 -0.705 17.447 1.00 95.12 411 MET A O 1
ATOM 3151 N N . CYS A 1 412 ? -23.468 -0.136 17.841 1.00 95.06 412 CYS A N 1
ATOM 3152 C CA . CYS A 1 412 ? -23.946 -1.481 18.134 1.00 95.06 412 CYS A CA 1
ATOM 3153 C C . CYS A 1 412 ? -24.649 -2.026 16.887 1.00 95.06 412 CYS A C 1
ATOM 3155 O O . CYS A 1 412 ? -25.790 -1.646 16.619 1.00 95.06 412 CYS A O 1
ATOM 3157 N N . PHE A 1 413 ? -23.976 -2.875 16.106 1.00 94.19 413 PHE A N 1
ATOM 3158 C CA . PHE A 1 413 ? -24.617 -3.505 14.952 1.00 94.19 413 PHE A CA 1
ATOM 3159 C C . PHE A 1 413 ? -25.552 -4.629 15.410 1.00 94.19 413 PHE A C 1
ATOM 3161 O O . PHE A 1 413 ? -25.361 -5.241 16.465 1.00 94.19 413 PHE A O 1
ATOM 3168 N N . GLN A 1 414 ? -26.585 -4.874 14.610 1.00 89.25 414 GLN A N 1
ATOM 3169 C CA . GLN A 1 414 ? -27.552 -5.952 14.782 1.00 89.25 414 GLN A CA 1
ATOM 3170 C C . GLN A 1 414 ? -27.793 -6.541 13.393 1.00 89.25 414 GLN A C 1
ATOM 3172 O O . GLN A 1 414 ? -28.134 -5.799 12.468 1.00 89.25 414 GLN A O 1
ATOM 3177 N N . TYR A 1 415 ? -27.610 -7.848 13.246 1.00 86.62 415 TYR A N 1
ATOM 3178 C CA . TYR A 1 415 ? -27.931 -8.572 12.020 1.00 86.62 415 TYR A CA 1
ATOM 3179 C C . TYR A 1 415 ? -29.064 -9.551 12.329 1.00 86.62 415 TYR A C 1
ATOM 3181 O O . TYR A 1 415 ? -29.082 -10.152 13.402 1.00 86.62 415 TYR A O 1
ATOM 3189 N N . ASN A 1 416 ? -30.037 -9.640 11.421 1.00 64.00 416 ASN A N 1
ATOM 3190 C CA . ASN A 1 416 ? -31.198 -10.523 11.557 1.00 64.00 416 ASN A CA 1
ATOM 3191 C C . ASN A 1 416 ? -30.961 -11.876 10.898 1.00 64.00 416 ASN A C 1
ATOM 3193 O O . ASN A 1 416 ? -30.313 -11.887 9.825 1.00 64.00 416 ASN A O 1
#

Foldseek 3Di:
DQEEAEAVFKGPKDKDKAADLDPDWKFWADKDKAPFPPFKDKAPDDPPRDTHDLVRIDMIIIMGHDNDFAKTKTWTWIAIPDPVPRTDIDIDMYGYDNALKDKDKDFWAQQFEEFEEEEEEQAQFCPLLLVQCLVQLVLLVVLCVVRVHWYKYFYAYQDQDPPDPRQLFTWFVVSIQTQDVVGDVVSSSVRCSVGSCVHRPDPDDARASLVSPLSNLDPQQQFFPQAFDDFQVVEPDRWTCDVRTTGHNSHPSDDLRHAYEYEYEDQEEHRRSHALVVSLCSQCPSNHVLPLLRYAYAYAYADVQWDDDPQGTGDHHPSSVVSRVSSVHHYHYSSDPHCNVVSNVSSCSRRPIDQKDADSAQFPQVFKWKDKQNHTDPDQWDADNVSRIIGGHPVGRHDGRIMIMIIGRGDRHDDD

Mean predicted aligned error: 5.89 Å

Secondary structure (DSSP, 8-state):
---EEETTSBPPPEEEEE---SSS-EEEEEEEEES--S-EEEESPPPSSEEEBTTB-EEEEEEE--SSSEEEEEEEEEEES-SS-SEEEEEEEEEEES--EEEEEEEPPSS-EEEEEEEE--BTTTHHHHHHHHHHTHHHHHHHHHHT-EEEEEEEESB--TT-TTTTPPPSSSSSEE--SS--HHHHHHHHHHHS---S-B--S-B-HHHHHHHHTSTTTT-EEEEE-SSGGGSSTT-EEETTEEE-TTTTSS-TTSEEEEEEEESS----SS-HHHHHHHHHHHT-TT-TTTEEEEEEE--TT-EEETTEEE---HHHHHHHHHTT--EEETT-S-SHHHHHHHHHHHHSPP-EEE-SS-B-GGG-EEEETTEEESSSEEEETTTTEEEE-GGGPPPTTPEEEEEEEBP-B---